Protein AF-A0A7Y8WQT4-F1 (afdb_monomer)

Foldseek 3Di:
DDDDDAPDWDKDKAALDDRCVVQLVCLQVFLEKEWAFADAALDDAPVLVSQQPHAASHEYEYEYAQPLDDLDFDDDPDDDPAGSLRVSVVSLLSVCVSQPLVSHNYWYWYWYDNPDHWGWIHGLFKIKGWNAGSYPVSNRDTIIIIIHGPNVSRCCCVPPVSVVRVVNIGTFKTFLLVVLLVLLVVLLVLLVVLLVVLQVQQWDWDQDDPVGTDIAGDLQGHADELVSVVVNVVSLVVNLVSVVVVCVVPVVPDPCPQLVVLNVVLVVLNVVCCVQCVCRNPDDDDLVVQLVVDPLCVPPDPVSSVVSSVVSVVVSSVVSSVSCVVCRVVRVVNNVSSVCNSVSSVSSSVVSVVVCVVSRNHMDGPPPCVSSVSPDDDPSD

Structure (mmCIF, N/CA/C/O backbone):
data_AF-A0A7Y8WQT4-F1
#
_entry.id   AF-A0A7Y8WQT4-F1
#
loop_
_atom_site.group_PDB
_atom_site.id
_atom_site.type_symbol
_atom_site.label_atom_id
_atom_site.label_alt_id
_atom_site.label_comp_id
_atom_site.label_asym_id
_atom_site.label_entity_id
_atom_site.label_seq_id
_atom_site.pdbx_PDB_ins_code
_atom_site.Cartn_x
_atom_site.Cartn_y
_atom_site.Cartn_z
_atom_site.occupancy
_atom_site.B_iso_or_equiv
_atom_site.auth_seq_id
_atom_site.auth_comp_id
_atom_site.auth_asym_id
_atom_site.auth_atom_id
_atom_site.pdbx_PDB_model_num
ATOM 1 N N . MET A 1 1 ? -21.487 8.022 -5.556 1.00 71.38 1 MET A N 1
ATOM 2 C CA . MET A 1 1 ? -22.336 7.016 -4.880 1.00 71.38 1 MET A CA 1
ATOM 3 C C . MET A 1 1 ? -21.832 5.653 -5.318 1.00 71.38 1 MET A C 1
ATOM 5 O O . MET A 1 1 ? -21.821 5.407 -6.517 1.00 71.38 1 MET A O 1
ATOM 9 N N . LYS A 1 2 ? -21.319 4.833 -4.393 1.00 83.25 2 LYS A N 1
ATOM 10 C CA . LYS A 1 2 ? -20.909 3.451 -4.677 1.00 83.25 2 LYS A CA 1
ATOM 11 C C . LYS A 1 2 ? -22.046 2.527 -4.246 1.00 83.25 2 LYS A C 1
ATOM 13 O O . LYS A 1 2 ? -22.526 2.647 -3.123 1.00 83.25 2 LYS A O 1
ATOM 18 N N . GLU A 1 3 ? -22.483 1.639 -5.131 1.00 84.31 3 GLU A N 1
ATOM 19 C CA . GLU A 1 3 ? -23.592 0.718 -4.874 1.00 84.31 3 GLU A CA 1
ATOM 20 C C . GLU A 1 3 ? -23.133 -0.735 -4.995 1.00 84.31 3 GLU A C 1
ATOM 22 O O . GLU A 1 3 ? -22.312 -1.092 -5.849 1.00 84.31 3 GLU A O 1
ATOM 27 N N . LEU A 1 4 ? -23.679 -1.589 -4.131 1.00 87.81 4 LEU A N 1
ATOM 28 C CA . LEU A 1 4 ? -23.408 -3.016 -4.133 1.00 87.81 4 LEU A CA 1
ATOM 29 C C . LEU A 1 4 ? -24.704 -3.795 -3.907 1.00 87.81 4 LEU A C 1
ATOM 31 O O . LEU A 1 4 ? -25.441 -3.541 -2.957 1.00 87.81 4 LEU A O 1
ATOM 35 N N . THR A 1 5 ? -24.974 -4.759 -4.785 1.00 89.56 5 THR A N 1
ATOM 36 C CA . THR A 1 5 ? -26.147 -5.632 -4.689 1.00 89.56 5 THR A CA 1
ATOM 37 C C . THR A 1 5 ? -25.824 -6.868 -3.854 1.00 89.56 5 THR A C 1
ATOM 39 O O . THR A 1 5 ? -24.868 -7.585 -4.149 1.00 89.56 5 THR A O 1
ATOM 42 N N . ILE A 1 6 ? -26.649 -7.142 -2.841 1.00 89.56 6 ILE A N 1
ATOM 43 C CA . ILE A 1 6 ? -26.536 -8.323 -1.979 1.00 89.56 6 ILE A CA 1
ATOM 44 C C . ILE A 1 6 ? -27.665 -9.292 -2.339 1.00 89.56 6 ILE A C 1
ATOM 46 O O . ILE A 1 6 ? -28.818 -9.051 -1.996 1.00 89.56 6 ILE A O 1
ATOM 50 N N . ASN A 1 7 ? -27.338 -10.391 -3.021 1.00 83.25 7 ASN A N 1
ATOM 51 C CA . ASN A 1 7 ? -28.351 -11.335 -3.513 1.00 83.25 7 ASN A CA 1
ATOM 52 C C . ASN A 1 7 ? -28.690 -12.462 -2.516 1.00 83.25 7 ASN A C 1
ATOM 54 O O . ASN A 1 7 ? -29.765 -13.039 -2.619 1.00 83.25 7 ASN A O 1
ATOM 58 N N . ASN A 1 8 ? -27.812 -12.754 -1.545 1.00 85.25 8 ASN A N 1
ATOM 59 C CA . ASN A 1 8 ? -27.951 -13.868 -0.586 1.00 85.25 8 ASN A CA 1
ATOM 60 C C . ASN A 1 8 ? -27.573 -13.462 0.856 1.00 85.25 8 ASN A C 1
ATOM 62 O O . ASN A 1 8 ? -26.893 -14.199 1.568 1.00 85.25 8 ASN A O 1
ATOM 66 N N . GLY A 1 9 ? -27.956 -12.252 1.269 1.00 89.44 9 GLY A N 1
ATOM 67 C CA . GLY A 1 9 ? -27.724 -11.764 2.629 1.00 89.44 9 GLY A CA 1
ATOM 68 C C . GLY A 1 9 ? -28.746 -12.324 3.619 1.00 89.44 9 GLY A C 1
ATOM 69 O O . GLY A 1 9 ? -29.929 -12.436 3.300 1.00 89.44 9 GLY A O 1
ATOM 70 N N . VAL A 1 10 ? -28.306 -12.642 4.834 1.00 94.19 10 VAL A N 1
ATOM 71 C CA . VAL A 1 10 ? -29.185 -13.051 5.933 1.00 94.19 10 VAL A CA 1
ATOM 72 C C . VAL A 1 10 ? -29.507 -11.826 6.775 1.00 94.19 10 VAL A C 1
ATOM 74 O O . VAL A 1 10 ? -28.623 -11.271 7.424 1.00 94.19 10 VAL A O 1
ATOM 77 N N . LEU A 1 11 ? -30.770 -11.397 6.768 1.00 93.12 11 LEU A N 1
ATOM 78 C CA . LEU A 1 11 ? -31.234 -10.334 7.655 1.00 93.12 11 LEU A CA 1
ATOM 79 C C . LEU A 1 11 ? -31.298 -10.862 9.095 1.00 93.12 11 LEU A C 1
ATOM 81 O O . LEU A 1 11 ? -31.991 -11.840 9.372 1.00 93.12 11 LEU A O 1
ATOM 85 N N . ASN A 1 12 ? -30.590 -10.196 9.999 1.00 90.25 12 ASN A N 1
ATOM 86 C CA . ASN A 1 12 ? -30.559 -10.473 11.428 1.00 90.25 12 ASN A CA 1
ATOM 87 C C . ASN A 1 12 ? -31.198 -9.300 12.186 1.00 90.25 12 ASN A C 1
ATOM 89 O O . ASN A 1 12 ? -30.890 -8.141 11.906 1.00 90.25 12 ASN A O 1
ATOM 93 N N . LEU A 1 13 ? -32.077 -9.608 13.141 1.00 91.12 13 LEU A N 1
ATOM 94 C CA . LEU A 1 13 ? -32.590 -8.671 14.135 1.00 91.12 13 LEU A CA 1
ATOM 95 C C . LEU A 1 13 ? -32.153 -9.172 15.514 1.00 91.12 13 LEU A C 1
ATOM 97 O O . LEU A 1 13 ? -32.669 -10.181 15.988 1.00 91.12 13 LEU A O 1
ATOM 101 N N . SER A 1 14 ? -31.248 -8.445 16.159 1.00 86.31 14 SER A N 1
ATOM 102 C CA . SER A 1 14 ? -30.697 -8.792 17.469 1.00 86.31 14 SER A CA 1
ATOM 103 C C . SER A 1 14 ? -31.262 -7.901 18.572 1.00 86.31 14 SER A C 1
ATOM 105 O O . SER A 1 14 ? -31.475 -6.702 18.372 1.00 86.31 14 SER A O 1
ATOM 107 N N . LYS A 1 15 ? -31.463 -8.482 19.760 1.00 86.00 15 LYS A N 1
ATOM 108 C CA . LYS A 1 15 ? -31.721 -7.762 21.013 1.00 86.00 15 LYS A CA 1
ATOM 109 C C . LYS A 1 15 ? -31.181 -8.561 22.191 1.00 86.00 15 LYS A C 1
ATOM 111 O O . LYS A 1 15 ? -31.469 -9.745 22.314 1.00 86.00 15 LYS A O 1
ATOM 116 N N . ASN A 1 16 ? -30.486 -7.888 23.102 1.00 83.12 16 ASN A N 1
ATOM 117 C CA . ASN A 1 16 ? -29.728 -8.489 24.206 1.00 83.12 16 ASN A CA 1
ATOM 118 C C . ASN A 1 16 ? -28.599 -9.426 23.738 1.00 83.12 16 ASN A C 1
ATOM 120 O O . ASN A 1 16 ? -28.108 -10.238 24.518 1.00 83.12 16 ASN A O 1
ATOM 124 N N . GLU A 1 17 ? -28.182 -9.304 22.479 1.00 82.44 17 GLU A N 1
ATOM 125 C CA . GLU A 1 17 ? -27.117 -10.084 21.853 1.00 82.44 17 GLU A CA 1
ATOM 126 C C . GLU A 1 17 ? -26.402 -9.238 20.791 1.00 82.44 17 GLU A C 1
ATOM 128 O O . GLU A 1 17 ? -26.842 -8.133 20.462 1.00 82.44 17 GLU A O 1
ATOM 133 N N . ILE A 1 18 ? -25.291 -9.750 20.265 1.00 84.69 18 ILE A N 1
ATOM 134 C CA . ILE A 1 18 ? -24.488 -9.071 19.251 1.00 84.69 18 ILE A CA 1
ATOM 135 C C . ILE A 1 18 ? -24.879 -9.566 17.851 1.00 84.69 18 ILE A C 1
ATOM 137 O O . ILE A 1 18 ? -24.633 -10.720 17.507 1.00 84.69 18 ILE A O 1
ATOM 141 N N . GLY A 1 19 ? -25.407 -8.676 17.003 1.00 87.75 19 GLY A N 1
ATOM 142 C CA . GLY A 1 19 ? -25.820 -9.014 15.630 1.00 87.75 19 GLY A CA 1
ATOM 143 C C . GLY A 1 19 ? -24.691 -9.510 14.710 1.00 87.75 19 GLY A C 1
ATOM 144 O O . GLY A 1 19 ? -24.957 -10.219 13.740 1.00 87.75 19 GLY A O 1
ATOM 145 N N . TYR A 1 20 ? -23.436 -9.190 15.041 1.00 91.88 20 TYR A N 1
ATOM 146 C CA . TYR A 1 20 ? -22.230 -9.577 14.300 1.00 91.88 20 TYR A CA 1
ATOM 147 C C . TYR A 1 20 ? -21.471 -10.780 14.890 1.00 91.88 20 TYR A C 1
ATOM 149 O O . TYR A 1 20 ? -20.327 -11.021 14.508 1.00 91.88 20 TYR A O 1
ATOM 157 N N . GLN A 1 21 ? -22.075 -11.562 15.795 1.00 92.19 21 GLN A N 1
ATOM 158 C CA . GLN A 1 21 ? -21.403 -12.707 16.432 1.00 92.19 21 GLN A CA 1
ATOM 159 C C . GLN A 1 21 ? -20.819 -13.703 15.412 1.00 92.19 21 GLN A C 1
ATOM 161 O O . GLN A 1 21 ? -19.699 -14.167 15.593 1.00 92.19 21 GLN A O 1
ATOM 166 N N . ALA A 1 22 ? -21.516 -13.949 14.297 1.00 93.94 22 ALA A N 1
ATOM 167 C CA . ALA A 1 22 ? -21.034 -14.833 13.231 1.00 93.94 22 ALA A CA 1
ATOM 168 C C . ALA A 1 22 ? -19.692 -14.382 12.621 1.00 93.94 22 ALA A C 1
ATOM 170 O O . ALA A 1 22 ? -18.922 -15.214 12.152 1.00 93.94 22 ALA A O 1
ATOM 171 N N . VAL A 1 23 ? -19.405 -13.075 12.633 1.00 96.19 23 VAL A N 1
ATOM 172 C CA . VAL A 1 23 ? -18.125 -12.530 12.162 1.00 96.19 23 VAL A CA 1
ATOM 173 C C . VAL A 1 23 ? -17.031 -12.754 13.205 1.00 96.19 23 VAL A C 1
ATOM 175 O O . VAL A 1 23 ? -15.932 -13.161 12.846 1.00 96.19 23 VAL A O 1
ATOM 178 N N . LEU A 1 24 ? -17.338 -12.571 14.497 1.00 95.38 24 LEU A N 1
ATOM 179 C CA . LEU A 1 24 ? -16.394 -12.874 15.583 1.00 95.38 24 LEU A CA 1
ATOM 180 C C . LEU A 1 24 ? -16.014 -14.359 15.600 1.00 95.38 24 LEU A C 1
ATOM 182 O O . LEU A 1 24 ? -14.853 -14.701 15.809 1.00 95.38 24 LEU A O 1
ATOM 186 N N . ASP A 1 25 ? -16.980 -15.242 15.344 1.00 95.69 25 ASP A N 1
ATOM 187 C CA . ASP A 1 25 ? -16.752 -16.687 15.290 1.00 95.69 25 ASP A CA 1
ATOM 188 C C . ASP A 1 25 ? -15.835 -17.094 14.119 1.00 95.69 25 ASP A C 1
ATOM 190 O O . ASP A 1 25 ? -15.159 -18.125 14.197 1.00 95.69 25 ASP A O 1
ATOM 194 N N . ASP A 1 26 ? -15.783 -16.285 13.054 1.00 97.00 26 ASP A N 1
ATOM 195 C CA . ASP A 1 26 ? -14.927 -16.495 11.881 1.00 97.00 26 ASP A CA 1
ATOM 196 C C . ASP A 1 26 ? -13.493 -15.976 12.069 1.00 97.00 26 ASP A C 1
ATOM 198 O O . ASP A 1 26 ? -12.612 -16.351 11.302 1.00 97.00 26 ASP A O 1
ATOM 202 N N . PHE A 1 27 ? -13.199 -15.186 13.110 1.00 96.75 27 PHE A N 1
ATOM 203 C CA . PHE A 1 27 ? -11.862 -14.607 13.334 1.00 96.75 27 PHE A CA 1
ATOM 204 C C . PHE A 1 27 ? -10.727 -15.643 13.331 1.00 96.75 27 PHE A C 1
ATOM 206 O O . PHE A 1 27 ? -9.643 -15.374 12.829 1.00 96.75 27 PHE A O 1
ATOM 213 N N . LYS A 1 28 ? -10.985 -16.863 13.814 1.00 94.88 28 LYS A N 1
ATOM 214 C CA . LYS A 1 28 ? -10.028 -17.990 13.797 1.00 94.88 28 LYS A CA 1
ATOM 215 C C . LYS A 1 28 ? -9.680 -18.522 12.394 1.00 94.88 28 LYS A C 1
ATOM 217 O O . LYS A 1 28 ? -8.808 -19.378 12.270 1.00 94.88 28 LYS A O 1
ATOM 222 N N . HIS A 1 29 ? -10.411 -18.100 11.366 1.00 95.25 29 HIS A N 1
ATOM 223 C CA . HIS A 1 29 ? -10.248 -18.492 9.962 1.00 95.25 29 HIS A CA 1
ATOM 224 C C . HIS A 1 29 ? -9.965 -17.289 9.052 1.00 95.25 29 HIS A C 1
ATOM 226 O O . HIS A 1 29 ? -9.898 -17.441 7.828 1.00 95.25 29 HIS A O 1
ATOM 232 N N . ALA A 1 30 ? -9.837 -16.101 9.641 1.00 96.44 30 ALA A N 1
ATOM 233 C CA . ALA A 1 30 ? -9.570 -14.874 8.924 1.00 96.44 30 ALA A CA 1
ATOM 234 C C . ALA A 1 30 ? -8.065 -14.705 8.703 1.00 96.44 30 ALA A C 1
ATOM 236 O O . ALA A 1 30 ? -7.273 -14.999 9.589 1.00 96.44 30 ALA A O 1
ATOM 237 N N . THR A 1 31 ? -7.687 -14.186 7.540 1.00 95.44 31 THR A N 1
ATOM 238 C CA . THR A 1 31 ? -6.355 -13.605 7.284 1.00 95.44 31 THR A CA 1
ATOM 239 C C . THR A 1 31 ? -6.415 -12.078 7.286 1.00 95.44 31 THR A C 1
ATOM 241 O O . THR A 1 31 ? -5.398 -11.396 7.319 1.00 95.44 31 THR A O 1
ATOM 244 N N . HIS A 1 32 ? -7.626 -11.525 7.231 1.00 96.12 32 HIS A N 1
ATOM 245 C CA . HIS A 1 32 ? -7.878 -10.097 7.186 1.00 96.12 32 HIS A CA 1
ATOM 246 C C . HIS A 1 32 ? -9.173 -9.786 7.930 1.00 96.12 32 HIS A C 1
ATOM 248 O O . HIS A 1 32 ? -10.158 -10.509 7.760 1.00 96.12 32 HIS A O 1
ATOM 254 N N . VAL A 1 33 ? -9.175 -8.725 8.736 1.00 98.25 33 VAL A N 1
ATOM 255 C CA . VAL A 1 33 ? -10.324 -8.252 9.512 1.00 98.25 33 VAL A CA 1
ATOM 256 C C . VAL A 1 33 ? -10.456 -6.741 9.351 1.00 98.25 33 VAL A C 1
ATOM 258 O O . VAL A 1 33 ? -9.501 -6.002 9.562 1.00 98.25 33 VAL A O 1
ATOM 261 N N . ASN A 1 34 ? -11.664 -6.273 9.047 1.00 98.25 34 ASN A N 1
ATOM 262 C CA . ASN A 1 34 ? -12.000 -4.852 9.025 1.00 98.25 34 ASN A CA 1
ATOM 263 C C . ASN A 1 34 ? -13.074 -4.544 10.059 1.00 98.25 34 ASN A C 1
ATOM 265 O O . ASN A 1 34 ? -14.085 -5.248 10.143 1.00 98.25 34 ASN A O 1
ATOM 269 N N . VAL A 1 35 ? -12.889 -3.444 10.782 1.00 97.62 35 VAL A N 1
ATOM 270 C CA . VAL A 1 35 ? -13.864 -2.869 11.705 1.00 97.62 35 VAL A CA 1
ATOM 271 C C . VAL A 1 35 ? -14.058 -1.404 11.342 1.00 97.62 35 VAL A C 1
ATOM 273 O O . VAL A 1 35 ? -13.186 -0.583 11.586 1.00 97.62 35 VAL A O 1
ATOM 276 N N . VAL A 1 36 ? -15.220 -1.058 10.802 1.00 97.44 36 VAL A N 1
ATOM 277 C CA . VAL A 1 36 ? -15.660 0.324 10.592 1.00 97.44 36 VAL A CA 1
ATOM 278 C C . VAL A 1 36 ? -16.815 0.580 11.545 1.00 97.44 36 VAL A C 1
ATOM 280 O O . VAL A 1 36 ? -17.856 -0.056 11.421 1.00 97.44 36 VAL A O 1
ATOM 283 N N . THR A 1 37 ? -16.654 1.488 12.503 1.00 94.94 37 THR A N 1
ATOM 284 C CA . THR A 1 37 ? -17.691 1.797 13.501 1.00 94.94 37 THR A CA 1
ATOM 285 C C . THR A 1 37 ? -17.751 3.287 13.806 1.00 94.94 37 THR A C 1
ATOM 287 O O . THR A 1 37 ? -16.811 4.036 13.557 1.00 94.94 37 THR A O 1
ATOM 290 N N . TYR A 1 38 ? -18.869 3.750 14.357 1.00 92.50 38 TYR A N 1
ATOM 291 C CA . TYR A 1 38 ? -18.948 5.114 14.876 1.00 92.50 38 TYR A CA 1
ATOM 292 C C . TYR A 1 38 ? -18.196 5.247 16.206 1.00 92.50 38 TYR A C 1
ATOM 294 O O . TYR A 1 38 ? -17.543 6.251 16.455 1.00 92.50 38 TYR A O 1
ATOM 302 N N . ASN A 1 39 ? -18.294 4.250 17.079 1.00 89.94 39 ASN A N 1
ATOM 303 C CA . ASN A 1 39 ? -17.666 4.285 18.391 1.00 89.94 39 ASN A CA 1
ATOM 304 C C . ASN A 1 39 ? -17.266 2.884 18.862 1.00 89.94 39 ASN A C 1
ATOM 306 O O . ASN A 1 39 ? -17.791 1.873 18.384 1.00 89.94 39 ASN A O 1
ATOM 310 N N . ILE A 1 40 ? -16.353 2.861 19.831 1.00 88.19 40 ILE A N 1
ATOM 311 C CA . ILE A 1 40 ? -15.999 1.692 20.643 1.00 88.19 40 ILE A CA 1
ATOM 312 C C . ILE A 1 40 ? -16.444 1.933 22.092 1.00 88.19 40 ILE A C 1
ATOM 314 O O . ILE A 1 40 ? -16.679 3.079 22.499 1.00 88.19 40 ILE A O 1
ATOM 318 N N . SER A 1 41 ? -16.600 0.856 22.861 1.00 82.50 41 SER A N 1
ATOM 319 C CA . SER A 1 41 ? -16.994 0.942 24.273 1.00 82.50 41 SER A CA 1
ATOM 320 C C . SER A 1 41 ? -15.927 1.603 25.132 1.00 82.50 41 SER A C 1
ATOM 322 O O . SER A 1 41 ? -14.737 1.422 24.903 1.00 82.50 41 SER A O 1
ATOM 324 N N . GLN A 1 42 ? -16.383 2.334 26.151 1.00 74.19 42 GLN A N 1
ATOM 325 C CA . GLN A 1 42 ? -15.514 2.987 27.141 1.00 74.19 42 GLN A CA 1
ATOM 326 C C . GLN A 1 42 ? -14.939 2.004 28.173 1.00 74.19 42 GLN A C 1
ATOM 328 O O . GLN A 1 42 ? -13.935 2.289 28.819 1.00 74.19 42 GLN A O 1
ATOM 333 N N . ASN A 1 43 ? -15.607 0.865 28.357 1.00 70.69 43 ASN A N 1
ATOM 334 C CA . ASN A 1 43 ? -15.254 -0.195 29.302 1.00 70.69 43 ASN A CA 1
ATOM 335 C C . ASN A 1 43 ? -15.193 -1.543 28.564 1.00 70.69 43 ASN A C 1
ATOM 337 O O . ASN A 1 43 ? -15.380 -1.555 27.346 1.00 70.69 43 ASN A O 1
ATOM 341 N N . ASP A 1 44 ? -14.950 -2.634 29.309 1.00 66.25 44 ASP A N 1
ATOM 342 C CA . ASP A 1 44 ? -14.983 -4.044 28.875 1.00 66.25 44 ASP A CA 1
ATOM 343 C C . ASP A 1 44 ? -15.724 -4.238 27.547 1.00 66.25 44 ASP A C 1
ATOM 345 O O . ASP A 1 44 ? -16.928 -3.992 27.461 1.00 66.25 44 ASP A O 1
ATOM 349 N N . SER A 1 45 ? -14.987 -4.633 26.508 1.00 82.31 45 SER A N 1
ATOM 350 C CA . SER A 1 45 ? -15.516 -4.763 25.155 1.00 82.31 45 SER A CA 1
ATOM 351 C C . SER A 1 45 ? -15.207 -6.144 24.613 1.00 82.31 45 SER A C 1
ATOM 353 O O . SER A 1 45 ? -14.052 -6.466 24.324 1.00 82.31 45 SER A O 1
ATOM 355 N N . GLN A 1 46 ? -16.255 -6.938 24.382 1.00 87.69 46 GLN A N 1
ATOM 356 C CA . GLN A 1 46 ? -16.099 -8.250 23.746 1.00 87.69 46 GLN A CA 1
ATOM 357 C C . GLN A 1 46 ? -15.434 -8.137 22.368 1.00 87.69 46 GLN A C 1
ATOM 359 O O . GLN A 1 46 ? -14.674 -9.031 21.991 1.00 87.69 46 GLN A O 1
ATOM 364 N N . LEU A 1 47 ? -15.695 -7.059 21.615 1.00 90.88 47 LEU A N 1
ATOM 365 C CA . LEU A 1 47 ? -15.036 -6.834 20.330 1.00 90.88 47 LEU A CA 1
ATOM 366 C C . LEU A 1 47 ? -13.532 -6.631 20.528 1.00 90.88 47 LEU A C 1
ATOM 368 O O . LEU A 1 47 ? -12.758 -7.387 19.952 1.00 90.88 47 LEU A O 1
ATOM 372 N N . ILE A 1 48 ? -13.117 -5.660 21.350 1.00 92.81 48 ILE A N 1
ATOM 373 C CA . ILE A 1 48 ? -11.690 -5.372 21.564 1.00 92.81 48 ILE A CA 1
ATOM 374 C C . ILE A 1 48 ? -10.962 -6.610 22.097 1.00 92.81 48 ILE A C 1
ATOM 376 O O . ILE A 1 48 ? -9.894 -6.955 21.597 1.00 92.81 48 ILE A O 1
ATOM 380 N N . ASP A 1 49 ? -11.564 -7.337 23.040 1.00 92.38 49 ASP A N 1
ATOM 381 C CA . ASP A 1 49 ? -10.992 -8.575 23.573 1.00 92.38 49 ASP A CA 1
ATOM 382 C C . ASP A 1 49 ? -10.850 -9.672 22.516 1.00 92.38 49 ASP A C 1
ATOM 384 O O . ASP A 1 49 ? -9.936 -10.494 22.596 1.00 92.38 49 ASP A O 1
ATOM 388 N N . SER A 1 50 ? -11.758 -9.717 21.539 1.00 94.38 50 SER A N 1
ATOM 389 C CA . SER A 1 50 ? -11.681 -10.657 20.418 1.00 94.38 50 SER A CA 1
ATOM 390 C C . SER A 1 50 ? -10.599 -10.239 19.425 1.00 94.38 50 SER A C 1
ATOM 392 O O . SER A 1 50 ? -9.827 -11.085 18.984 1.00 94.38 50 SER A O 1
ATOM 394 N N . LEU A 1 51 ? -10.485 -8.940 19.131 1.00 95.56 51 LEU A N 1
ATOM 395 C CA . LEU A 1 51 ? -9.451 -8.396 18.249 1.00 95.56 51 LEU A CA 1
ATOM 396 C C . LEU A 1 51 ? -8.042 -8.629 18.816 1.00 95.56 51 LEU A C 1
ATOM 398 O O . LEU A 1 51 ? -7.151 -9.064 18.095 1.00 95.56 51 LEU A O 1
ATOM 402 N N . LYS A 1 52 ? -7.843 -8.451 20.128 1.00 93.56 52 LYS A N 1
ATOM 403 C CA . LYS A 1 52 ? -6.556 -8.725 20.801 1.00 93.56 52 LYS A CA 1
ATOM 404 C C . LYS A 1 52 ? -6.140 -10.203 20.783 1.00 93.56 52 LYS A C 1
ATOM 406 O O . LYS A 1 52 ? -4.994 -10.524 21.096 1.00 93.56 52 LYS A O 1
ATOM 411 N N . LYS A 1 53 ? -7.064 -11.111 20.451 1.00 94.62 53 LYS A N 1
ATOM 412 C CA . LYS A 1 53 ? -6.831 -12.562 20.346 1.00 94.62 53 LYS A CA 1
ATOM 413 C C . LYS A 1 53 ? -6.639 -13.042 18.908 1.00 94.62 53 LYS A C 1
ATOM 415 O O . LYS A 1 53 ? -6.479 -14.247 18.725 1.00 94.62 53 LYS A O 1
ATOM 420 N N . LEU A 1 54 ? -6.675 -12.146 17.918 1.00 95.81 54 LEU A N 1
ATOM 421 C CA . LEU A 1 54 ? -6.350 -12.490 16.536 1.00 95.81 54 LEU A CA 1
ATOM 422 C C . LEU A 1 54 ? -4.934 -13.074 16.441 1.00 95.81 54 LEU A C 1
ATOM 424 O O . LEU A 1 54 ? -4.062 -12.767 17.260 1.00 95.81 54 LEU A O 1
ATOM 428 N N . ASN A 1 55 ? -4.733 -13.944 15.455 1.00 92.12 55 ASN A N 1
ATOM 429 C CA . ASN A 1 55 ? -3.436 -14.557 15.195 1.00 92.12 55 ASN A CA 1
ATOM 430 C C . ASN A 1 55 ? -2.461 -13.532 14.586 1.00 92.12 55 ASN A C 1
ATOM 432 O O . ASN A 1 55 ? -2.881 -12.544 13.988 1.00 92.12 55 ASN A O 1
ATOM 436 N N . GLU A 1 56 ? -1.159 -13.782 14.724 1.00 88.12 56 GLU A N 1
ATOM 437 C CA . GLU A 1 56 ? -0.075 -12.882 14.287 1.00 88.12 56 GLU A CA 1
ATOM 438 C C . GLU A 1 56 ? -0.029 -12.646 12.765 1.00 88.12 56 GLU A C 1
ATOM 440 O O . GLU A 1 56 ? 0.528 -11.650 12.301 1.00 88.12 56 GLU A O 1
ATOM 445 N N . ASP A 1 57 ? -0.617 -13.552 11.984 1.00 88.50 57 ASP A N 1
ATOM 446 C CA . ASP A 1 57 ? -0.715 -13.497 10.523 1.00 88.50 57 ASP A CA 1
ATOM 447 C C . ASP A 1 57 ? -1.940 -12.718 10.016 1.00 88.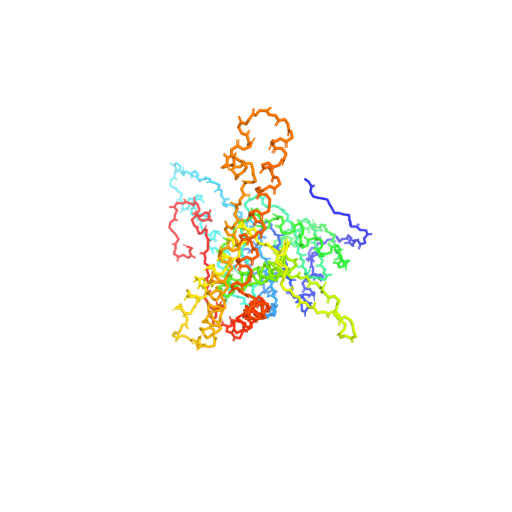50 57 ASP A C 1
ATOM 449 O O . ASP A 1 57 ? -2.105 -12.544 8.809 1.00 88.50 57 ASP A O 1
ATOM 453 N N . VAL A 1 58 ? -2.802 -12.235 10.916 1.00 93.88 58 VAL A N 1
ATOM 454 C CA . VAL A 1 58 ? -3.984 -11.450 10.552 1.00 93.88 58 VAL A CA 1
ATOM 455 C C . VAL A 1 58 ? -3.617 -9.981 10.359 1.00 93.88 58 VAL A C 1
ATOM 457 O O . VAL A 1 58 ? -2.950 -9.381 11.198 1.00 93.88 58 VAL A O 1
ATOM 460 N N . THR A 1 59 ? -4.134 -9.366 9.298 1.00 93.81 59 THR A N 1
ATOM 461 C CA . THR A 1 59 ? -4.160 -7.902 9.167 1.00 93.81 59 THR A CA 1
ATOM 462 C C . THR A 1 59 ? -5.491 -7.351 9.672 1.00 93.81 59 THR A C 1
ATOM 464 O O . THR A 1 59 ? -6.552 -7.765 9.204 1.00 93.81 59 THR A O 1
ATOM 467 N N . LEU A 1 60 ? -5.441 -6.412 10.614 1.00 96.62 60 LEU A N 1
ATOM 468 C CA . LEU A 1 60 ? -6.591 -5.753 11.221 1.00 96.62 60 LEU A CA 1
ATOM 469 C C . LEU A 1 60 ? -6.613 -4.262 10.868 1.00 96.62 60 LEU A C 1
ATOM 471 O O . LEU A 1 60 ? -5.740 -3.507 11.288 1.00 96.62 60 LEU A O 1
ATOM 475 N N . ASN A 1 61 ? -7.686 -3.819 10.218 1.00 97.75 61 ASN A N 1
ATOM 476 C CA . ASN A 1 61 ? -8.000 -2.402 10.066 1.00 97.75 61 ASN A CA 1
ATOM 477 C C . ASN A 1 61 ? -9.112 -1.998 11.035 1.00 97.75 61 ASN A C 1
ATOM 479 O O . ASN A 1 61 ? -10.193 -2.596 11.041 1.00 97.75 61 ASN A O 1
ATOM 483 N N . VAL A 1 62 ? -8.881 -0.942 11.813 1.00 97.69 62 VAL A N 1
ATOM 484 C CA . VAL A 1 62 ? -9.901 -0.328 12.669 1.00 97.69 62 VAL A CA 1
ATOM 485 C C . VAL A 1 62 ? -10.105 1.118 12.254 1.00 97.69 62 VAL A C 1
ATOM 487 O O . VAL A 1 62 ? -9.238 1.962 12.457 1.00 97.69 62 VAL A O 1
ATOM 490 N N . VAL A 1 63 ? -11.286 1.418 11.722 1.00 97.81 63 VAL A N 1
ATOM 491 C CA . VAL A 1 63 ? -11.750 2.774 11.447 1.00 97.81 63 VAL A CA 1
ATOM 492 C C . VAL A 1 63 ? -12.849 3.139 12.433 1.00 97.81 63 VAL A C 1
ATOM 494 O O . VAL A 1 63 ? -13.908 2.507 12.473 1.00 97.81 63 VAL A O 1
ATOM 497 N N . THR A 1 64 ? -12.632 4.196 13.210 1.00 96.44 64 THR A N 1
ATOM 498 C CA . THR A 1 64 ? -13.653 4.701 14.133 1.00 96.44 64 THR A CA 1
ATOM 499 C C . THR A 1 64 ? -13.764 6.218 14.117 1.00 96.44 64 THR A C 1
ATOM 501 O O . THR A 1 64 ? -12.816 6.926 13.791 1.00 96.44 64 THR A O 1
ATOM 504 N N . ASN A 1 65 ? -14.926 6.745 14.494 1.00 94.94 65 ASN A N 1
ATOM 505 C CA . ASN A 1 65 ? -15.003 8.125 14.968 1.00 94.94 65 ASN A CA 1
ATOM 506 C C . ASN A 1 65 ? -14.522 8.181 16.434 1.00 94.94 65 ASN A C 1
ATOM 508 O O . ASN A 1 65 ? -14.419 7.148 17.099 1.00 94.94 65 ASN A O 1
ATOM 512 N N . ILE A 1 66 ? -14.250 9.379 16.950 1.00 94.19 66 ILE A N 1
ATOM 513 C CA . ILE A 1 66 ? -14.041 9.644 18.378 1.00 94.19 66 ILE A CA 1
ATOM 514 C C . ILE A 1 66 ? -15.195 10.545 18.839 1.00 94.19 66 ILE A C 1
ATOM 516 O O . ILE A 1 66 ? -15.120 11.769 18.694 1.00 94.19 66 ILE A O 1
ATOM 520 N N . PRO A 1 67 ? -16.297 9.988 19.375 1.00 90.75 67 PRO A N 1
ATOM 521 C CA . PRO A 1 67 ? -17.442 10.788 19.795 1.00 90.75 67 PRO A CA 1
ATOM 522 C C . PRO A 1 67 ? -17.050 11.905 20.768 1.00 90.75 67 PRO A C 1
ATOM 524 O O . PRO A 1 67 ? -16.286 11.702 21.706 1.00 90.75 67 PRO A O 1
ATOM 527 N N . GLY A 1 68 ? -17.577 13.109 20.566 1.00 88.19 68 GLY A N 1
ATOM 528 C CA . GLY A 1 68 ? -17.232 14.263 21.403 1.00 88.19 68 GLY A CA 1
ATOM 529 C C . GLY A 1 68 ? -15.913 14.953 21.039 1.00 88.19 68 GLY A C 1
ATOM 530 O O . GLY A 1 68 ? -15.628 16.006 21.610 1.00 88.19 68 GLY A O 1
ATOM 531 N N . ARG A 1 69 ? -15.157 14.434 20.060 1.00 93.12 69 ARG A N 1
ATOM 532 C CA . ARG A 1 69 ? -14.135 15.206 19.349 1.00 93.12 69 ARG A CA 1
ATOM 533 C C . ARG A 1 69 ? -14.838 16.105 18.328 1.00 93.12 69 ARG A C 1
ATOM 535 O O . ARG A 1 69 ? -15.463 15.620 17.390 1.00 93.12 69 ARG A O 1
ATOM 542 N N . PHE A 1 70 ? -14.724 17.419 18.492 1.00 91.38 70 PHE A N 1
ATOM 543 C CA . PHE A 1 70 ? -15.311 18.429 17.598 1.00 91.38 70 PHE A CA 1
ATOM 544 C C . PHE A 1 70 ? -14.220 19.211 16.877 1.00 91.38 70 PHE A C 1
ATOM 546 O O . PHE A 1 70 ? -13.104 19.266 17.370 1.00 91.38 70 PHE A O 1
ATOM 553 N N . GLU A 1 71 ? -14.529 19.867 15.755 1.00 91.06 71 GLU A N 1
ATOM 554 C CA . GLU A 1 71 ? -13.568 20.742 15.058 1.00 91.06 71 GLU A CA 1
ATOM 555 C C . GLU A 1 71 ? -13.107 21.927 15.913 1.00 91.06 71 GLU A C 1
ATOM 557 O O . GLU A 1 71 ? -11.950 22.335 15.839 1.00 91.06 71 GLU A O 1
ATOM 562 N N . THR A 1 72 ? -14.004 22.467 16.742 1.00 91.56 72 THR A N 1
ATOM 563 C CA . THR A 1 72 ? -13.719 23.585 17.644 1.00 91.56 72 THR A CA 1
ATOM 564 C C . THR A 1 72 ? -14.387 23.376 18.999 1.00 91.56 72 THR A C 1
ATOM 566 O O . THR A 1 72 ? -15.459 22.775 19.102 1.00 91.56 72 THR A O 1
ATOM 569 N N . TYR A 1 73 ? -13.760 23.906 20.051 1.00 92.56 73 TYR A N 1
ATOM 570 C CA . TYR A 1 73 ? -14.267 23.831 21.419 1.00 92.56 73 TYR A CA 1
ATOM 571 C C . TYR A 1 73 ? -14.543 25.230 21.949 1.00 92.56 73 TYR A C 1
ATOM 573 O O . TYR A 1 73 ? -13.707 26.129 21.867 1.00 92.56 73 TYR A O 1
ATOM 581 N N . TYR A 1 74 ? -15.726 25.420 22.527 1.00 90.12 74 TYR A N 1
ATOM 582 C CA . TYR A 1 74 ? -16.051 26.682 23.174 1.00 90.12 74 TYR A CA 1
ATOM 583 C C . TYR A 1 74 ? -15.354 26.781 24.534 1.00 90.12 74 TYR A C 1
ATOM 585 O O . TYR A 1 74 ? -15.280 25.812 25.295 1.00 90.12 74 TYR A O 1
ATOM 593 N N . VAL A 1 75 ? -14.913 27.989 24.881 1.00 86.69 75 VAL A N 1
ATOM 594 C CA . VAL A 1 75 ? -14.378 28.284 26.213 1.00 86.69 75 VAL A CA 1
ATOM 595 C C . VAL A 1 75 ? -15.545 28.576 27.164 1.00 86.69 75 VAL A C 1
ATOM 597 O O . VAL A 1 75 ? -16.321 29.510 26.922 1.00 86.69 75 VAL A O 1
ATOM 600 N N . PRO A 1 76 ? -15.721 27.805 28.252 1.00 86.12 76 PRO A N 1
ATOM 601 C CA . PRO A 1 76 ? -16.791 28.056 29.212 1.00 86.12 76 PRO A CA 1
ATOM 602 C C . PRO A 1 76 ? -16.645 29.435 29.875 1.00 86.12 76 PRO A C 1
ATOM 604 O O . PRO A 1 76 ? -15.604 29.759 30.435 1.00 86.12 76 PRO A O 1
ATOM 607 N N . LYS A 1 77 ? -17.719 30.240 29.885 1.00 87.31 77 LYS A N 1
ATOM 608 C CA . LYS A 1 77 ? -17.737 31.574 30.534 1.00 87.31 77 LYS A CA 1
ATOM 609 C C . LYS A 1 77 ? -17.694 31.525 32.068 1.00 87.31 77 LYS A C 1
ATOM 611 O O . LYS A 1 77 ? -17.508 32.550 32.716 1.00 87.31 77 LYS A O 1
ATOM 616 N N . ARG A 1 78 ? -17.937 30.356 32.661 1.00 87.38 78 ARG A N 1
ATOM 617 C CA . ARG A 1 78 ? -17.896 30.111 34.108 1.00 87.38 78 ARG A CA 1
ATOM 618 C C . ARG A 1 78 ? -16.863 29.033 34.394 1.00 87.38 78 ARG A C 1
ATOM 620 O O . ARG A 1 78 ? -16.651 28.158 33.559 1.00 87.38 78 ARG A O 1
ATOM 627 N N . LYS A 1 79 ? -16.276 29.068 35.592 1.00 84.56 79 LYS A N 1
ATOM 628 C CA . LYS A 1 79 ? -15.357 28.025 36.050 1.00 84.56 79 LYS A CA 1
ATOM 629 C C . LYS A 1 79 ? -16.098 26.685 36.088 1.00 84.56 79 LYS A C 1
ATOM 631 O O . LYS A 1 79 ? -17.060 26.531 36.837 1.00 84.56 79 LYS A O 1
ATOM 636 N N . VAL A 1 80 ? -15.658 25.748 35.259 1.00 89.06 80 VAL A N 1
ATOM 637 C CA . VAL A 1 80 ? -16.127 24.359 35.236 1.00 89.06 80 VAL A CA 1
ATOM 638 C C . VAL A 1 80 ? -15.004 23.448 35.710 1.00 89.06 80 VAL A C 1
ATOM 640 O O . VAL A 1 80 ? -13.838 23.827 35.652 1.00 89.06 80 VAL A O 1
ATOM 643 N N . TYR A 1 81 ? -15.360 22.257 36.189 1.00 86.56 81 TYR A N 1
ATOM 644 C CA . TYR A 1 81 ? -14.379 21.262 36.621 1.00 86.56 81 TYR A CA 1
ATOM 645 C C . TYR A 1 81 ? -13.530 20.738 35.452 1.00 86.56 81 TYR A C 1
ATOM 647 O O . TYR A 1 81 ? -12.317 20.652 35.583 1.00 86.56 81 TYR A O 1
ATOM 655 N N . LYS A 1 82 ? -14.169 20.450 34.308 1.00 89.19 82 LYS A N 1
ATOM 656 C CA . LYS A 1 82 ? -13.512 20.086 33.044 1.00 89.19 82 LYS A CA 1
ATOM 657 C C . LYS A 1 82 ? -14.143 20.840 31.881 1.00 89.19 82 LYS A C 1
ATOM 659 O O . LYS A 1 82 ? -15.376 20.878 31.771 1.00 89.19 82 LYS A O 1
ATOM 664 N N . THR A 1 83 ? -13.314 21.440 31.035 1.00 92.56 83 THR A N 1
ATOM 665 C CA . THR A 1 83 ? -13.753 22.090 29.794 1.00 92.56 83 THR A CA 1
ATOM 666 C C . THR A 1 83 ? -14.191 21.037 28.763 1.00 92.56 83 THR A C 1
ATOM 668 O O . THR A 1 83 ? -13.849 19.859 28.895 1.00 92.56 83 THR A O 1
ATOM 671 N N . PRO A 1 84 ? -14.964 21.417 27.729 1.00 92.50 84 PRO A N 1
ATOM 672 C CA . PRO A 1 84 ? -15.253 20.523 26.608 1.00 92.50 84 PRO A CA 1
ATOM 673 C C . PRO A 1 84 ? -13.983 19.979 25.941 1.00 92.50 84 PRO A C 1
ATOM 675 O O . PRO A 1 84 ? -13.937 18.796 25.630 1.00 92.50 84 PRO A O 1
ATOM 678 N N . ALA A 1 85 ? -12.950 20.818 25.799 1.00 93.56 85 ALA A N 1
ATOM 679 C CA . ALA A 1 85 ? -11.652 20.433 25.249 1.00 93.56 85 ALA A CA 1
ATOM 680 C C . ALA A 1 85 ? -10.967 19.350 26.100 1.00 93.56 85 ALA A C 1
ATOM 682 O O . ALA A 1 85 ? -10.550 18.332 25.565 1.00 93.56 85 ALA A O 1
ATOM 683 N N . GLN A 1 86 ? -10.954 19.503 27.428 1.00 93.38 86 GLN A N 1
ATOM 684 C CA . GLN A 1 86 ? -10.383 18.507 28.345 1.00 93.38 86 GLN A CA 1
ATOM 685 C C . GLN A 1 86 ? -11.132 17.169 28.306 1.00 93.38 86 GLN A C 1
ATOM 687 O O . GLN A 1 86 ? -10.515 16.112 28.315 1.00 93.38 86 GLN A O 1
ATOM 692 N N . LYS A 1 87 ? -12.468 17.195 28.219 1.00 93.12 87 LYS A N 1
ATOM 693 C CA . LYS A 1 87 ? -13.263 15.963 28.073 1.00 93.12 87 LYS A CA 1
ATOM 694 C C . LYS A 1 87 ? -13.009 15.265 26.741 1.00 93.12 87 LYS A C 1
ATOM 696 O O . LYS A 1 87 ? -12.990 14.041 26.691 1.00 93.12 87 LYS A O 1
ATOM 701 N N . ALA A 1 88 ? -12.857 16.040 25.669 1.00 94.31 88 ALA A N 1
ATOM 702 C CA . ALA A 1 88 ? -12.509 15.492 24.370 1.00 94.31 88 ALA A CA 1
ATOM 703 C C . ALA A 1 88 ? -11.110 14.879 24.401 1.00 94.31 88 ALA A C 1
ATOM 705 O O . ALA A 1 88 ? -10.957 13.763 23.924 1.00 94.31 88 ALA A O 1
ATOM 706 N N . LEU A 1 89 ? -10.134 15.546 25.029 1.00 94.69 89 LEU A N 1
ATOM 707 C CA . LEU A 1 89 ? -8.784 15.012 25.196 1.00 94.69 89 LEU A CA 1
ATOM 708 C C . LEU A 1 89 ? -8.804 13.646 25.887 1.00 94.69 89 LEU A C 1
ATOM 710 O O . LEU A 1 89 ? -8.255 12.698 25.345 1.00 94.69 89 LEU A O 1
ATOM 714 N N 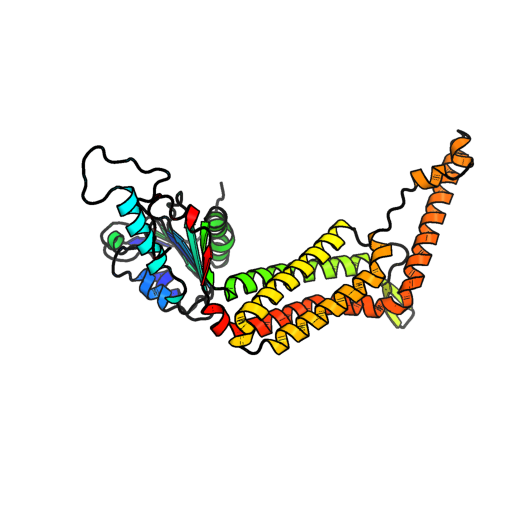. GLU A 1 90 ? -9.501 13.525 27.018 1.00 92.94 90 GLU A N 1
ATOM 715 C CA . GLU A 1 90 ? -9.626 12.253 27.747 1.00 92.94 90 GLU A CA 1
ATOM 716 C C . GLU A 1 90 ? -10.208 11.138 26.876 1.00 92.94 90 GLU A C 1
ATOM 718 O O . GLU A 1 90 ? -9.753 9.996 26.933 1.00 92.94 90 GLU A O 1
ATOM 723 N N . ASN A 1 91 ? -11.201 11.463 26.044 1.00 93.00 91 ASN A N 1
ATOM 724 C CA . ASN A 1 91 ? -11.778 10.472 25.149 1.00 93.00 91 ASN A CA 1
ATOM 725 C C . ASN A 1 91 ? -10.829 10.102 24.001 1.00 93.00 91 ASN A C 1
ATOM 727 O O . ASN A 1 91 ? -10.739 8.937 23.631 1.00 93.00 91 ASN A O 1
ATOM 731 N N . ILE A 1 92 ? -10.100 11.073 23.447 1.00 94.69 92 ILE A N 1
ATOM 732 C CA . ILE A 1 92 ? -9.088 10.804 22.424 1.00 94.69 92 ILE A CA 1
ATOM 733 C C . ILE A 1 92 ? -7.999 9.894 23.013 1.00 94.69 92 ILE A C 1
ATOM 735 O O . ILE A 1 92 ? -7.685 8.871 22.415 1.00 94.69 92 ILE A O 1
ATOM 739 N N . GLU A 1 93 ? -7.481 10.203 24.204 1.00 93.75 93 GLU A N 1
ATOM 740 C CA . GLU A 1 93 ? -6.470 9.388 24.895 1.00 93.75 93 GLU A CA 1
ATOM 741 C C . GLU A 1 93 ? -6.963 7.965 25.157 1.00 93.75 93 GLU A C 1
ATOM 743 O O . GLU A 1 93 ? -6.225 7.005 24.932 1.00 93.75 93 GLU A O 1
ATOM 748 N N . HIS A 1 94 ? -8.226 7.810 25.562 1.00 92.69 94 HIS A N 1
ATOM 749 C CA . HIS A 1 94 ? -8.839 6.497 25.724 1.00 92.69 94 HIS A CA 1
ATOM 750 C C . HIS A 1 94 ? -8.842 5.698 24.412 1.00 92.69 94 HIS A C 1
ATOM 752 O O . HIS A 1 94 ? -8.371 4.561 24.391 1.00 92.69 94 HIS A O 1
ATOM 758 N N . TYR A 1 95 ? -9.314 6.289 23.311 1.00 93.94 95 TYR A N 1
ATOM 759 C CA . TYR A 1 95 ? -9.360 5.618 22.006 1.00 93.94 95 TYR A CA 1
ATOM 760 C C . TYR A 1 95 ? -7.959 5.236 21.520 1.00 93.94 95 TYR A C 1
ATOM 762 O O . TYR A 1 95 ? -7.735 4.094 21.120 1.00 93.94 95 TYR A O 1
ATOM 770 N N . CYS A 1 96 ? -7.008 6.166 21.610 1.00 93.06 96 CYS A N 1
ATOM 771 C CA . CYS A 1 96 ? -5.613 5.939 21.250 1.00 93.06 96 CYS A CA 1
ATOM 772 C C . CYS A 1 96 ? -4.971 4.817 22.080 1.00 93.06 96 CYS A C 1
ATOM 774 O O . CYS A 1 96 ? -4.225 4.004 21.542 1.00 93.06 96 CYS A O 1
ATOM 776 N N . SER A 1 97 ? -5.281 4.741 23.378 1.00 91.75 97 SER A N 1
ATOM 777 C CA . SER A 1 97 ? -4.771 3.700 24.274 1.00 91.75 97 SER A CA 1
ATOM 778 C C . SER A 1 97 ? -5.380 2.326 23.980 1.00 91.75 97 SER A C 1
ATOM 780 O O . SER A 1 97 ? -4.657 1.334 23.901 1.00 91.75 97 SER A O 1
ATOM 782 N N . VAL A 1 98 ? -6.701 2.255 23.787 1.00 92.06 98 VAL A N 1
ATOM 783 C CA . VAL A 1 98 ? -7.411 0.994 23.516 1.00 92.06 98 VAL A CA 1
ATOM 784 C C . VAL A 1 98 ? -7.003 0.396 22.170 1.00 92.06 98 VAL A C 1
ATOM 786 O O . VAL A 1 98 ? -6.857 -0.823 22.068 1.00 92.06 98 VAL A O 1
ATOM 789 N N . LEU A 1 99 ? -6.802 1.248 21.162 1.00 93.19 99 LEU A N 1
ATOM 790 C CA . LEU A 1 99 ? -6.432 0.874 19.794 1.00 93.19 99 LEU A CA 1
ATOM 791 C C . LEU A 1 99 ? -4.921 0.962 19.537 1.00 93.19 99 LEU A C 1
ATOM 793 O O . LEU A 1 99 ? -4.482 1.029 18.388 1.00 93.19 99 LEU A O 1
ATOM 797 N N . ASN A 1 100 ? -4.115 0.981 20.600 1.00 90.88 100 ASN A N 1
ATOM 798 C CA . ASN A 1 100 ? -2.668 0.976 20.477 1.00 90.88 100 ASN A CA 1
ATOM 799 C C . ASN A 1 100 ? -2.192 -0.383 19.929 1.00 90.88 100 ASN A C 1
ATOM 801 O O . ASN A 1 100 ? -2.471 -1.396 20.579 1.00 90.88 100 ASN A O 1
ATOM 805 N N . PRO A 1 101 ? -1.446 -0.431 18.806 1.00 91.56 101 PRO A N 1
ATOM 806 C CA . PRO A 1 101 ? -1.005 -1.688 18.204 1.00 91.56 101 PRO A CA 1
ATOM 807 C C . PRO A 1 101 ? -0.198 -2.595 19.148 1.00 91.56 101 PRO A C 1
ATOM 809 O O . PRO A 1 101 ? -0.321 -3.809 19.043 1.00 91.56 101 PRO A O 1
ATOM 812 N N . VAL A 1 102 ? 0.523 -2.047 20.142 1.00 88.25 102 VAL A N 1
ATOM 813 C CA . VAL A 1 102 ? 1.247 -2.845 21.164 1.00 88.25 102 VAL A CA 1
ATOM 814 C C . VAL A 1 102 ? 0.317 -3.801 21.926 1.00 88.25 102 VAL A C 1
ATOM 816 O O . VAL A 1 102 ? 0.743 -4.836 22.432 1.00 88.25 102 VAL A O 1
ATOM 819 N N . GLY A 1 103 ? -0.969 -3.462 22.039 1.00 89.25 103 GLY A N 1
ATOM 820 C CA . GLY A 1 103 ? -1.964 -4.287 22.721 1.00 89.25 103 GLY A CA 1
ATOM 821 C C . GLY A 1 103 ? -2.455 -5.496 21.920 1.00 89.25 103 GLY A C 1
ATOM 822 O O . GLY A 1 103 ? -3.295 -6.236 22.441 1.00 89.25 103 GLY A O 1
ATOM 823 N N . PHE A 1 104 ? -1.988 -5.683 20.684 1.00 91.44 104 PHE A N 1
ATOM 824 C CA . PHE A 1 104 ? -2.450 -6.704 19.748 1.00 91.44 104 PHE A CA 1
ATOM 825 C C . PHE A 1 104 ? -1.290 -7.605 19.319 1.00 91.44 104 PHE A C 1
ATOM 827 O O . PHE A 1 104 ? -0.136 -7.196 19.302 1.00 91.44 104 PHE A O 1
ATOM 834 N N . LYS A 1 105 ? -1.609 -8.857 18.981 1.00 90.06 105 LYS A N 1
ATOM 835 C CA . LYS A 1 105 ? -0.631 -9.821 18.450 1.00 90.06 105 LYS A CA 1
ATOM 836 C C . LYS A 1 105 ? -0.466 -9.728 16.934 1.00 90.06 105 LYS A C 1
ATOM 838 O O . LYS A 1 105 ? 0.496 -10.240 16.385 1.00 90.06 105 LYS A O 1
ATOM 843 N N . CYS A 1 106 ? -1.460 -9.150 16.274 1.00 89.69 106 CYS A N 1
ATOM 844 C CA . CYS A 1 106 ? -1.598 -9.086 14.830 1.00 89.69 106 CYS A CA 1
ATOM 845 C C . CYS A 1 106 ? -1.185 -7.712 14.295 1.00 89.69 106 CYS A C 1
ATOM 847 O O . CYS A 1 106 ? -1.034 -6.759 15.062 1.00 89.69 106 CYS A O 1
ATOM 849 N N . ASP A 1 107 ? -1.095 -7.586 12.974 1.00 89.75 107 ASP A N 1
ATOM 850 C CA . ASP A 1 107 ? -0.809 -6.304 12.332 1.00 89.75 107 ASP A CA 1
ATOM 851 C C . ASP A 1 107 ? -2.042 -5.403 12.438 1.00 89.75 107 ASP A C 1
ATOM 853 O O . ASP A 1 107 ? -3.103 -5.753 11.925 1.00 89.75 107 ASP A O 1
ATOM 857 N N . VAL A 1 108 ? -1.924 -4.256 13.113 1.00 93.50 108 VAL A N 1
ATOM 858 C CA . VAL A 1 108 ? -3.049 -3.329 13.318 1.00 93.50 108 VAL A CA 1
ATOM 859 C C . VAL A 1 108 ? -2.792 -1.985 12.662 1.00 93.50 108 VAL A C 1
ATOM 861 O O . VAL A 1 108 ? -1.774 -1.345 12.923 1.00 93.50 108 VAL A O 1
ATOM 864 N N . PHE A 1 109 ? -3.777 -1.527 11.898 1.00 96.31 109 PHE A N 1
ATOM 865 C CA . PHE A 1 109 ? -3.875 -0.167 11.401 1.00 96.31 109 PHE A CA 1
ATOM 866 C C . PHE A 1 109 ? -5.066 0.535 12.046 1.00 96.31 109 PHE A C 1
ATOM 868 O O . PHE A 1 109 ? -6.220 0.120 11.894 1.00 96.31 109 PHE A O 1
ATOM 875 N N . THR A 1 110 ? -4.784 1.621 12.758 1.00 97.06 110 THR A N 1
ATOM 876 C CA . THR A 1 110 ? -5.807 2.434 13.415 1.00 97.06 110 THR A CA 1
ATOM 877 C C . THR A 1 110 ? -6.023 3.720 12.636 1.00 97.06 110 THR A C 1
ATOM 879 O O . THR A 1 110 ? -5.098 4.513 12.443 1.00 97.06 110 THR A O 1
ATOM 882 N N . TYR A 1 111 ? -7.272 3.959 12.248 1.00 97.94 111 TYR A N 1
ATOM 883 C CA . TYR A 1 111 ? -7.711 5.138 11.521 1.00 97.94 111 TYR A CA 1
ATOM 884 C C . TYR A 1 111 ? -8.852 5.845 12.251 1.00 97.94 111 TYR A C 1
ATOM 886 O O . TYR A 1 111 ? -9.757 5.218 12.813 1.00 97.94 111 TYR A O 1
ATOM 894 N N . PHE A 1 112 ? -8.854 7.172 12.163 1.00 97.56 112 PHE A N 1
ATOM 895 C CA . PHE A 1 112 ? -9.951 8.000 12.638 1.00 97.56 112 PHE A CA 1
ATOM 896 C C . PHE A 1 112 ? -10.662 8.699 11.483 1.00 97.56 112 PHE A C 1
ATOM 898 O O . PHE A 1 112 ? -10.043 9.431 10.712 1.00 97.56 112 PHE A O 1
ATOM 905 N N . ASN A 1 113 ? -11.981 8.514 11.402 1.00 96.88 113 ASN A N 1
ATOM 906 C CA . ASN A 1 113 ? -12.847 9.245 10.479 1.00 96.88 113 ASN A CA 1
ATOM 907 C C . ASN A 1 113 ? -13.956 9.956 11.258 1.00 96.88 113 ASN A C 1
ATOM 909 O O . ASN A 1 113 ? -14.880 9.333 11.786 1.00 96.88 113 ASN A O 1
ATOM 913 N N . PHE A 1 114 ? -13.866 11.285 11.320 1.00 94.75 114 PHE A N 1
ATOM 914 C CA . PHE A 1 114 ? -14.775 12.111 12.119 1.00 94.75 114 PHE A CA 1
ATOM 915 C C . PHE A 1 114 ? -16.162 12.303 11.489 1.00 94.75 114 PHE A C 1
ATOM 917 O O . PHE A 1 114 ? -17.083 12.748 12.177 1.00 94.75 114 PHE A O 1
ATOM 924 N N . ASN A 1 115 ? -16.329 11.913 10.223 1.00 92.44 115 ASN A N 1
ATOM 925 C CA . ASN A 1 115 ? -17.592 11.943 9.485 1.00 92.44 115 ASN A CA 1
ATOM 926 C C . ASN A 1 115 ? -18.211 10.543 9.317 1.00 92.44 115 ASN A C 1
ATOM 928 O O . ASN A 1 115 ? -19.326 10.416 8.807 1.00 92.44 115 ASN A O 1
ATOM 932 N N . ASN A 1 116 ? -17.526 9.487 9.765 1.00 92.81 116 ASN A N 1
ATOM 933 C CA . ASN A 1 116 ? -18.017 8.121 9.659 1.00 92.81 116 ASN A CA 1
ATOM 934 C C . ASN A 1 116 ? -19.169 7.861 10.639 1.00 92.81 116 ASN A C 1
ATOM 936 O O . ASN A 1 116 ? -19.069 8.143 11.833 1.00 92.81 116 ASN A O 1
ATOM 940 N N . HIS A 1 117 ? -20.238 7.243 10.139 1.00 91.69 117 HIS A N 1
ATOM 941 C CA . HIS A 1 117 ? -21.314 6.659 10.946 1.00 91.69 117 HIS A CA 1
ATOM 942 C C . HIS A 1 117 ? -21.682 5.233 10.485 1.00 91.69 117 HIS A C 1
ATOM 944 O O . HIS A 1 117 ? -22.638 4.633 10.995 1.00 91.69 117 HIS A O 1
ATOM 950 N N . ALA A 1 118 ? -20.940 4.681 9.520 1.00 93.12 118 ALA A N 1
ATOM 951 C CA . ALA A 1 118 ? -21.123 3.320 9.044 1.00 93.12 118 ALA A CA 1
ATOM 952 C C . ALA A 1 118 ? -20.743 2.311 10.135 1.00 93.12 118 ALA A C 1
ATOM 954 O O . ALA A 1 118 ? -19.904 2.593 10.995 1.00 93.12 118 ALA A O 1
ATOM 955 N N . LYS A 1 119 ? -21.387 1.140 10.095 1.00 93.88 119 LYS A N 1
ATOM 956 C CA . LYS A 1 119 ? -21.046 -0.009 10.937 1.00 93.88 119 LYS A CA 1
ATOM 957 C C . LYS A 1 119 ? -20.888 -1.235 10.054 1.00 93.88 119 LYS A C 1
ATOM 959 O O . LYS A 1 119 ? -21.876 -1.809 9.590 1.00 93.88 119 LYS A O 1
ATOM 964 N N . ILE A 1 120 ? -19.638 -1.578 9.781 1.00 96.38 120 ILE A N 1
ATOM 965 C CA . ILE A 1 120 ? -19.240 -2.704 8.942 1.00 96.38 120 ILE A CA 1
ATOM 966 C C . ILE A 1 120 ? -18.181 -3.479 9.711 1.00 96.38 120 ILE A C 1
ATOM 968 O O . ILE A 1 120 ? -17.170 -2.909 10.106 1.00 96.38 120 ILE A O 1
ATOM 972 N N . ILE A 1 121 ? -18.401 -4.769 9.925 1.00 97.12 121 ILE A N 1
ATOM 973 C CA . ILE A 1 121 ? -17.369 -5.669 10.438 1.00 97.12 121 ILE A CA 1
ATOM 974 C C . ILE A 1 121 ? -17.273 -6.860 9.508 1.00 97.12 121 ILE A C 1
ATOM 976 O O . ILE A 1 121 ? -18.288 -7.419 9.095 1.00 97.12 121 ILE A O 1
ATOM 980 N N . SER A 1 122 ? -16.060 -7.224 9.131 1.00 97.81 122 SER A N 1
ATOM 981 C CA . SER A 1 122 ? -15.855 -8.233 8.097 1.00 97.81 122 SER A CA 1
ATOM 982 C C . SER A 1 122 ? -14.523 -8.934 8.252 1.00 97.81 122 SER A C 1
ATOM 984 O O . SER A 1 122 ? -13.577 -8.362 8.786 1.00 97.81 122 SER A O 1
ATOM 986 N N . THR A 1 123 ? -14.472 -10.160 7.753 1.00 98.31 123 THR A N 1
ATOM 987 C CA . THR A 1 123 ? -13.250 -10.900 7.464 1.00 98.31 123 THR A CA 1
ATOM 988 C C . THR A 1 123 ? -13.083 -11.029 5.945 1.00 98.31 123 THR A C 1
ATOM 990 O O . THR A 1 123 ? -13.859 -10.471 5.165 1.00 98.31 123 THR A O 1
ATOM 993 N N . ASN A 1 124 ? -12.111 -11.814 5.485 1.00 96.88 124 ASN A N 1
ATOM 994 C CA . ASN A 1 124 ? -12.045 -12.262 4.091 1.00 96.88 124 ASN A CA 1
ATOM 995 C C . ASN A 1 124 ? -13.129 -13.301 3.709 1.00 96.88 124 ASN A C 1
ATOM 997 O O . ASN A 1 124 ? -13.263 -13.620 2.527 1.00 96.88 124 ASN A O 1
ATOM 1001 N N . ASN A 1 125 ? -13.904 -13.832 4.665 1.00 97.25 125 ASN A N 1
ATOM 1002 C CA . ASN A 1 125 ? -14.916 -14.871 4.418 1.00 97.25 125 ASN A CA 1
ATOM 1003 C C . ASN A 1 125 ? -16.361 -14.417 4.671 1.00 97.25 125 ASN A C 1
ATOM 1005 O O . ASN A 1 125 ? -17.275 -14.928 4.023 1.00 97.25 125 ASN A O 1
ATOM 1009 N N . ILE A 1 126 ? -16.583 -13.506 5.621 1.00 97.62 126 ILE A N 1
ATOM 1010 C CA . ILE A 1 126 ? -17.917 -13.083 6.063 1.00 97.62 126 ILE A CA 1
ATOM 1011 C C . ILE A 1 126 ? -17.941 -11.580 6.345 1.00 97.62 126 ILE A C 1
ATOM 1013 O O . ILE A 1 126 ? -16.970 -11.022 6.844 1.00 97.62 126 ILE A O 1
ATOM 1017 N N . ALA A 1 127 ? -19.061 -10.917 6.065 1.00 97.50 127 ALA A N 1
ATOM 1018 C CA . ALA A 1 127 ? -19.279 -9.519 6.425 1.00 97.50 127 ALA A CA 1
ATOM 1019 C C . ALA A 1 127 ? -20.622 -9.320 7.133 1.00 97.50 127 ALA A C 1
ATOM 1021 O O . ALA A 1 127 ? -21.600 -10.010 6.851 1.00 97.50 127 ALA A O 1
ATOM 1022 N N . TYR A 1 128 ? -20.672 -8.338 8.026 1.00 96.25 128 TYR A N 1
ATOM 1023 C CA . TYR A 1 128 ? -21.879 -7.823 8.652 1.00 96.25 128 TYR A CA 1
ATOM 1024 C C . TYR A 1 128 ? -21.962 -6.313 8.436 1.00 96.25 128 TYR A C 1
ATOM 1026 O O . TYR A 1 128 ? -21.014 -5.582 8.725 1.00 96.25 128 TYR A O 1
ATOM 1034 N N . ILE A 1 129 ? -23.120 -5.852 7.969 1.00 95.44 129 ILE A N 1
ATOM 1035 C CA . ILE A 1 129 ? -23.460 -4.431 7.844 1.00 95.44 129 ILE A CA 1
ATOM 1036 C C . ILE A 1 129 ? -24.762 -4.205 8.605 1.00 95.44 129 ILE A C 1
ATOM 1038 O O . ILE A 1 129 ? -25.747 -4.892 8.336 1.00 95.44 129 ILE A O 1
ATOM 1042 N N . GLY A 1 130 ? -24.805 -3.252 9.537 1.00 92.62 130 GLY A N 1
ATOM 1043 C CA . GLY A 1 130 ? -26.011 -3.056 10.344 1.00 92.62 130 GLY A CA 1
ATOM 1044 C C . GLY A 1 130 ? -26.107 -1.723 11.071 1.00 92.62 130 GLY A C 1
ATOM 1045 O O . GLY A 1 130 ? -25.293 -0.823 10.883 1.00 92.62 130 GLY A O 1
ATOM 1046 N N . SER A 1 131 ? -27.146 -1.596 11.895 1.00 87.19 131 SER A N 1
ATOM 1047 C CA . SER A 1 131 ? -27.425 -0.406 12.706 1.00 87.19 131 SER A CA 1
ATOM 1048 C C . SER A 1 131 ? -26.668 -0.378 14.037 1.00 87.19 131 SER A C 1
ATOM 1050 O O . SER A 1 131 ? -26.436 0.708 14.569 1.00 87.19 131 SER A O 1
ATOM 1052 N N . ALA A 1 132 ? -26.219 -1.541 14.524 1.00 79.19 132 ALA A N 1
ATOM 1053 C CA . ALA A 1 132 ? -25.496 -1.665 15.785 1.00 79.19 132 ALA A CA 1
ATOM 1054 C C . ALA A 1 132 ? -24.127 -0.992 15.705 1.00 79.19 132 ALA A C 1
ATOM 1056 O O . ALA A 1 132 ? -23.317 -1.344 14.847 1.00 79.19 132 ALA A O 1
ATOM 1057 N N . ASN A 1 133 ? -23.832 -0.095 16.644 1.00 75.50 133 ASN A N 1
ATOM 1058 C CA . ASN A 1 133 ? -22.439 0.206 16.942 1.00 75.50 133 ASN A CA 1
ATOM 1059 C C . ASN A 1 133 ? -21.778 -1.012 17.583 1.00 75.50 133 ASN A C 1
ATOM 1061 O O . ASN A 1 133 ? -22.429 -1.776 18.298 1.00 75.50 133 ASN A O 1
ATOM 1065 N N . PHE A 1 134 ? -20.473 -1.169 17.387 1.00 77.00 134 PHE A N 1
ATOM 1066 C CA . PHE A 1 134 ? -19.729 -2.291 17.965 1.00 77.00 134 PHE A CA 1
ATOM 1067 C C . PHE A 1 134 ? -19.261 -2.007 19.393 1.00 77.00 134 PHE A C 1
ATOM 1069 O O . PHE A 1 134 ? -18.147 -2.335 19.800 1.00 77.00 134 PHE A O 1
ATOM 1076 N N . SER A 1 135 ? -20.155 -1.363 20.137 1.00 70.75 135 SER A N 1
ATOM 1077 C CA . SER A 1 135 ? -20.025 -1.055 21.544 1.00 70.75 135 SER A CA 1
ATOM 1078 C C . SER A 1 135 ? -21.014 -1.933 22.322 1.00 70.75 135 SER A C 1
ATOM 1080 O O . SER A 1 135 ? -22.157 -2.135 21.899 1.00 70.75 135 SER A O 1
ATOM 1082 N N . ASP A 1 136 ? -20.592 -2.468 23.462 1.00 70.50 136 ASP A N 1
ATOM 1083 C CA . ASP A 1 136 ? -21.374 -3.358 24.320 1.00 70.50 136 ASP A CA 1
ATOM 1084 C C . ASP A 1 136 ? -22.669 -2.698 24.822 1.00 70.50 136 ASP A C 1
ATOM 1086 O O . ASP A 1 136 ? -23.674 -3.374 25.048 1.00 70.50 136 ASP A O 1
ATOM 1090 N N . GLU A 1 137 ? -22.696 -1.366 24.895 1.00 69.44 137 GLU A N 1
ATOM 1091 C CA . GLU A 1 137 ? -23.879 -0.565 25.215 1.00 69.44 137 GLU A CA 1
ATOM 1092 C C . GLU A 1 137 ? -25.022 -0.767 24.201 1.00 69.44 137 GLU A C 1
ATOM 1094 O O . GLU A 1 137 ? -26.199 -0.674 24.566 1.00 69.44 137 GLU A O 1
ATOM 1099 N N . SER A 1 138 ? -24.701 -1.111 22.948 1.00 63.09 138 SER A N 1
ATOM 1100 C CA . SER A 1 138 ? -25.692 -1.343 21.887 1.00 63.09 138 SER A CA 1
ATOM 1101 C C . SER A 1 138 ? -26.431 -2.677 22.037 1.00 63.09 138 SER A C 1
ATOM 1103 O O . SER A 1 138 ? -27.508 -2.838 21.469 1.00 63.09 138 SER A O 1
ATOM 1105 N N . ARG A 1 139 ? -25.934 -3.621 22.856 1.00 71.00 139 ARG A N 1
ATOM 1106 C CA . ARG A 1 139 ? -26.560 -4.949 23.029 1.00 71.00 139 ARG A CA 1
ATOM 1107 C C . ARG A 1 139 ? -27.993 -4.877 23.541 1.00 71.00 139 ARG A C 1
ATOM 1109 O O . ARG A 1 139 ? -28.792 -5.752 23.238 1.00 71.00 139 ARG A O 1
ATOM 1116 N N . SER A 1 140 ? -28.329 -3.865 24.337 1.00 76.00 140 SER A N 1
ATOM 1117 C CA . SER A 1 140 ? -29.673 -3.725 24.920 1.00 76.00 140 SER A CA 1
ATOM 1118 C C . SER A 1 140 ? -30.726 -3.183 23.938 1.00 76.00 140 SER A C 1
ATOM 1120 O O . SER A 1 140 ? -31.928 -3.252 24.220 1.00 76.00 140 SER A O 1
ATOM 1122 N N . ASN A 1 141 ? -30.291 -2.686 22.776 1.00 83.00 141 ASN A N 1
ATOM 1123 C CA . ASN A 1 141 ? -31.154 -2.113 21.750 1.00 83.00 141 ASN A CA 1
ATOM 1124 C C . ASN A 1 141 ? -31.660 -3.182 20.775 1.00 83.00 141 ASN A C 1
ATOM 1126 O O . ASN A 1 141 ? -31.114 -4.279 20.675 1.00 83.00 141 ASN A O 1
ATOM 1130 N N . PHE A 1 142 ? -32.731 -2.852 20.050 1.00 86.81 142 PHE A N 1
ATOM 1131 C CA . PHE A 1 142 ? -33.077 -3.586 18.837 1.00 86.81 142 PHE A CA 1
ATOM 1132 C C . PHE A 1 142 ? -32.172 -3.100 17.714 1.00 86.81 142 PHE A C 1
ATOM 1134 O O . PHE A 1 142 ? -32.215 -1.922 17.365 1.00 86.81 142 PHE A O 1
ATOM 1141 N N . GLU A 1 143 ? -31.402 -4.012 17.141 1.00 89.94 143 GLU A N 1
ATOM 1142 C CA . GLU A 1 143 ? -30.482 -3.715 16.051 1.00 89.94 143 GLU A CA 1
ATOM 1143 C C . GLU A 1 143 ? -30.755 -4.647 14.880 1.00 89.94 143 GLU A C 1
ATOM 1145 O O . GLU A 1 143 ? -31.003 -5.836 15.075 1.00 89.94 143 GLU A O 1
ATOM 1150 N N . ALA A 1 144 ? -30.709 -4.110 13.665 1.00 91.81 144 ALA A N 1
ATOM 1151 C CA . ALA A 1 144 ? -30.884 -4.881 12.446 1.00 91.81 144 ALA A CA 1
ATOM 1152 C C . ALA A 1 144 ? -29.620 -4.808 11.591 1.00 91.81 144 ALA A C 1
ATOM 1154 O O . ALA A 1 144 ? -28.960 -3.771 11.505 1.00 91.81 144 ALA A O 1
ATOM 1155 N N . GLY A 1 145 ? -29.302 -5.902 10.915 1.00 94.50 145 GLY A N 1
ATOM 1156 C CA . GLY A 1 145 ? -28.180 -5.951 9.994 1.00 94.50 145 GLY A CA 1
ATOM 1157 C C . GLY A 1 145 ? -28.274 -7.122 9.039 1.00 94.50 145 GLY A C 1
ATOM 1158 O O . GLY A 1 145 ? -29.167 -7.959 9.139 1.00 94.50 145 GLY A O 1
ATOM 1159 N N . VAL A 1 146 ? -27.355 -7.169 8.089 1.00 95.75 146 VAL A N 1
ATOM 1160 C CA . VAL A 1 146 ? -27.270 -8.219 7.081 1.00 95.75 146 VAL A CA 1
ATOM 1161 C C . VAL A 1 146 ? -25.930 -8.921 7.228 1.00 95.75 146 VAL A C 1
ATOM 1163 O O . VAL A 1 146 ? -24.888 -8.271 7.192 1.00 95.75 146 VAL A O 1
ATOM 1166 N N . ILE A 1 147 ? -25.970 -10.244 7.378 1.00 96.75 147 ILE A N 1
ATOM 1167 C CA . ILE A 1 147 ? -24.803 -11.128 7.343 1.00 96.75 147 ILE A CA 1
ATOM 1168 C C . ILE A 1 147 ? -24.619 -11.639 5.913 1.00 96.75 147 ILE A C 1
ATOM 1170 O O . ILE A 1 147 ? -25.581 -12.040 5.255 1.00 96.75 147 ILE A O 1
ATOM 1174 N N . ILE A 1 148 ? -23.387 -11.619 5.418 1.00 97.25 148 ILE A N 1
ATOM 1175 C CA . ILE A 1 148 ? -23.045 -11.874 4.020 1.00 97.25 148 ILE A CA 1
ATOM 1176 C C . ILE A 1 148 ? -21.915 -12.902 3.976 1.00 97.25 148 ILE A C 1
ATOM 1178 O O . ILE A 1 148 ? -20.839 -12.650 4.507 1.00 97.25 148 ILE A O 1
ATOM 1182 N N . HIS A 1 149 ? -22.157 -14.042 3.324 1.00 96.00 149 HIS A N 1
ATOM 1183 C CA . HIS A 1 149 ? -21.192 -15.148 3.187 1.00 96.00 149 HIS A CA 1
ATOM 1184 C C . HIS A 1 149 ? -20.654 -15.329 1.759 1.00 96.00 149 HIS A C 1
ATOM 1186 O O . HIS A 1 149 ? -19.771 -16.152 1.520 1.00 96.00 149 HIS A O 1
ATOM 1192 N N . ASP A 1 150 ? -21.214 -14.610 0.785 1.00 95.88 150 ASP A N 1
ATOM 1193 C CA . ASP A 1 150 ? -20.741 -14.675 -0.594 1.00 95.88 150 ASP A CA 1
ATOM 1194 C C . ASP A 1 150 ? -19.358 -14.021 -0.684 1.00 95.88 150 ASP A C 1
ATOM 1196 O O . ASP A 1 150 ? -19.230 -12.806 -0.531 1.00 95.88 150 ASP A O 1
ATOM 1200 N N . LYS A 1 151 ? -18.321 -14.829 -0.931 1.00 94.69 151 LYS A N 1
ATOM 1201 C CA . LYS A 1 151 ? -16.925 -14.374 -0.928 1.00 94.69 151 LYS A CA 1
ATOM 1202 C C . LYS A 1 151 ? -16.644 -13.273 -1.948 1.00 94.69 151 LYS A C 1
ATOM 1204 O O . LYS A 1 151 ? -15.840 -12.391 -1.665 1.00 94.69 151 LYS A O 1
ATOM 1209 N N . ALA A 1 152 ? -17.297 -13.293 -3.111 1.00 94.81 152 ALA A N 1
ATOM 1210 C CA . ALA A 1 152 ? -17.110 -12.250 -4.116 1.00 94.81 152 ALA A CA 1
ATOM 1211 C C . ALA A 1 152 ? -17.727 -10.927 -3.645 1.00 94.81 152 ALA A C 1
ATOM 1213 O O . ALA A 1 152 ? -17.149 -9.859 -3.846 1.00 94.81 152 ALA A O 1
ATOM 1214 N N . ILE A 1 153 ? -18.875 -10.991 -2.965 1.00 96.12 153 ILE A N 1
ATOM 1215 C CA . ILE A 1 153 ? -19.490 -9.811 -2.351 1.00 96.12 153 ILE A CA 1
ATOM 1216 C C . ILE A 1 153 ? -18.655 -9.305 -1.169 1.00 96.12 153 ILE A C 1
ATOM 1218 O O . ILE A 1 153 ? -18.415 -8.104 -1.087 1.00 96.12 153 ILE A O 1
ATOM 1222 N N . VAL A 1 154 ? -18.177 -10.190 -0.291 1.00 97.06 154 VAL A N 1
ATOM 1223 C CA . VAL A 1 154 ? -17.303 -9.833 0.842 1.00 97.06 154 VAL A CA 1
ATOM 1224 C C . VAL A 1 154 ? -16.024 -9.158 0.347 1.00 97.06 154 VAL A C 1
ATOM 1226 O O . VAL A 1 154 ? -15.677 -8.086 0.835 1.00 97.06 154 VAL A O 1
ATOM 1229 N N . ALA A 1 155 ? -15.379 -9.704 -0.689 1.00 96.31 155 ALA A N 1
ATOM 1230 C CA . ALA A 1 155 ? -14.209 -9.084 -1.306 1.00 96.31 155 ALA A CA 1
ATOM 1231 C C . ALA A 1 155 ? -14.513 -7.675 -1.837 1.00 96.31 155 ALA A C 1
ATOM 1233 O O . ALA A 1 155 ? -13.719 -6.762 -1.643 1.00 96.31 155 ALA A O 1
ATOM 1234 N N . ARG A 1 156 ? -15.683 -7.459 -2.455 1.00 95.75 156 ARG A N 1
ATOM 1235 C CA . ARG A 1 156 ? -16.105 -6.116 -2.882 1.00 95.75 156 ARG A CA 1
ATOM 1236 C C . ARG A 1 156 ? -16.411 -5.187 -1.705 1.00 95.75 156 ARG A C 1
ATOM 1238 O O . ARG A 1 156 ? -16.138 -3.999 -1.808 1.00 95.75 156 ARG A O 1
ATOM 1245 N N . ILE A 1 157 ? -16.977 -5.682 -0.604 1.00 96.50 157 ILE A N 1
ATOM 1246 C CA . ILE A 1 157 ? -17.184 -4.869 0.604 1.00 96.50 157 ILE A CA 1
ATOM 1247 C C . ILE A 1 157 ? -15.834 -4.383 1.130 1.00 96.50 157 ILE A C 1
ATOM 1249 O O . ILE A 1 157 ? -15.674 -3.179 1.315 1.00 96.50 157 ILE A O 1
ATOM 1253 N N . ASN A 1 158 ? -14.867 -5.288 1.281 1.00 97.00 158 ASN A N 1
ATOM 1254 C CA . ASN A 1 158 ? -13.527 -4.958 1.761 1.00 97.00 158 ASN A CA 1
ATOM 1255 C C . ASN A 1 158 ? -12.831 -3.991 0.792 1.00 97.00 158 ASN A C 1
ATOM 1257 O O . ASN A 1 158 ? -12.594 -2.840 1.135 1.00 97.00 158 ASN A O 1
ATOM 1261 N N . ASN A 1 159 ? -12.645 -4.398 -0.464 1.00 95.19 159 ASN A N 1
ATOM 1262 C CA . ASN A 1 159 ? -11.772 -3.700 -1.414 1.00 95.19 159 ASN A CA 1
ATOM 1263 C C . ASN A 1 159 ? -12.399 -2.450 -2.058 1.00 95.19 159 ASN A C 1
ATOM 1265 O O . ASN A 1 159 ? -11.740 -1.765 -2.833 1.00 95.19 159 ASN A O 1
ATOM 1269 N N . VAL A 1 160 ? -13.692 -2.179 -1.834 1.00 94.38 160 VAL A N 1
ATOM 1270 C CA . VAL A 1 160 ? -14.385 -1.035 -2.459 1.00 94.38 160 VAL A CA 1
ATOM 1271 C C . VAL A 1 160 ? -15.069 -0.135 -1.441 1.00 94.38 160 VAL A C 1
ATOM 1273 O O . VAL A 1 160 ? -14.977 1.086 -1.578 1.00 94.38 160 VAL A O 1
ATOM 1276 N N . LEU A 1 161 ? -15.807 -0.703 -0.479 1.00 94.56 161 LEU A N 1
ATOM 1277 C CA . LEU A 1 161 ? -16.554 0.090 0.502 1.00 94.56 161 LEU A CA 1
ATOM 1278 C C . LEU A 1 161 ? -15.691 0.443 1.711 1.00 94.56 161 LEU A C 1
ATOM 1280 O O . LEU A 1 161 ? -15.657 1.609 2.086 1.00 94.56 161 LEU A O 1
ATOM 1284 N N . VAL A 1 162 ? -15.003 -0.533 2.307 1.00 96.69 162 VAL A N 1
ATOM 1285 C CA . VAL A 1 162 ? -14.111 -0.278 3.447 1.00 96.69 162 VAL A CA 1
ATOM 1286 C C . VAL A 1 162 ? -12.916 0.561 3.004 1.00 96.69 162 VAL A C 1
ATOM 1288 O O . VAL A 1 162 ? -12.651 1.575 3.643 1.00 96.69 162 VAL A O 1
ATOM 1291 N N . GLU A 1 163 ? -12.283 0.223 1.877 1.00 95.00 163 GLU A N 1
ATOM 1292 C CA . GLU A 1 163 ? -11.183 1.024 1.314 1.00 95.00 163 GLU A CA 1
ATOM 1293 C C . GLU A 1 163 ? -11.573 2.483 1.040 1.00 95.00 163 GLU A C 1
ATOM 1295 O O . GLU A 1 163 ? -10.793 3.388 1.314 1.00 95.00 163 GLU A O 1
ATOM 1300 N N . GLU A 1 164 ? -12.804 2.756 0.586 1.00 95.00 164 GLU A N 1
ATOM 1301 C CA . GLU A 1 164 ? -13.273 4.144 0.436 1.00 95.00 164 GLU A CA 1
ATOM 1302 C C . GLU A 1 164 ? -13.254 4.880 1.779 1.00 95.00 164 GLU A C 1
ATOM 1304 O O . GLU A 1 164 ? -12.777 6.010 1.869 1.00 95.00 164 GLU A O 1
ATOM 1309 N N . VAL A 1 165 ? -13.753 4.234 2.836 1.00 96.38 165 VAL A N 1
ATOM 1310 C CA . VAL A 1 165 ? -13.771 4.838 4.167 1.00 96.38 165 VAL A CA 1
ATOM 1311 C C . VAL A 1 165 ? -12.344 5.037 4.675 1.00 96.38 165 VAL A C 1
ATOM 1313 O O . VAL A 1 165 ? -12.055 6.111 5.194 1.00 96.38 165 VAL A O 1
ATOM 1316 N N . ILE A 1 166 ? -11.450 4.055 4.508 1.00 96.75 166 ILE A N 1
ATOM 1317 C CA . ILE A 1 166 ? -10.030 4.160 4.885 1.00 96.75 166 ILE A CA 1
ATOM 1318 C C . ILE A 1 166 ? -9.358 5.321 4.142 1.00 96.75 166 ILE A C 1
ATOM 1320 O O . ILE A 1 166 ? -8.687 6.127 4.784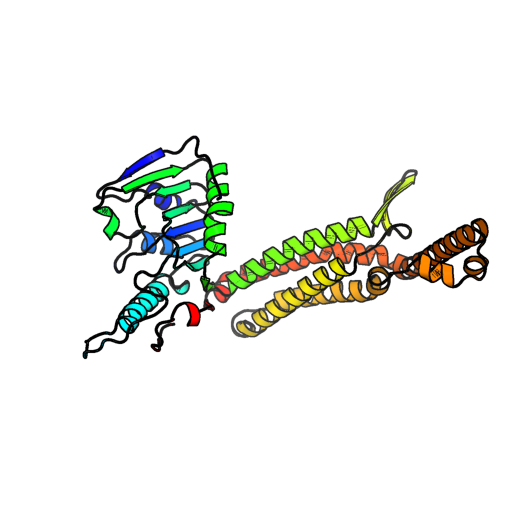 1.00 96.75 166 ILE A O 1
ATOM 1324 N N . SER A 1 167 ? -9.597 5.467 2.836 1.00 95.12 167 SER A N 1
ATOM 1325 C CA . SER A 1 167 ? -9.008 6.535 2.014 1.00 95.12 167 SER A CA 1
ATOM 1326 C C . SER A 1 167 ? -9.421 7.949 2.452 1.00 95.12 167 SER A C 1
ATOM 1328 O O . SER A 1 167 ? -8.638 8.886 2.329 1.00 95.12 167 SER A O 1
ATOM 1330 N N . ASP A 1 168 ? -10.623 8.097 3.021 1.00 95.94 168 ASP A N 1
ATOM 1331 C CA . ASP A 1 168 ? -11.132 9.346 3.611 1.00 95.94 168 ASP A CA 1
ATOM 1332 C C . ASP A 1 168 ? -10.815 9.467 5.122 1.00 95.94 168 ASP A C 1
ATOM 1334 O O . ASP A 1 168 ? -11.237 10.406 5.800 1.00 95.94 168 ASP A O 1
ATOM 1338 N N . SER A 1 169 ? -10.090 8.503 5.695 1.00 97.25 169 SER A N 1
ATOM 1339 C CA . SER A 1 169 ? -9.728 8.481 7.114 1.00 97.25 169 SER A CA 1
ATOM 1340 C C . SER A 1 169 ? -8.320 9.013 7.373 1.00 97.25 169 SER A C 1
ATOM 1342 O O . SER A 1 169 ? -7.458 9.069 6.503 1.00 97.25 169 SER A O 1
ATOM 1344 N N . ILE A 1 170 ? -8.054 9.366 8.630 1.00 96.56 170 ILE A N 1
ATOM 1345 C CA . ILE A 1 170 ? -6.731 9.785 9.094 1.00 96.56 170 ILE A CA 1
ATOM 1346 C C . ILE A 1 170 ? -6.069 8.607 9.809 1.00 96.56 170 ILE A C 1
ATOM 1348 O O . ILE A 1 170 ? -6.541 8.203 10.874 1.00 96.56 170 ILE A O 1
ATOM 1352 N N . ARG A 1 171 ? -4.963 8.079 9.267 1.00 95.69 171 ARG A N 1
ATOM 1353 C CA . ARG A 1 171 ? -4.149 7.063 9.956 1.00 95.69 171 ARG A CA 1
ATOM 1354 C C . ARG A 1 171 ? -3.544 7.657 11.227 1.00 95.69 171 ARG A C 1
ATOM 1356 O O . ARG A 1 171 ? -2.954 8.739 11.189 1.00 95.69 171 ARG A O 1
ATOM 1363 N N . TYR A 1 172 ? -3.730 6.967 12.346 1.00 95.50 172 TYR A N 1
ATOM 1364 C CA . TYR A 1 172 ? -3.199 7.357 13.650 1.00 95.50 172 TYR A CA 1
ATOM 1365 C C . TYR A 1 172 ? -2.006 6.508 14.055 1.00 95.50 172 TYR A C 1
ATOM 1367 O O . TYR A 1 172 ? -1.009 7.054 14.516 1.00 95.50 172 TYR A O 1
ATOM 1375 N N . SER A 1 173 ? -2.099 5.188 13.913 1.00 93.69 173 SER A N 1
ATOM 1376 C CA . SER A 1 173 ? -1.011 4.312 14.326 1.00 93.69 173 SER A CA 1
ATOM 1377 C C . SER A 1 173 ? -0.965 3.015 13.540 1.00 93.69 173 SER A C 1
ATOM 1379 O O . SER A 1 173 ? -1.987 2.493 13.091 1.00 93.69 173 SER A O 1
ATOM 1381 N N . THR A 1 174 ? 0.256 2.518 13.385 1.00 94.12 174 THR A N 1
ATOM 1382 C CA . THR A 1 174 ? 0.586 1.189 12.869 1.00 94.12 174 THR A CA 1
ATOM 1383 C C . THR A 1 174 ? 2.009 0.828 13.313 1.00 94.12 174 THR A C 1
ATOM 1385 O O . THR A 1 174 ? 2.705 1.652 13.917 1.00 94.12 174 THR A O 1
ATOM 1388 N N . SER A 1 175 ? 2.454 -0.401 13.069 1.00 90.38 175 SER A N 1
ATOM 1389 C CA . SER A 1 175 ? 3.833 -0.794 13.356 1.00 90.38 175 SER A CA 1
ATOM 1390 C C . SER A 1 175 ? 4.799 -0.311 12.269 1.00 90.38 175 SER A C 1
ATOM 1392 O O . SER A 1 175 ? 4.405 -0.038 11.134 1.00 90.38 175 SER A O 1
ATOM 1394 N N . TYR A 1 176 ? 6.086 -0.205 12.599 1.00 88.88 176 TYR A N 1
ATOM 1395 C CA . TYR A 1 176 ? 7.102 0.142 11.608 1.00 88.88 176 TYR A CA 1
ATOM 1396 C C . TYR A 1 176 ? 7.219 -0.936 10.522 1.00 88.88 176 TYR A C 1
ATOM 1398 O O . TYR A 1 176 ? 7.285 -0.599 9.343 1.00 88.88 176 TYR A O 1
ATOM 1406 N N . TYR A 1 177 ? 7.131 -2.220 10.901 1.00 89.38 177 TYR A N 1
ATOM 1407 C CA . TYR A 1 177 ? 7.031 -3.333 9.948 1.00 89.38 177 TYR A CA 1
ATOM 1408 C C . TYR A 1 177 ? 5.916 -3.119 8.922 1.00 89.38 177 TYR A C 1
ATOM 1410 O O . TYR A 1 177 ? 6.149 -3.292 7.732 1.00 89.38 177 TYR A O 1
ATOM 1418 N N . ASN A 1 178 ? 4.725 -2.711 9.364 1.00 89.62 178 ASN A N 1
ATOM 1419 C CA . ASN A 1 178 ? 3.579 -2.526 8.480 1.00 89.62 178 ASN A CA 1
ATOM 1420 C C . ASN A 1 178 ? 3.832 -1.463 7.410 1.00 89.62 178 ASN A C 1
ATOM 1422 O O . ASN A 1 178 ? 3.564 -1.719 6.242 1.00 89.62 178 ASN A O 1
ATOM 1426 N N . ILE A 1 179 ? 4.396 -0.313 7.793 1.00 89.44 179 ILE A N 1
ATOM 1427 C CA . ILE A 1 179 ? 4.747 0.760 6.848 1.00 89.44 179 ILE A CA 1
ATOM 1428 C C . ILE A 1 179 ? 5.730 0.243 5.800 1.00 89.44 179 ILE A C 1
ATOM 1430 O O . ILE A 1 179 ? 5.532 0.447 4.605 1.00 89.44 179 ILE A O 1
ATOM 1434 N N . VAL A 1 180 ? 6.773 -0.457 6.249 1.00 90.75 180 VAL A N 1
ATOM 1435 C CA . VAL A 1 180 ? 7.800 -0.992 5.354 1.00 90.75 180 VAL A CA 1
ATOM 1436 C C . VAL A 1 180 ? 7.220 -2.071 4.446 1.00 90.75 180 VAL A C 1
ATOM 1438 O O . VAL A 1 180 ? 7.480 -2.069 3.253 1.00 90.75 180 VAL A O 1
ATOM 1441 N N . ASN A 1 181 ? 6.404 -2.977 4.975 1.00 89.19 181 ASN A N 1
ATOM 1442 C CA . ASN A 1 181 ? 5.806 -4.067 4.213 1.00 89.19 181 ASN A CA 1
ATOM 1443 C C . ASN A 1 181 ? 4.811 -3.563 3.157 1.00 89.19 181 ASN A C 1
ATOM 1445 O O . ASN A 1 181 ? 4.830 -4.055 2.031 1.00 89.19 181 ASN A O 1
ATOM 1449 N N . GLU A 1 182 ? 3.959 -2.588 3.499 1.00 89.38 182 GLU A N 1
ATOM 1450 C CA . GLU A 1 182 ? 3.070 -1.916 2.538 1.00 89.38 182 GLU A CA 1
ATOM 1451 C C . GLU A 1 182 ? 3.884 -1.312 1.395 1.00 89.38 182 GLU A C 1
ATOM 1453 O O . GLU A 1 182 ? 3.659 -1.649 0.233 1.00 89.38 182 GLU A O 1
ATOM 1458 N N . PHE A 1 183 ? 4.892 -0.511 1.746 1.00 91.81 183 PHE A N 1
ATOM 1459 C CA . PHE A 1 183 ? 5.769 0.131 0.778 1.00 91.81 183 PHE A CA 1
ATOM 1460 C C . PHE A 1 183 ? 6.482 -0.896 -0.112 1.00 91.81 183 PHE A C 1
ATOM 1462 O O . PHE A 1 183 ? 6.441 -0.801 -1.335 1.00 91.81 183 PHE A O 1
ATOM 1469 N N . MET A 1 184 ? 7.092 -1.929 0.471 1.00 91.75 184 MET A N 1
ATOM 1470 C CA . MET A 1 184 ? 7.831 -2.944 -0.284 1.00 91.75 184 MET A CA 1
ATOM 1471 C C . MET A 1 184 ? 6.933 -3.746 -1.231 1.00 91.75 184 MET A C 1
ATOM 1473 O O . MET A 1 184 ? 7.367 -4.091 -2.327 1.00 91.75 184 MET A O 1
ATOM 1477 N N . LYS A 1 185 ? 5.686 -4.038 -0.841 1.00 90.25 185 LYS A N 1
ATOM 1478 C CA . LYS A 1 185 ? 4.725 -4.743 -1.703 1.00 90.25 185 LYS A CA 1
ATOM 1479 C C . LYS A 1 185 ? 4.282 -3.896 -2.889 1.00 90.25 185 LYS A C 1
ATOM 1481 O O . LYS A 1 185 ? 4.229 -4.425 -3.995 1.00 90.25 185 LYS A O 1
ATOM 1486 N N . GLU A 1 186 ? 3.979 -2.620 -2.662 1.00 90.69 186 GLU A N 1
ATOM 1487 C CA . GLU A 1 186 ? 3.625 -1.673 -3.726 1.00 90.69 186 GLU A CA 1
ATOM 1488 C C . GLU A 1 186 ? 4.777 -1.545 -4.731 1.00 90.69 186 GLU A C 1
ATOM 1490 O O . GLU A 1 186 ? 4.608 -1.818 -5.917 1.00 90.69 186 GLU A O 1
ATOM 1495 N N . ASN A 1 187 ? 5.990 -1.287 -4.238 1.00 90.81 187 ASN A N 1
ATOM 1496 C CA . ASN A 1 187 ? 7.161 -1.131 -5.097 1.00 90.81 187 ASN A CA 1
ATOM 1497 C C . ASN A 1 187 ? 7.550 -2.435 -5.821 1.00 90.81 187 ASN A C 1
ATOM 1499 O O . ASN A 1 187 ? 8.054 -2.381 -6.940 1.00 90.81 187 ASN A O 1
ATOM 1503 N N . LEU A 1 188 ? 7.316 -3.617 -5.232 1.00 93.12 188 LEU A N 1
ATOM 1504 C CA . LEU A 1 188 ? 7.508 -4.892 -5.933 1.00 93.12 188 LEU A CA 1
ATOM 1505 C C . LEU A 1 188 ? 6.549 -5.023 -7.123 1.00 93.12 188 LEU A C 1
ATOM 1507 O O . LEU A 1 188 ? 6.980 -5.414 -8.205 1.00 93.12 188 LEU A O 1
ATOM 1511 N N . GLN A 1 189 ? 5.271 -4.682 -6.935 1.00 93.06 189 GLN A N 1
ATOM 1512 C CA . GLN A 1 189 ? 4.273 -4.722 -8.008 1.00 93.06 189 GLN A CA 1
ATOM 1513 C C . GLN A 1 189 ? 4.621 -3.742 -9.130 1.00 93.06 189 GLN A C 1
ATOM 1515 O O . GLN A 1 189 ? 4.620 -4.125 -10.301 1.00 93.06 189 GLN A O 1
ATOM 1520 N N . ASP A 1 190 ? 4.982 -2.508 -8.781 1.00 94.19 190 ASP A N 1
ATOM 1521 C CA . ASP A 1 190 ? 5.375 -1.494 -9.760 1.00 94.19 190 ASP A CA 1
ATOM 1522 C C . ASP A 1 190 ? 6.652 -1.894 -10.509 1.00 94.19 190 ASP A C 1
ATOM 1524 O O . ASP A 1 190 ? 6.732 -1.740 -11.729 1.00 94.19 190 ASP A O 1
ATOM 1528 N N . ALA A 1 191 ? 7.628 -2.486 -9.814 1.00 93.50 191 ALA A N 1
ATOM 1529 C CA . ALA A 1 191 ? 8.847 -2.988 -10.435 1.00 93.50 191 ALA A CA 1
ATOM 1530 C C . ALA A 1 191 ? 8.555 -4.125 -11.424 1.00 93.50 191 ALA A C 1
ATOM 1532 O O . ALA A 1 191 ? 9.104 -4.122 -12.524 1.00 93.50 191 ALA A O 1
ATOM 1533 N N . GLU A 1 192 ? 7.682 -5.077 -11.078 1.00 94.19 192 GLU A N 1
ATOM 1534 C CA . GLU A 1 192 ? 7.268 -6.156 -11.988 1.00 94.19 192 GLU A CA 1
ATOM 1535 C C . GLU A 1 192 ? 6.589 -5.613 -13.254 1.00 94.19 192 GLU A C 1
ATOM 1537 O O . GLU A 1 192 ? 6.854 -6.102 -14.358 1.00 94.19 192 GLU A O 1
ATOM 1542 N N . ILE A 1 193 ? 5.745 -4.587 -13.110 1.00 95.38 193 ILE A N 1
ATOM 1543 C CA . ILE A 1 193 ? 5.077 -3.922 -14.233 1.00 95.38 193 ILE A CA 1
ATOM 1544 C C . ILE A 1 193 ? 6.108 -3.216 -15.119 1.00 95.38 193 ILE A C 1
ATOM 1546 O O . ILE A 1 193 ? 6.172 -3.497 -16.315 1.00 95.38 193 ILE A O 1
ATOM 1550 N N . LEU A 1 194 ? 6.941 -2.347 -14.543 1.00 95.12 194 LEU A N 1
ATOM 1551 C CA . LEU A 1 194 ? 7.925 -1.549 -15.281 1.00 95.12 194 LEU A CA 1
ATOM 1552 C C . LEU A 1 194 ? 8.966 -2.419 -15.985 1.00 95.12 194 LEU A C 1
ATOM 1554 O O . LEU A 1 194 ? 9.277 -2.182 -17.149 1.00 95.12 194 LEU A O 1
ATOM 1558 N N . VAL A 1 195 ? 9.467 -3.460 -15.316 1.00 91.94 195 VAL A N 1
ATOM 1559 C CA . VAL A 1 195 ? 10.416 -4.410 -15.912 1.00 91.94 195 VAL A CA 1
ATOM 1560 C C . VAL A 1 195 ? 9.807 -5.091 -17.126 1.00 91.94 195 VAL A C 1
ATOM 1562 O O . VAL A 1 195 ? 10.469 -5.181 -18.157 1.00 91.94 195 VAL A O 1
ATOM 1565 N N . LYS A 1 196 ? 8.550 -5.538 -17.038 1.00 93.62 196 LYS A N 1
ATOM 1566 C CA . LYS A 1 196 ? 7.865 -6.147 -18.179 1.00 93.62 196 LYS A CA 1
ATOM 1567 C C . LYS A 1 196 ? 7.698 -5.152 -19.324 1.00 93.62 196 LYS A C 1
ATOM 1569 O O . LYS A 1 196 ? 7.928 -5.503 -20.474 1.00 93.62 196 LYS A O 1
ATOM 1574 N N . GLU A 1 197 ? 7.323 -3.915 -19.020 1.00 95.12 197 GLU A N 1
ATOM 1575 C CA . GLU A 1 197 ? 7.190 -2.882 -20.043 1.00 95.12 197 GLU A CA 1
ATOM 1576 C C . GLU A 1 197 ? 8.528 -2.556 -20.713 1.00 95.12 197 GLU A C 1
ATOM 1578 O O . GLU A 1 197 ? 8.561 -2.389 -21.929 1.00 95.12 197 GLU A O 1
ATOM 1583 N N . PHE A 1 198 ? 9.630 -2.492 -19.964 1.00 95.12 198 PHE A N 1
ATOM 1584 C CA . PHE A 1 198 ? 10.966 -2.316 -20.537 1.00 95.12 198 PHE A CA 1
ATOM 1585 C C . PHE A 1 198 ? 11.390 -3.521 -21.366 1.00 95.12 198 PHE A C 1
ATOM 1587 O O . PHE A 1 198 ? 11.987 -3.341 -22.421 1.00 95.12 198 PHE A O 1
ATOM 1594 N N . ASP A 1 199 ? 11.047 -4.730 -20.930 1.00 93.25 199 ASP A N 1
ATOM 1595 C CA . ASP A 1 199 ? 11.308 -5.952 -21.680 1.00 93.25 199 ASP A CA 1
ATOM 1596 C C . ASP A 1 199 ? 10.601 -5.938 -23.043 1.00 93.25 199 ASP A C 1
ATOM 1598 O O . ASP A 1 199 ? 11.251 -6.061 -24.081 1.00 93.25 199 ASP A O 1
ATOM 1602 N N . ASP A 1 200 ? 9.289 -5.683 -23.033 1.00 93.19 200 ASP A N 1
ATOM 1603 C CA . ASP A 1 200 ? 8.444 -5.583 -24.228 1.00 93.19 200 ASP A CA 1
ATOM 1604 C C . ASP A 1 200 ? 8.865 -4.413 -25.138 1.00 93.19 200 ASP A C 1
ATOM 1606 O O . ASP A 1 200 ? 8.640 -4.454 -26.348 1.00 93.19 200 ASP A O 1
ATOM 1610 N N . SER A 1 201 ? 9.462 -3.360 -24.565 1.00 93.31 201 SER A N 1
ATOM 1611 C CA . SER A 1 201 ? 9.867 -2.164 -25.311 1.00 93.31 201 SER A CA 1
ATOM 1612 C C . SER A 1 201 ? 11.315 -2.189 -25.783 1.00 93.31 201 SER A C 1
ATOM 1614 O O . SER A 1 201 ? 11.643 -1.389 -26.645 1.00 93.31 201 SER A O 1
ATOM 1616 N N . LEU A 1 202 ? 12.194 -3.037 -25.245 1.00 93.50 202 LEU A N 1
ATOM 1617 C CA . LEU A 1 202 ? 13.600 -3.129 -25.662 1.00 93.50 202 LEU A CA 1
ATOM 1618 C C . LEU A 1 202 ? 13.903 -4.384 -26.471 1.00 93.50 202 LEU A C 1
ATOM 1620 O O . LEU A 1 202 ? 14.888 -4.391 -27.206 1.00 93.50 202 LEU A O 1
ATOM 1624 N N . PHE A 1 203 ? 13.115 -5.447 -26.323 1.00 93.81 203 PHE A N 1
ATOM 1625 C CA . PHE A 1 203 ? 13.427 -6.749 -26.894 1.00 93.81 203 PHE A CA 1
ATOM 1626 C C . PHE A 1 203 ? 12.325 -7.252 -27.822 1.00 93.81 203 PHE A C 1
ATOM 1628 O O . PHE A 1 203 ? 11.140 -7.000 -27.633 1.00 93.81 203 PHE A O 1
ATOM 1635 N N . THR A 1 204 ? 12.729 -8.035 -28.817 1.00 93.00 204 THR A N 1
ATOM 1636 C CA . THR A 1 204 ? 11.835 -8.676 -29.780 1.00 93.00 204 THR A CA 1
ATOM 1637 C C . THR A 1 204 ? 12.251 -10.122 -30.029 1.00 93.00 204 THR A C 1
ATOM 1639 O O . THR A 1 204 ? 13.364 -10.537 -29.694 1.00 93.00 204 THR A O 1
ATOM 1642 N N . TRP A 1 205 ? 11.351 -10.911 -30.609 1.00 91.56 205 TRP A N 1
ATOM 1643 C CA . TRP A 1 205 ? 11.615 -12.296 -30.986 1.00 91.56 205 TRP A CA 1
ATOM 1644 C C . TRP A 1 205 ? 11.976 -12.375 -32.467 1.00 91.56 205 TRP A C 1
ATOM 1646 O O . TRP A 1 205 ? 11.214 -11.935 -33.327 1.00 91.56 205 TRP A O 1
ATOM 1656 N N . MET A 1 206 ? 13.133 -12.963 -32.764 1.00 87.94 206 MET A N 1
ATOM 1657 C CA . MET A 1 206 ? 13.606 -13.204 -34.123 1.00 87.94 206 MET A CA 1
ATOM 1658 C C . MET A 1 206 ? 13.664 -14.706 -34.405 1.00 87.94 206 MET A C 1
ATOM 1660 O O . MET A 1 206 ? 14.301 -15.464 -33.670 1.00 87.94 206 MET A O 1
ATOM 1664 N N . GLU A 1 207 ? 13.041 -15.126 -35.507 1.00 87.69 207 GLU A N 1
ATOM 1665 C CA . GLU A 1 207 ? 13.112 -16.504 -35.994 1.00 87.69 207 GLU A CA 1
ATOM 1666 C C . GLU A 1 207 ? 14.501 -16.771 -36.596 1.00 87.69 207 GLU A C 1
ATOM 1668 O O . GLU A 1 207 ? 14.880 -16.190 -37.616 1.00 87.69 207 GLU A O 1
ATOM 1673 N N . VAL A 1 208 ? 15.273 -17.683 -35.994 1.00 83.81 208 VAL A N 1
ATOM 1674 C CA . VAL A 1 208 ? 16.609 -18.057 -36.493 1.00 83.81 208 VAL A CA 1
ATOM 1675 C C . VAL A 1 208 ? 16.589 -19.487 -37.021 1.00 83.81 208 VAL A C 1
ATOM 1677 O O . VAL A 1 208 ? 17.208 -20.411 -36.483 1.00 83.81 208 VAL A O 1
ATOM 1680 N N . GLY A 1 209 ? 15.863 -19.670 -38.127 1.00 78.88 209 GLY A N 1
ATOM 1681 C CA . GLY A 1 209 ? 15.777 -20.929 -38.870 1.00 78.88 209 GLY A CA 1
ATOM 1682 C C . GLY A 1 209 ? 15.501 -22.137 -37.966 1.00 78.88 209 GLY A C 1
ATOM 1683 O O . GLY A 1 209 ? 14.588 -22.133 -37.149 1.00 78.88 209 GLY A O 1
ATOM 1684 N N . TYR A 1 210 ? 16.326 -23.187 -38.063 1.00 71.88 210 TYR A N 1
ATOM 1685 C CA . TYR A 1 210 ? 16.143 -24.422 -37.280 1.00 71.88 210 TYR A CA 1
ATOM 1686 C C . TYR A 1 210 ? 16.401 -24.287 -35.766 1.00 71.88 210 TYR A C 1
ATOM 1688 O O . TYR A 1 210 ? 16.227 -25.270 -35.046 1.00 71.88 210 TYR A O 1
ATOM 1696 N N . LYS A 1 211 ? 16.861 -23.127 -35.272 1.00 67.81 211 LYS A N 1
ATOM 1697 C CA . LYS A 1 211 ? 17.143 -22.903 -33.842 1.00 67.81 211 LYS A CA 1
ATOM 1698 C C . LYS A 1 211 ? 15.935 -22.379 -33.055 1.00 67.81 211 LYS A C 1
ATOM 1700 O O . LYS A 1 211 ? 16.038 -22.288 -31.834 1.00 67.81 211 LYS A O 1
ATOM 1705 N N . GLY A 1 212 ? 14.814 -22.114 -33.728 1.00 79.94 212 GLY A N 1
ATOM 1706 C CA . GLY A 1 212 ? 13.626 -21.514 -33.124 1.00 79.94 212 GLY A CA 1
ATOM 1707 C C . GLY A 1 212 ? 13.775 -20.009 -32.914 1.00 79.94 212 GLY A C 1
ATOM 1708 O O . GLY A 1 212 ? 14.693 -19.384 -33.454 1.00 79.94 212 GLY A O 1
ATOM 1709 N N . ASP A 1 213 ? 12.859 -19.451 -32.130 1.00 86.69 213 ASP A N 1
ATOM 1710 C CA . ASP A 1 213 ? 12.827 -18.024 -31.830 1.00 86.69 213 ASP A CA 1
ATOM 1711 C C . ASP A 1 213 ? 13.855 -17.691 -30.748 1.00 86.69 213 ASP A C 1
ATOM 1713 O O . ASP A 1 213 ? 13.913 -18.334 -29.695 1.00 86.69 213 ASP A O 1
ATOM 1717 N N . ILE A 1 214 ? 14.672 -16.673 -31.007 1.00 88.69 214 ILE A N 1
ATOM 1718 C CA . ILE A 1 214 ? 15.566 -16.090 -30.009 1.00 88.69 214 ILE A CA 1
ATOM 1719 C C . ILE A 1 214 ? 15.101 -14.680 -29.682 1.00 88.69 214 ILE A C 1
ATOM 1721 O O . ILE A 1 214 ? 14.659 -13.935 -30.555 1.00 88.69 214 ILE A O 1
ATOM 1725 N N . LYS A 1 215 ? 15.222 -14.311 -28.413 1.00 90.88 215 LYS A N 1
ATOM 1726 C CA . LYS A 1 215 ? 14.968 -12.951 -27.968 1.00 90.88 215 LYS A CA 1
ATOM 1727 C C . LYS A 1 215 ? 16.224 -12.112 -28.179 1.00 90.88 215 LYS A C 1
ATOM 1729 O O . LYS A 1 215 ? 17.306 -12.505 -27.740 1.00 90.88 215 LYS A O 1
ATOM 1734 N N . ILE A 1 216 ? 16.077 -10.995 -28.875 1.00 90.62 216 ILE A N 1
ATOM 1735 C CA . ILE A 1 216 ? 17.153 -10.061 -29.208 1.00 90.62 216 ILE A CA 1
ATOM 1736 C C . ILE A 1 216 ? 16.745 -8.649 -28.815 1.00 90.62 216 ILE A C 1
ATOM 1738 O O . ILE A 1 216 ? 15.557 -8.360 -28.692 1.00 90.62 216 ILE A O 1
ATOM 1742 N N . MET A 1 217 ? 17.722 -7.771 -28.624 1.00 91.44 217 MET A N 1
ATOM 1743 C CA . MET A 1 217 ? 17.444 -6.355 -28.412 1.00 91.44 217 MET A CA 1
ATOM 1744 C C . MET A 1 217 ? 17.033 -5.713 -29.740 1.00 91.44 217 MET A C 1
ATOM 1746 O O . MET A 1 217 ? 17.674 -5.938 -30.766 1.00 91.44 217 MET A O 1
ATOM 1750 N N . ASP A 1 218 ? 15.942 -4.958 -29.729 1.00 90.75 218 ASP A N 1
ATOM 1751 C CA . ASP A 1 218 ? 15.356 -4.350 -30.916 1.00 90.75 218 ASP A CA 1
ATOM 1752 C C . ASP A 1 218 ? 16.023 -2.999 -31.205 1.00 90.75 218 ASP A C 1
ATOM 1754 O O . ASP A 1 218 ? 15.620 -1.960 -30.688 1.00 90.75 218 ASP A O 1
ATOM 1758 N N . SER A 1 219 ? 17.050 -2.993 -32.052 1.00 87.69 219 SER A N 1
ATOM 1759 C CA . SER A 1 219 ? 17.721 -1.755 -32.471 1.00 87.69 219 SER A CA 1
ATOM 1760 C C . SER A 1 219 ? 16.852 -0.852 -33.359 1.00 87.69 219 SER A C 1
ATOM 1762 O O . SER A 1 219 ? 17.129 0.344 -33.474 1.00 87.69 219 SER A O 1
ATOM 1764 N N . PHE A 1 220 ? 15.784 -1.387 -33.962 1.00 83.50 220 PHE A N 1
ATOM 1765 C CA . PHE A 1 220 ? 14.941 -0.678 -34.929 1.00 83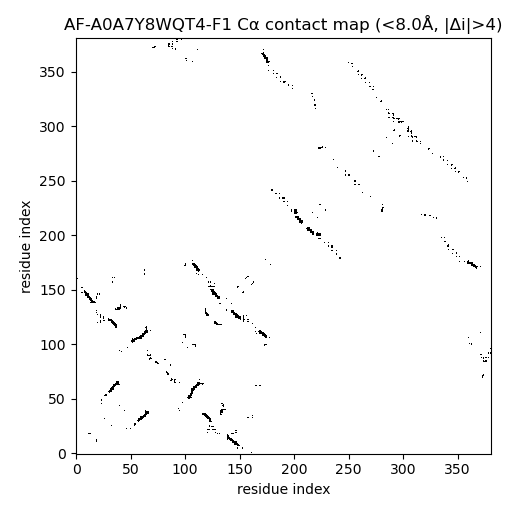.50 220 PHE A CA 1
ATOM 1766 C C . PHE A 1 220 ? 13.712 -0.031 -34.305 1.00 83.50 220 PHE A C 1
ATOM 1768 O O . PHE A 1 220 ? 13.257 1.006 -34.789 1.00 83.50 220 PHE A O 1
ATOM 1775 N N . HIS A 1 221 ? 13.153 -0.618 -33.250 1.00 84.88 221 HIS A N 1
ATOM 1776 C CA . HIS A 1 221 ? 11.953 -0.124 -32.570 1.00 84.88 221 HIS A CA 1
ATOM 1777 C C . HIS A 1 221 ? 12.082 -0.088 -31.043 1.00 84.88 221 HIS A C 1
ATOM 1779 O O . HIS A 1 221 ? 11.283 0.600 -30.407 1.00 84.88 221 HIS A O 1
ATOM 1785 N N . GLY A 1 222 ? 13.160 -0.632 -30.470 1.00 88.44 222 GLY A N 1
ATOM 1786 C CA . GLY A 1 222 ? 13.381 -0.650 -29.032 1.00 88.44 222 GLY A CA 1
ATOM 1787 C C . GLY A 1 222 ? 13.590 0.731 -28.400 1.00 88.44 222 GLY A C 1
ATOM 1788 O O . GLY A 1 222 ? 14.421 1.522 -28.848 1.00 88.44 222 GLY A O 1
ATOM 1789 N N . SER A 1 223 ? 12.825 1.070 -27.371 1.00 89.31 223 SER A N 1
ATOM 1790 C CA . SER A 1 223 ? 12.891 2.378 -26.712 1.00 89.31 223 SER A CA 1
ATOM 1791 C C . SER A 1 223 ? 12.385 2.305 -25.280 1.00 89.31 223 SER A C 1
ATOM 1793 O O . SER A 1 223 ? 11.621 1.417 -24.921 1.00 89.31 223 SER A O 1
ATOM 1795 N N . ILE A 1 224 ? 12.792 3.268 -24.458 1.00 91.44 224 ILE A N 1
ATOM 1796 C CA . ILE A 1 224 ? 12.225 3.480 -23.129 1.00 91.44 224 ILE A CA 1
ATOM 1797 C C . ILE A 1 224 ? 11.797 4.939 -23.043 1.00 91.44 224 ILE A C 1
ATOM 1799 O O . ILE A 1 224 ? 12.559 5.829 -23.414 1.00 91.44 224 ILE A O 1
ATOM 1803 N N . SER A 1 225 ? 10.584 5.199 -22.553 1.00 90.50 225 SER A N 1
ATOM 1804 C CA . SER A 1 225 ? 10.176 6.574 -22.286 1.00 90.50 225 SER A CA 1
ATOM 1805 C C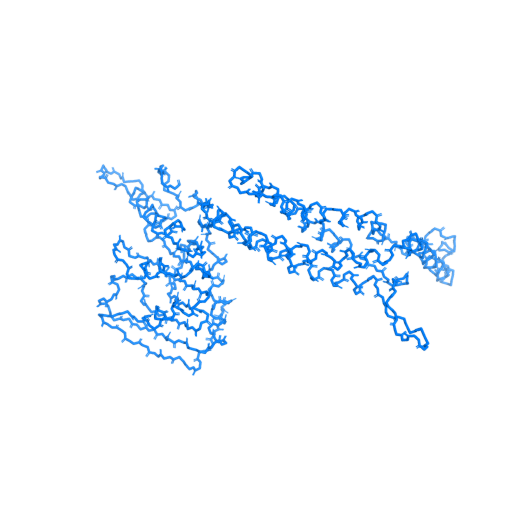 . SER A 1 225 ? 10.865 7.108 -21.030 1.00 90.50 225 SER A C 1
ATOM 1807 O O . SER A 1 225 ? 10.913 6.438 -20.000 1.00 90.50 225 SER A O 1
ATOM 1809 N N . GLU A 1 226 ? 11.336 8.352 -21.107 1.00 91.69 226 GLU A N 1
ATOM 1810 C CA . GLU A 1 226 ? 11.925 9.083 -19.976 1.00 91.69 226 GLU A CA 1
ATOM 1811 C C . GLU A 1 226 ? 11.008 9.078 -18.745 1.00 91.69 226 GLU A C 1
ATOM 1813 O O . GLU A 1 226 ? 11.458 8.777 -17.654 1.00 91.69 226 GLU A O 1
ATOM 1818 N N . GLU A 1 227 ? 9.696 9.261 -18.923 1.00 93.50 227 GLU A N 1
ATOM 1819 C CA . GLU A 1 227 ? 8.720 9.218 -17.821 1.00 93.50 227 GLU A CA 1
ATOM 1820 C C . GLU A 1 227 ? 8.719 7.877 -17.064 1.00 93.50 227 GLU A C 1
ATOM 1822 O O . GLU A 1 227 ? 8.699 7.847 -15.831 1.00 93.50 227 GLU A O 1
ATOM 1827 N N . LYS A 1 228 ? 8.743 6.751 -17.789 1.00 93.38 228 LYS A N 1
ATOM 1828 C CA . LYS A 1 228 ? 8.756 5.421 -17.162 1.00 93.38 228 LYS A CA 1
ATOM 1829 C C . LYS A 1 228 ? 10.106 5.132 -16.526 1.00 93.38 228 LYS A C 1
ATOM 1831 O O . LYS A 1 228 ? 10.159 4.518 -15.464 1.00 93.38 228 LYS A O 1
ATOM 1836 N N . TRP A 1 229 ? 11.183 5.593 -17.155 1.00 94.56 229 TRP A N 1
ATOM 1837 C CA . TRP A 1 229 ? 12.521 5.507 -16.590 1.00 94.56 229 TRP A CA 1
ATOM 1838 C C . TRP A 1 229 ? 12.649 6.295 -15.284 1.00 94.56 229 TRP A C 1
ATOM 1840 O O . TRP A 1 229 ? 13.113 5.751 -14.287 1.00 94.56 229 TRP A O 1
ATOM 1850 N N . ASP A 1 230 ? 12.155 7.529 -15.252 1.00 93.94 230 ASP A N 1
ATOM 1851 C CA . ASP A 1 230 ? 12.129 8.365 -14.053 1.00 93.94 230 ASP A CA 1
ATOM 1852 C C . ASP A 1 230 ? 11.274 7.721 -12.956 1.00 93.94 230 ASP A C 1
ATOM 1854 O O . ASP A 1 230 ? 11.665 7.691 -11.791 1.00 93.94 230 ASP A O 1
ATOM 1858 N N . THR A 1 231 ? 10.121 7.148 -13.319 1.00 94.31 231 THR A N 1
ATOM 1859 C CA . THR A 1 231 ? 9.266 6.399 -12.383 1.00 94.31 231 THR A CA 1
ATOM 1860 C C . THR A 1 231 ? 10.026 5.223 -11.769 1.00 94.31 231 THR A C 1
ATOM 1862 O O . THR A 1 231 ? 10.029 5.053 -10.552 1.00 94.31 231 THR A O 1
ATOM 1865 N N . PHE A 1 232 ? 10.736 4.454 -12.595 1.00 93.44 232 PHE A N 1
ATOM 1866 C CA . PHE A 1 232 ? 11.578 3.349 -12.151 1.00 93.44 232 PHE A CA 1
ATOM 1867 C C . PHE A 1 232 ? 12.726 3.805 -11.233 1.00 93.44 232 PHE A C 1
ATOM 1869 O O . PHE A 1 232 ? 12.994 3.171 -10.212 1.00 93.44 232 PHE A O 1
ATOM 1876 N N . GLN A 1 233 ? 13.383 4.924 -11.547 1.00 91.81 233 GLN A N 1
ATOM 1877 C CA . GLN A 1 233 ? 14.429 5.488 -10.693 1.00 91.81 233 GLN A CA 1
ATOM 1878 C C . GLN A 1 233 ? 13.873 5.970 -9.347 1.00 91.81 233 GLN A C 1
ATOM 1880 O O . GLN A 1 233 ? 14.468 5.693 -8.308 1.00 91.81 233 GLN A O 1
ATOM 1885 N N . ASN A 1 234 ? 12.720 6.643 -9.345 1.00 93.81 234 ASN A N 1
ATOM 1886 C CA . ASN A 1 234 ? 12.061 7.113 -8.125 1.00 93.81 234 ASN A CA 1
ATOM 1887 C C . ASN A 1 234 ? 11.641 5.955 -7.212 1.00 93.81 234 ASN A C 1
ATOM 1889 O O . ASN A 1 234 ? 11.835 6.040 -6.001 1.00 93.81 234 ASN A O 1
ATOM 1893 N N . LEU A 1 235 ? 11.123 4.869 -7.795 1.00 93.56 235 LEU A N 1
ATOM 1894 C CA . LEU A 1 235 ? 10.822 3.622 -7.089 1.00 93.56 235 LEU A CA 1
ATOM 1895 C C . LEU A 1 235 ? 12.072 3.111 -6.358 1.00 93.56 235 LEU A C 1
ATOM 1897 O O . LEU A 1 235 ? 12.046 2.890 -5.148 1.00 93.56 235 LEU A O 1
ATOM 1901 N N . TRP A 1 236 ? 13.197 2.993 -7.069 1.00 91.25 236 TRP A N 1
ATOM 1902 C CA . TRP A 1 236 ? 14.462 2.562 -6.471 1.00 91.25 236 TRP A CA 1
ATOM 1903 C C . TRP A 1 236 ? 14.918 3.479 -5.331 1.00 91.25 236 TRP A C 1
ATOM 1905 O O . TRP A 1 236 ? 15.203 2.985 -4.240 1.00 91.25 236 TRP A O 1
ATOM 1915 N N . TYR A 1 237 ? 14.962 4.795 -5.554 1.00 92.19 237 TYR A N 1
ATOM 1916 C CA . TYR A 1 237 ? 15.394 5.741 -4.523 1.00 92.19 237 TYR A CA 1
ATOM 1917 C C . TYR A 1 237 ? 14.509 5.674 -3.276 1.00 92.19 237 TYR A C 1
ATOM 1919 O O . TYR A 1 237 ? 15.025 5.742 -2.162 1.00 92.19 237 TYR A O 1
ATOM 1927 N N . GLY A 1 238 ? 13.201 5.465 -3.452 1.00 94.06 238 GLY A N 1
ATOM 1928 C CA . GLY A 1 238 ? 12.275 5.261 -2.344 1.00 94.06 238 GLY A CA 1
ATOM 1929 C C . GLY A 1 238 ? 12.564 3.984 -1.546 1.00 94.06 238 GLY A C 1
ATOM 1930 O O . GLY A 1 238 ? 12.572 4.026 -0.315 1.00 94.06 238 GLY A O 1
ATOM 1931 N N . ILE A 1 239 ? 12.846 2.859 -2.220 1.00 93.12 239 ILE A N 1
ATOM 1932 C CA . ILE A 1 239 ? 13.276 1.615 -1.550 1.00 93.12 239 ILE A CA 1
ATOM 1933 C C . ILE A 1 239 ? 14.579 1.842 -0.788 1.00 93.12 239 ILE A C 1
ATOM 1935 O O . ILE A 1 239 ? 14.677 1.463 0.378 1.00 93.12 239 ILE A O 1
ATOM 1939 N N . GLU A 1 240 ? 15.581 2.436 -1.432 1.00 93.12 240 GLU A N 1
ATOM 1940 C CA . GLU A 1 240 ? 16.894 2.640 -0.826 1.00 93.12 240 GLU A CA 1
ATOM 1941 C C . GLU A 1 240 ? 16.807 3.516 0.423 1.00 93.12 240 GLU A C 1
ATOM 1943 O O . GLU A 1 240 ? 17.332 3.132 1.468 1.00 93.12 240 GLU A O 1
ATOM 1948 N N . GLU A 1 241 ? 16.094 4.640 0.347 1.00 94.38 241 GLU A N 1
ATOM 1949 C CA . GLU A 1 241 ? 15.904 5.554 1.472 1.00 94.38 241 GLU A CA 1
ATOM 1950 C C . GLU A 1 241 ? 15.183 4.867 2.637 1.00 94.38 241 GLU A C 1
ATOM 1952 O O . GLU A 1 241 ? 15.699 4.853 3.758 1.00 94.38 241 GLU A O 1
ATOM 1957 N N . LEU A 1 242 ? 14.037 4.228 2.376 1.00 92.88 242 LEU A N 1
ATOM 1958 C CA . LEU A 1 242 ? 13.256 3.582 3.427 1.00 92.88 242 LEU A CA 1
ATOM 1959 C C . LEU A 1 242 ? 14.035 2.448 4.098 1.00 92.88 242 LEU A C 1
ATOM 1961 O O . LEU A 1 242 ? 14.076 2.359 5.324 1.00 92.88 242 LEU A O 1
ATOM 1965 N N . ILE A 1 243 ? 14.666 1.573 3.313 1.00 92.94 243 ILE A N 1
ATOM 1966 C CA . ILE A 1 243 ? 15.414 0.439 3.863 1.00 92.94 243 ILE A CA 1
ATOM 1967 C C . ILE A 1 243 ? 16.670 0.912 4.590 1.00 92.94 243 ILE A C 1
ATOM 1969 O O . ILE A 1 243 ? 17.015 0.346 5.626 1.00 92.94 243 ILE A O 1
ATOM 1973 N N . PHE A 1 244 ? 17.328 1.970 4.119 1.00 91.81 244 PHE A N 1
ATOM 1974 C CA . PHE A 1 244 ? 18.445 2.568 4.840 1.00 91.81 244 PHE A CA 1
ATOM 1975 C C . PHE A 1 244 ? 18.022 3.077 6.226 1.00 91.81 244 PHE A C 1
ATOM 1977 O O . PHE A 1 244 ? 18.721 2.821 7.211 1.00 91.81 244 PHE A O 1
ATOM 1984 N N . GLU A 1 245 ? 16.864 3.738 6.333 1.00 91.88 245 GLU A N 1
ATOM 1985 C CA . GLU A 1 245 ? 16.301 4.137 7.627 1.00 91.88 245 GLU A CA 1
ATOM 1986 C C . GLU A 1 245 ? 16.011 2.929 8.523 1.00 91.88 245 GLU A C 1
ATOM 1988 O O . GLU A 1 245 ? 16.388 2.933 9.695 1.00 91.88 245 GLU A O 1
ATOM 1993 N N . VAL A 1 246 ? 15.420 1.867 7.966 1.00 91.44 246 VAL A N 1
ATOM 1994 C CA . VAL A 1 246 ? 15.135 0.626 8.703 1.00 91.44 246 VAL A CA 1
ATOM 1995 C C . VAL A 1 246 ? 16.412 0.000 9.250 1.00 91.44 246 VAL A C 1
ATOM 1997 O O . VAL A 1 246 ? 16.461 -0.379 10.419 1.00 91.44 246 VAL A O 1
ATOM 2000 N N . VAL A 1 247 ? 17.454 -0.111 8.426 1.00 92.75 247 VAL A N 1
ATOM 2001 C CA . VAL A 1 247 ? 18.738 -0.675 8.852 1.00 92.75 247 VAL A CA 1
ATOM 2002 C C . VAL A 1 247 ? 19.311 0.158 9.993 1.00 92.75 247 VAL A C 1
ATOM 2004 O O . VAL A 1 247 ? 19.646 -0.390 11.039 1.00 92.75 247 VAL A O 1
ATOM 2007 N N . LYS A 1 248 ? 19.343 1.482 9.840 1.00 92.44 248 LYS A N 1
ATOM 2008 C CA . LYS A 1 248 ? 19.879 2.398 10.850 1.00 92.44 248 LYS A CA 1
ATOM 2009 C C . LYS A 1 248 ? 19.110 2.355 12.175 1.00 92.44 248 LYS A C 1
ATOM 2011 O O . LYS A 1 248 ? 19.720 2.397 13.238 1.00 92.44 248 LYS A O 1
ATOM 2016 N N . ASP A 1 249 ? 17.782 2.282 12.133 1.00 90.38 249 ASP A N 1
ATOM 2017 C CA . ASP A 1 249 ? 16.948 2.311 13.341 1.00 90.38 249 ASP A CA 1
ATOM 2018 C C . ASP A 1 249 ? 17.006 0.987 14.137 1.00 90.38 249 ASP A C 1
ATOM 2020 O O . ASP A 1 249 ? 16.635 0.949 15.317 1.00 90.38 249 ASP A O 1
ATOM 2024 N N . PHE A 1 250 ? 17.462 -0.108 13.514 1.00 91.62 250 PHE A N 1
ATOM 2025 C CA . PHE A 1 250 ? 17.372 -1.458 14.081 1.00 91.62 250 PHE A CA 1
ATOM 2026 C C . PHE A 1 250 ? 18.672 -2.280 14.044 1.00 91.62 250 PHE A C 1
ATOM 2028 O O . PHE A 1 250 ? 18.666 -3.395 14.573 1.00 91.62 250 PHE A O 1
ATOM 2035 N N . GLU A 1 251 ? 19.781 -1.758 13.509 1.00 91.88 251 GLU A N 1
ATOM 2036 C CA . GLU A 1 251 ? 21.081 -2.456 13.444 1.00 91.88 251 GLU A CA 1
ATOM 2037 C C . GLU A 1 251 ? 21.594 -2.928 14.815 1.00 91.88 251 GLU A C 1
ATOM 2039 O O . GLU A 1 251 ? 22.201 -3.993 14.922 1.00 91.88 251 GLU A O 1
ATOM 2044 N N . ASP A 1 252 ? 21.277 -2.193 15.885 1.00 91.06 252 ASP A N 1
ATOM 2045 C CA . ASP A 1 252 ? 21.648 -2.550 17.261 1.00 91.06 252 ASP A CA 1
ATOM 2046 C C . ASP A 1 252 ? 20.766 -3.657 17.870 1.00 91.06 252 ASP A C 1
ATOM 2048 O O . ASP A 1 252 ? 21.100 -4.226 18.914 1.00 91.06 252 ASP A O 1
ATOM 2052 N N . LYS A 1 253 ? 19.608 -3.945 17.264 1.00 89.38 253 LYS A N 1
ATOM 2053 C CA . LYS A 1 253 ? 18.601 -4.877 17.800 1.00 89.38 253 LYS A CA 1
ATOM 2054 C C . LYS A 1 253 ? 18.601 -6.215 17.079 1.00 89.38 253 LYS A C 1
ATOM 2056 O O . LYS A 1 253 ? 18.352 -7.247 17.701 1.00 89.38 253 LYS A O 1
ATOM 2061 N N . VAL A 1 254 ? 18.826 -6.198 15.769 1.00 91.81 254 VAL A N 1
ATOM 2062 C CA . VAL A 1 254 ? 18.693 -7.366 14.899 1.00 91.81 254 VAL A CA 1
ATOM 2063 C C . VAL A 1 254 ? 19.770 -7.320 13.824 1.00 91.81 254 VAL A C 1
ATOM 2065 O O . VAL A 1 254 ? 20.108 -6.256 13.322 1.00 91.81 254 VAL A O 1
ATOM 2068 N N . ASP A 1 255 ? 20.287 -8.488 13.438 1.00 93.56 255 ASP A N 1
ATOM 2069 C CA . ASP A 1 255 ? 21.214 -8.587 12.311 1.00 93.56 255 ASP A CA 1
ATOM 2070 C C . ASP A 1 255 ? 20.539 -8.167 10.994 1.00 93.56 255 ASP A C 1
ATOM 2072 O O . ASP A 1 255 ? 19.650 -8.868 10.493 1.00 93.56 255 ASP A O 1
ATOM 2076 N N . MET A 1 256 ? 21.001 -7.038 10.452 1.00 94.06 256 MET A N 1
ATOM 2077 C CA . MET A 1 256 ? 20.555 -6.443 9.189 1.00 94.06 256 MET A CA 1
ATOM 2078 C C . MET A 1 256 ? 21.484 -6.747 8.009 1.00 94.06 256 MET A C 1
ATOM 2080 O O . MET A 1 256 ? 21.240 -6.288 6.894 1.00 94.06 256 MET A O 1
ATOM 2084 N N . THR A 1 257 ? 22.534 -7.548 8.215 1.00 94.88 257 THR A N 1
ATOM 2085 C CA . THR A 1 257 ? 23.529 -7.858 7.177 1.00 94.88 257 THR A CA 1
ATOM 2086 C C . THR A 1 257 ? 22.905 -8.416 5.886 1.00 94.88 257 THR A C 1
ATOM 2088 O O . THR A 1 257 ? 23.280 -7.933 4.815 1.00 94.88 257 THR A O 1
ATOM 2091 N N . PRO A 1 258 ? 21.946 -9.369 5.925 1.00 96.00 258 PRO A N 1
ATOM 2092 C CA . PRO A 1 258 ? 21.312 -9.883 4.706 1.00 96.00 258 PRO A CA 1
ATOM 2093 C C . PRO A 1 258 ? 20.562 -8.803 3.914 1.00 96.00 258 PRO A C 1
ATOM 2095 O O . PRO A 1 258 ? 20.673 -8.744 2.691 1.00 96.00 258 PRO A O 1
ATOM 2098 N N . ILE A 1 259 ? 19.855 -7.906 4.609 1.00 94.81 259 ILE A N 1
ATOM 2099 C CA . ILE A 1 259 ? 19.111 -6.798 3.993 1.00 94.81 259 ILE A CA 1
ATOM 2100 C C . ILE A 1 259 ? 20.085 -5.844 3.293 1.00 94.81 259 ILE A C 1
ATOM 2102 O O . ILE A 1 259 ? 19.909 -5.547 2.113 1.00 94.81 259 ILE A O 1
ATOM 2106 N N . SER A 1 260 ? 21.166 -5.445 3.969 1.00 94.81 260 SER A N 1
ATOM 2107 C CA . SER A 1 260 ? 22.197 -4.578 3.384 1.00 94.81 260 SER A CA 1
ATOM 2108 C C . SER A 1 260 ? 22.882 -5.205 2.163 1.00 94.81 260 SER A C 1
ATOM 2110 O O . SER A 1 260 ? 23.212 -4.503 1.210 1.00 94.81 260 SER A O 1
ATOM 2112 N N . GLN A 1 261 ? 23.077 -6.530 2.154 1.00 96.31 261 GLN A N 1
ATOM 2113 C CA . GLN A 1 261 ? 23.639 -7.245 1.002 1.00 96.31 261 GLN A CA 1
ATOM 2114 C C . GLN A 1 261 ? 22.704 -7.216 -0.209 1.00 96.31 261 GLN A C 1
ATOM 2116 O O . GLN A 1 261 ? 23.158 -6.953 -1.323 1.00 96.31 261 GLN A O 1
ATOM 2121 N N . TYR A 1 262 ? 21.408 -7.460 -0.009 1.00 96.38 262 TYR A N 1
ATOM 2122 C CA . TYR A 1 262 ? 20.438 -7.376 -1.099 1.00 96.38 262 TYR A CA 1
ATOM 2123 C C . TYR A 1 262 ? 20.249 -5.945 -1.601 1.00 96.38 262 TYR A C 1
ATOM 2125 O O . TYR A 1 262 ? 20.119 -5.753 -2.807 1.00 96.38 262 TYR A O 1
ATOM 2133 N N . LEU A 1 263 ? 20.305 -4.948 -0.714 1.00 95.12 263 LEU A N 1
ATOM 2134 C CA . LEU A 1 263 ? 20.256 -3.544 -1.112 1.00 95.12 263 LEU A CA 1
ATOM 2135 C C . LEU A 1 263 ? 21.464 -3.165 -1.982 1.00 95.12 263 LEU A C 1
ATOM 2137 O O . LEU A 1 263 ? 21.293 -2.544 -3.027 1.00 95.12 263 LEU A O 1
ATOM 2141 N N . SER A 1 264 ? 22.670 -3.613 -1.611 1.00 95.81 264 SER A N 1
ATOM 2142 C CA . SER A 1 264 ? 23.874 -3.427 -2.433 1.00 95.81 264 SER A CA 1
ATOM 2143 C C . SER A 1 264 ? 23.741 -4.101 -3.797 1.00 95.81 264 SER A C 1
ATOM 2145 O O . SER A 1 264 ? 24.058 -3.489 -4.811 1.00 95.81 264 SER A O 1
ATOM 2147 N N . LEU A 1 265 ? 23.241 -5.342 -3.838 1.00 96.31 265 LEU A N 1
ATOM 2148 C CA . LEU A 1 265 ? 23.036 -6.060 -5.096 1.00 96.31 265 LEU A CA 1
ATOM 2149 C C . LEU A 1 265 ? 22.034 -5.333 -6.000 1.00 96.31 265 LEU A C 1
ATOM 2151 O O . LEU A 1 265 ? 22.243 -5.260 -7.207 1.00 96.31 265 LEU A O 1
ATOM 2155 N N . LEU A 1 266 ? 20.952 -4.800 -5.426 1.00 94.75 266 LEU A N 1
ATOM 2156 C CA . LEU A 1 266 ? 19.970 -4.018 -6.168 1.00 94.75 266 LEU A CA 1
ATOM 2157 C C . LEU A 1 266 ? 20.601 -2.735 -6.725 1.00 94.75 266 LEU A C 1
ATOM 2159 O O . LEU A 1 266 ? 20.479 -2.474 -7.919 1.00 94.75 266 LEU A O 1
ATOM 2163 N N . SER A 1 267 ? 21.354 -2.004 -5.899 1.00 95.44 267 SER A N 1
ATOM 2164 C CA . SER A 1 267 ? 22.074 -0.788 -6.298 1.00 95.44 267 SER A CA 1
ATOM 2165 C C . SER A 1 267 ? 23.029 -1.041 -7.471 1.00 95.44 267 SER A C 1
ATOM 2167 O O . SER A 1 267 ? 22.984 -0.320 -8.468 1.00 95.44 267 SER A O 1
ATOM 2169 N N . ASP A 1 268 ? 23.803 -2.133 -7.428 1.00 96.69 268 ASP A N 1
ATOM 2170 C CA . ASP A 1 268 ? 24.721 -2.518 -8.509 1.00 96.69 268 ASP A CA 1
ATOM 2171 C C . ASP A 1 268 ? 23.979 -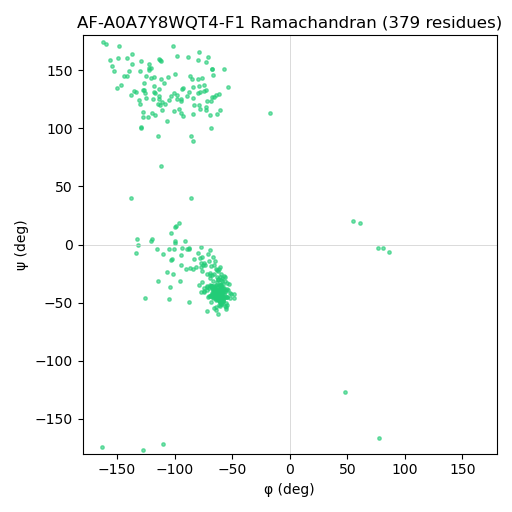2.753 -9.839 1.00 96.69 268 ASP A C 1
ATOM 2173 O O . ASP A 1 268 ? 24.431 -2.320 -10.904 1.00 96.69 268 ASP A O 1
ATOM 2177 N N . LYS A 1 269 ? 22.813 -3.415 -9.796 1.00 95.69 269 LYS A N 1
ATOM 2178 C CA . LYS A 1 269 ? 21.977 -3.664 -10.984 1.00 95.69 269 LYS A CA 1
ATOM 2179 C C . LYS A 1 269 ? 21.407 -2.372 -11.557 1.00 95.69 269 LYS A C 1
ATOM 2181 O O . LYS A 1 269 ? 21.453 -2.172 -12.770 1.00 95.69 269 LYS A O 1
ATOM 2186 N N . ILE A 1 270 ? 20.898 -1.486 -10.704 1.00 94.25 270 ILE A N 1
ATOM 2187 C CA . ILE A 1 270 ? 20.342 -0.196 -11.125 1.00 94.25 270 ILE A CA 1
ATOM 2188 C C . ILE A 1 270 ? 21.437 0.700 -11.708 1.00 94.25 270 ILE A C 1
ATOM 2190 O O . ILE A 1 270 ? 21.244 1.305 -12.762 1.00 94.25 270 ILE A O 1
ATOM 2194 N N . GLN A 1 271 ? 22.615 0.746 -11.082 1.00 95.94 271 GLN A N 1
ATOM 2195 C CA . GLN A 1 271 ? 23.759 1.495 -11.594 1.00 95.94 271 GLN A CA 1
ATOM 2196 C C . GLN A 1 271 ? 24.203 0.981 -12.968 1.00 95.94 271 GLN A C 1
ATOM 2198 O O . GLN A 1 271 ? 24.450 1.786 -13.868 1.00 95.94 271 GLN A O 1
ATOM 2203 N N . PHE A 1 272 ? 24.260 -0.341 -13.148 1.00 97.00 272 PHE A N 1
ATOM 2204 C CA . PHE A 1 272 ? 24.558 -0.955 -14.439 1.00 97.00 272 PHE A CA 1
ATOM 2205 C C . PHE A 1 272 ? 23.548 -0.529 -15.514 1.00 97.00 272 PHE A C 1
ATOM 2207 O O . PHE A 1 272 ? 23.941 -0.076 -16.590 1.00 97.00 272 PHE A O 1
ATOM 2214 N N . LEU A 1 273 ? 22.247 -0.602 -15.220 1.00 95.69 273 LEU A N 1
ATOM 2215 C CA . LEU A 1 273 ? 21.214 -0.192 -16.171 1.00 95.69 273 LEU A CA 1
ATOM 2216 C C . LEU A 1 273 ? 21.294 1.309 -16.494 1.00 95.69 273 LEU A C 1
ATOM 2218 O O . LEU A 1 273 ? 21.238 1.675 -17.664 1.00 95.69 273 LEU A O 1
ATOM 2222 N N . ASN A 1 274 ? 21.515 2.170 -15.495 1.00 94.50 274 ASN A N 1
ATOM 2223 C CA . ASN A 1 274 ? 21.731 3.608 -15.696 1.00 94.50 274 ASN A CA 1
ATOM 2224 C C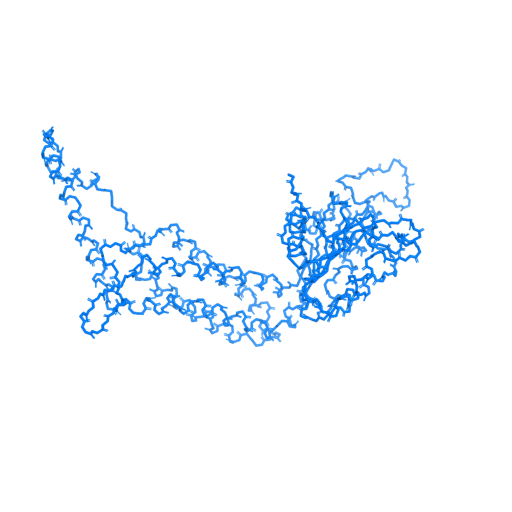 . ASN A 1 274 ? 22.910 3.892 -16.632 1.00 94.50 274 ASN A C 1
ATOM 2226 O O . ASN A 1 274 ? 22.810 4.744 -17.511 1.00 94.50 274 ASN A O 1
ATOM 2230 N N . GLN A 1 275 ? 24.018 3.170 -16.469 1.00 94.88 275 GLN A N 1
ATOM 2231 C CA . GLN A 1 275 ? 25.202 3.351 -17.303 1.00 94.88 275 GLN A CA 1
ATOM 2232 C C . GLN A 1 275 ? 24.940 3.010 -18.777 1.00 94.88 275 GLN A C 1
ATOM 2234 O O . GLN A 1 275 ? 25.516 3.650 -19.655 1.00 94.88 275 GLN A O 1
ATOM 2239 N N . HIS A 1 276 ? 24.101 2.009 -19.050 1.00 94.81 276 HIS A N 1
ATOM 2240 C CA . HIS A 1 276 ? 23.920 1.473 -20.400 1.00 94.81 276 HIS A CA 1
ATOM 2241 C C . HIS A 1 276 ? 22.651 1.957 -21.109 1.00 94.81 276 HIS A C 1
ATOM 2243 O O . HIS A 1 276 ? 22.634 2.010 -22.334 1.00 94.81 276 HIS A O 1
ATOM 2249 N N . LEU A 1 277 ? 21.604 2.347 -20.380 1.00 93.62 277 LEU A N 1
ATOM 2250 C CA . LEU A 1 277 ? 20.322 2.742 -20.973 1.00 93.62 277 LEU A CA 1
ATOM 2251 C C . LEU A 1 277 ? 20.107 4.259 -21.028 1.00 93.62 277 LEU A C 1
ATOM 2253 O O . LEU A 1 277 ? 19.216 4.700 -21.747 1.00 93.62 277 LEU A O 1
ATOM 2257 N N . ALA A 1 278 ? 20.923 5.075 -20.350 1.00 90.75 278 ALA A N 1
ATOM 2258 C CA . ALA A 1 278 ? 20.718 6.527 -20.295 1.00 90.75 278 ALA A CA 1
ATOM 2259 C C . ALA A 1 278 ? 20.669 7.204 -21.681 1.00 90.75 278 ALA A C 1
ATOM 2261 O O . ALA A 1 278 ? 19.821 8.069 -21.906 1.00 90.75 278 ALA A O 1
ATOM 2262 N N . GLU A 1 279 ? 21.532 6.801 -22.624 1.00 89.56 279 GLU A N 1
ATOM 2263 C CA . GLU A 1 279 ? 21.509 7.347 -23.994 1.00 89.56 279 GLU A CA 1
ATOM 2264 C C . GLU A 1 279 ? 20.198 6.985 -24.714 1.00 89.56 279 GLU A C 1
ATOM 2266 O O . GLU A 1 279 ? 19.584 7.848 -25.332 1.00 89.56 279 GLU A O 1
ATOM 2271 N N . ILE A 1 280 ? 19.714 5.747 -24.562 1.00 89.94 280 ILE A N 1
ATOM 2272 C CA . ILE A 1 280 ? 18.469 5.266 -25.186 1.00 89.94 280 ILE A CA 1
ATOM 2273 C C . ILE A 1 280 ? 17.242 5.968 -24.597 1.00 89.94 280 ILE A C 1
ATOM 2275 O O . ILE A 1 280 ? 16.343 6.356 -25.337 1.00 89.94 280 ILE A O 1
ATOM 2279 N N . VAL A 1 281 ? 17.210 6.155 -23.276 1.00 90.50 281 VAL A N 1
ATOM 2280 C CA . VAL A 1 281 ? 16.105 6.813 -22.560 1.00 90.50 281 VAL A CA 1
ATOM 2281 C C . VAL A 1 281 ? 15.978 8.286 -22.957 1.00 90.50 281 VAL A C 1
ATOM 2283 O O . VAL A 1 281 ? 14.875 8.803 -23.131 1.00 90.50 281 VAL A O 1
ATOM 2286 N N . THR A 1 282 ? 17.112 8.975 -23.095 1.00 86.75 282 THR A N 1
ATOM 2287 C CA . THR A 1 282 ? 17.149 10.415 -23.398 1.00 86.75 282 THR A CA 1
ATOM 2288 C C . THR A 1 282 ? 17.103 10.720 -24.894 1.00 86.75 282 THR A C 1
ATOM 2290 O O . THR A 1 282 ? 17.030 11.890 -25.284 1.00 86.75 282 THR A O 1
ATOM 2293 N N . PHE A 1 283 ? 17.108 9.694 -25.749 1.00 84.88 283 PHE A N 1
ATOM 2294 C CA . PHE A 1 283 ? 17.082 9.865 -27.193 1.00 84.88 283 PHE A CA 1
ATOM 2295 C C . PHE A 1 283 ? 15.742 10.431 -27.669 1.00 84.88 283 PHE A C 1
ATOM 2297 O O . PHE A 1 283 ? 14.742 9.730 -27.830 1.00 84.88 283 PHE A O 1
ATOM 2304 N N . LYS A 1 284 ? 15.737 11.740 -27.922 1.00 74.12 284 LYS A N 1
ATOM 2305 C CA . LYS A 1 284 ? 14.614 12.479 -28.496 1.00 74.12 284 LYS A CA 1
ATOM 2306 C C . LYS A 1 284 ? 15.116 13.302 -29.668 1.00 74.12 284 LYS A C 1
ATOM 2308 O O . LYS A 1 284 ? 15.677 14.382 -29.480 1.00 74.12 284 LYS A O 1
ATOM 2313 N N . LEU A 1 285 ? 14.899 12.807 -30.880 1.00 74.56 285 LEU A N 1
ATOM 2314 C CA . LEU A 1 285 ? 15.187 13.562 -32.092 1.00 74.56 285 LEU A CA 1
ATOM 2315 C C . LEU A 1 285 ? 13.887 13.936 -32.799 1.00 74.56 285 LEU A C 1
ATOM 2317 O O . LEU A 1 285 ? 13.067 13.086 -33.131 1.00 74.56 285 LEU A O 1
ATOM 2321 N N . ASP A 1 286 ? 13.706 15.239 -33.004 1.00 82.25 286 ASP A N 1
ATOM 2322 C CA . ASP A 1 286 ? 12.620 15.788 -33.809 1.00 82.25 286 ASP A CA 1
ATOM 2323 C C . ASP A 1 286 ? 13.039 15.757 -35.280 1.00 82.25 286 ASP A C 1
ATOM 2325 O O . ASP A 1 286 ? 13.955 16.482 -35.683 1.00 82.25 286 ASP A O 1
ATOM 2329 N N . VAL A 1 287 ? 12.362 14.915 -36.065 1.00 87.88 287 VAL A N 1
ATOM 2330 C CA . VAL A 1 287 ? 12.589 14.765 -37.510 1.00 87.88 287 VAL A CA 1
ATOM 2331 C C . VAL A 1 287 ? 12.507 16.118 -38.214 1.00 87.88 287 VAL A C 1
ATOM 2333 O O . VAL A 1 287 ? 13.339 16.410 -39.063 1.00 87.88 287 VAL A O 1
ATOM 2336 N N . SER A 1 288 ? 11.572 16.985 -37.819 1.00 87.94 288 SER A N 1
ATOM 2337 C CA . SER A 1 288 ? 11.385 18.307 -38.432 1.00 87.94 288 SER A CA 1
ATOM 2338 C C . SER A 1 288 ? 12.586 19.210 -38.174 1.00 87.94 288 SER A C 1
ATOM 2340 O O . SER A 1 288 ? 13.073 19.884 -39.078 1.00 87.94 288 SER A O 1
ATOM 2342 N N . ARG A 1 289 ? 13.103 19.185 -36.941 1.00 89.94 289 ARG A N 1
ATOM 2343 C CA . ARG A 1 289 ? 14.287 19.960 -36.554 1.00 89.94 289 ARG A CA 1
ATOM 2344 C C . ARG A 1 289 ? 15.535 19.491 -37.297 1.00 89.94 289 ARG A C 1
ATOM 2346 O O . ARG A 1 289 ? 16.373 20.312 -37.644 1.00 89.94 289 ARG A O 1
ATOM 2353 N N . ILE A 1 290 ? 15.669 18.186 -37.526 1.00 90.44 290 ILE A N 1
ATOM 2354 C CA . ILE A 1 290 ? 16.794 17.632 -38.288 1.00 90.44 290 ILE A CA 1
ATOM 2355 C C . ILE A 1 290 ? 16.624 17.914 -39.784 1.00 90.44 290 ILE A C 1
ATOM 2357 O O . ILE A 1 290 ? 17.600 18.251 -40.446 1.00 90.44 290 ILE A O 1
ATOM 2361 N N . ALA A 1 291 ? 15.398 17.862 -40.311 1.00 91.25 291 ALA A N 1
ATOM 2362 C CA . ALA A 1 291 ? 15.108 18.215 -41.697 1.00 91.25 291 ALA A CA 1
ATOM 2363 C C . ALA A 1 291 ? 15.543 19.660 -42.013 1.00 91.25 291 ALA A C 1
ATOM 2365 O O . ALA A 1 291 ? 16.124 19.906 -43.067 1.00 91.25 291 ALA A O 1
ATOM 2366 N N . GLU A 1 292 ? 15.364 20.596 -41.070 1.00 92.62 292 GLU A N 1
ATOM 2367 C CA . GLU A 1 292 ? 15.829 21.991 -41.174 1.00 92.62 292 GLU A CA 1
ATOM 2368 C C . GLU A 1 292 ? 17.354 22.148 -41.330 1.00 92.62 292 GLU A C 1
ATOM 2370 O O . GLU A 1 292 ? 17.805 23.199 -41.795 1.00 92.62 292 GLU A O 1
ATOM 2375 N N . GLU A 1 293 ? 18.153 21.134 -40.971 1.00 92.75 293 GLU A N 1
ATOM 2376 C CA . GLU A 1 293 ? 19.613 21.138 -41.147 1.00 92.75 293 GLU A CA 1
ATOM 2377 C C . GLU A 1 293 ? 20.033 20.909 -42.610 1.00 92.75 293 GLU A C 1
ATOM 2379 O O . GLU A 1 293 ? 21.172 21.214 -42.969 1.00 92.75 293 GLU A O 1
ATOM 2384 N N . PHE A 1 294 ? 19.139 20.393 -43.463 1.00 92.19 294 PHE A N 1
ATOM 2385 C CA . PHE A 1 294 ? 19.425 20.122 -44.872 1.00 92.19 294 PHE A CA 1
ATOM 2386 C C . PHE A 1 294 ? 19.019 21.296 -45.770 1.00 92.19 294 PHE A C 1
ATOM 2388 O O . PHE A 1 294 ? 17.898 21.798 -45.700 1.00 92.19 294 PHE A O 1
ATOM 2395 N N . ASP A 1 295 ? 19.902 21.685 -46.697 1.00 92.81 295 ASP A N 1
ATOM 2396 C CA . ASP A 1 295 ? 19.657 22.785 -47.648 1.00 92.81 295 ASP A CA 1
ATOM 2397 C C . ASP A 1 295 ? 18.352 22.604 -48.450 1.00 92.81 295 ASP A C 1
ATOM 2399 O O . ASP A 1 295 ? 17.660 23.582 -48.746 1.00 92.81 295 ASP A O 1
ATOM 2403 N N . LEU A 1 296 ? 17.990 21.350 -48.753 1.00 90.50 296 LEU A N 1
ATOM 2404 C CA . LEU A 1 296 ? 16.773 20.963 -49.477 1.00 90.50 296 LEU A CA 1
ATOM 2405 C C . LEU A 1 296 ? 15.483 21.429 -48.780 1.00 90.50 296 LEU A C 1
ATOM 2407 O O . LEU A 1 296 ? 14.517 21.798 -49.441 1.00 90.50 296 LEU A O 1
ATOM 2411 N N . TYR A 1 297 ? 15.468 21.511 -47.448 1.00 90.81 297 TYR A N 1
ATOM 2412 C CA . TYR A 1 297 ? 14.290 21.955 -46.700 1.00 90.81 297 TYR A CA 1
ATOM 2413 C C . TYR A 1 297 ? 13.893 23.408 -47.023 1.00 90.81 297 TYR A C 1
ATOM 2415 O O . TYR A 1 297 ? 12.710 23.781 -47.009 1.00 90.81 297 TYR A O 1
ATOM 2423 N N . HIS A 1 298 ? 14.889 24.236 -47.357 1.00 91.94 298 HIS A N 1
ATOM 2424 C CA . HIS A 1 298 ? 14.749 25.680 -47.546 1.00 91.94 298 HIS A CA 1
ATOM 2425 C C . HIS A 1 298 ? 14.485 26.095 -49.001 1.00 91.94 298 HIS A C 1
ATOM 2427 O O . HIS A 1 298 ? 14.273 27.282 -49.254 1.00 91.94 298 HIS A O 1
ATOM 2433 N N . THR A 1 299 ? 14.457 25.160 -49.960 1.00 89.19 299 THR A N 1
ATOM 2434 C CA . THR A 1 299 ? 14.250 25.478 -51.390 1.00 89.19 299 THR A CA 1
ATOM 2435 C C . THR A 1 299 ? 12.811 25.894 -51.701 1.00 89.19 299 THR A C 1
ATOM 2437 O O . THR A 1 299 ? 12.571 26.660 -52.633 1.00 89.19 299 THR A O 1
ATOM 2440 N N . GLY A 1 300 ? 11.854 25.445 -50.881 1.00 79.69 300 GLY A N 1
ATOM 2441 C CA . GLY A 1 300 ? 10.426 25.737 -51.024 1.00 79.69 300 GLY A CA 1
ATOM 2442 C C . GLY A 1 300 ? 9.678 24.789 -51.964 1.00 79.69 300 GLY A C 1
ATOM 2443 O O . GLY A 1 300 ? 8.448 24.860 -52.010 1.00 79.69 300 GLY A O 1
ATOM 2444 N N . GLU A 1 301 ? 10.384 23.889 -52.651 1.00 91.94 301 GLU A N 1
ATOM 2445 C CA . GLU A 1 301 ? 9.781 22.852 -53.486 1.00 91.94 301 GLU A CA 1
ATOM 2446 C C . GLU A 1 301 ? 9.269 21.686 -52.615 1.00 91.94 301 GLU A C 1
ATOM 2448 O O . GLU A 1 301 ? 9.960 21.262 -51.684 1.00 91.94 301 GLU A O 1
ATOM 2453 N N . PRO A 1 302 ? 8.060 21.150 -52.873 1.00 90.94 302 PRO A N 1
ATOM 2454 C CA . PRO A 1 302 ? 7.511 20.043 -52.087 1.00 90.94 302 PRO A CA 1
ATOM 2455 C C . PRO A 1 302 ? 8.374 18.774 -52.112 1.00 90.94 302 PRO A C 1
ATOM 2457 O O . PRO A 1 302 ? 8.541 18.146 -51.072 1.00 90.94 302 PRO A O 1
ATOM 2460 N N . GLU A 1 303 ? 8.934 18.433 -53.274 1.00 92.81 303 GLU A N 1
ATOM 2461 C CA . GLU A 1 303 ? 9.760 17.231 -53.475 1.00 92.81 303 GLU A CA 1
ATOM 2462 C C . GLU A 1 303 ? 11.081 17.317 -52.689 1.00 92.81 303 GLU A C 1
ATOM 2464 O O . GLU A 1 303 ? 11.482 16.360 -52.032 1.00 92.81 303 GLU A O 1
ATOM 2469 N N . ASP A 1 304 ? 11.720 18.492 -52.674 1.00 93.44 304 ASP A N 1
ATOM 2470 C CA . ASP A 1 304 ? 12.952 18.725 -51.909 1.00 93.44 304 ASP A CA 1
ATOM 2471 C C . ASP A 1 304 ? 12.701 18.677 -50.395 1.00 93.44 304 ASP A C 1
ATOM 2473 O O . ASP A 1 304 ? 13.532 18.181 -49.631 1.00 93.44 304 ASP A O 1
ATOM 2477 N N . ARG A 1 305 ? 11.538 19.162 -49.940 1.00 89.88 305 ARG A N 1
ATOM 2478 C CA . ARG A 1 305 ? 11.143 19.040 -48.532 1.00 89.88 305 ARG A CA 1
ATOM 2479 C C . ARG A 1 305 ? 10.935 17.590 -48.130 1.00 89.88 305 ARG A C 1
ATOM 2481 O O . ARG A 1 305 ? 11.427 17.206 -47.078 1.00 89.88 305 ARG A O 1
ATOM 2488 N N . GLU A 1 306 ? 10.232 16.803 -48.942 1.00 93.50 306 GLU A N 1
ATOM 2489 C CA . GLU A 1 306 ? 10.040 15.368 -48.695 1.00 93.50 306 GLU A CA 1
ATOM 2490 C C . GLU A 1 306 ? 11.391 14.645 -48.598 1.00 93.50 306 GLU A C 1
ATOM 2492 O O . GLU A 1 306 ? 11.647 13.966 -47.606 1.00 93.50 306 GLU A O 1
ATOM 2497 N N . ALA A 1 307 ? 12.316 14.922 -49.523 1.00 93.50 307 ALA A N 1
ATOM 2498 C CA . ALA A 1 307 ? 13.678 14.389 -49.470 1.00 93.50 307 ALA A CA 1
ATOM 2499 C C . ALA A 1 307 ? 14.453 14.816 -48.203 1.00 93.50 307 ALA A C 1
ATOM 2501 O O . ALA A 1 307 ? 15.200 14.020 -47.636 1.00 93.50 307 ALA A O 1
ATOM 2502 N N . ALA A 1 308 ? 14.279 16.053 -47.720 1.00 93.19 308 ALA A N 1
ATOM 2503 C CA . ALA A 1 308 ? 14.896 16.505 -46.468 1.00 93.19 308 ALA A CA 1
ATOM 2504 C C . ALA A 1 308 ? 14.357 15.754 -45.235 1.00 93.19 308 ALA A C 1
ATOM 2506 O O . ALA A 1 308 ? 15.123 15.470 -44.313 1.00 93.19 308 ALA A O 1
ATOM 2507 N N . PHE A 1 309 ? 13.064 15.410 -45.220 1.00 93.75 309 PHE A N 1
ATOM 2508 C CA . PHE A 1 309 ? 12.475 14.569 -44.174 1.00 93.75 309 PHE A CA 1
ATOM 2509 C C . PHE A 1 309 ? 13.002 13.129 -44.239 1.00 93.75 309 PHE A C 1
ATOM 2511 O O . PHE A 1 309 ? 13.379 12.590 -43.202 1.00 93.75 309 PHE A O 1
ATOM 2518 N N . GLU A 1 310 ? 13.114 12.531 -45.428 1.00 94.56 310 G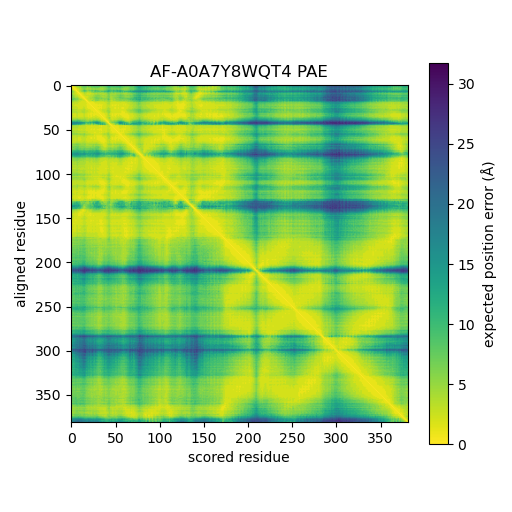LU A N 1
ATOM 2519 C CA . GLU A 1 310 ? 13.687 11.183 -45.591 1.00 94.56 310 GLU A CA 1
ATOM 2520 C C . GLU A 1 310 ? 15.142 11.109 -45.094 1.00 94.56 310 GLU A C 1
ATOM 2522 O O . GLU A 1 310 ? 15.504 10.197 -44.347 1.00 94.56 310 GLU A O 1
ATOM 2527 N N . LEU A 1 311 ? 15.970 12.103 -45.440 1.00 94.25 311 LEU A N 1
ATOM 2528 C CA . LEU A 1 311 ? 17.355 12.202 -44.960 1.00 94.25 311 LEU A CA 1
ATOM 2529 C C . LEU A 1 311 ? 17.432 12.387 -43.437 1.00 94.25 311 LEU A C 1
ATOM 2531 O O . LEU A 1 311 ? 18.330 11.848 -42.786 1.00 94.25 311 LEU A O 1
ATOM 2535 N N . ALA A 1 312 ? 16.496 13.138 -42.853 1.00 93.50 312 ALA A N 1
ATOM 2536 C CA . ALA A 1 312 ? 16.404 13.301 -41.407 1.00 93.50 312 ALA A CA 1
ATOM 2537 C C . ALA A 1 312 ? 16.043 11.986 -40.703 1.00 93.50 312 ALA A C 1
ATOM 2539 O O . ALA A 1 312 ? 16.665 11.646 -39.697 1.00 93.50 312 ALA A O 1
ATOM 2540 N N . GLU A 1 313 ? 15.085 11.224 -41.236 1.00 91.50 313 GLU A N 1
ATOM 2541 C CA . GLU A 1 313 ? 14.719 9.904 -40.712 1.00 91.50 313 GLU A CA 1
ATOM 2542 C C . GLU A 1 313 ? 15.869 8.895 -40.819 1.00 91.50 313 GLU A C 1
ATOM 2544 O O . GLU A 1 313 ? 16.104 8.127 -39.884 1.00 91.50 313 GLU A O 1
ATOM 2549 N N . GLU A 1 314 ? 16.617 8.908 -41.926 1.00 91.88 314 GLU A N 1
ATOM 2550 C CA . GLU A 1 314 ? 17.813 8.080 -42.096 1.00 91.88 314 GLU A CA 1
ATOM 2551 C C . GLU A 1 314 ? 18.893 8.420 -41.068 1.00 91.88 314 GLU A C 1
ATOM 2553 O O . GLU A 1 314 ? 19.370 7.522 -40.377 1.00 91.88 314 GLU A O 1
ATOM 2558 N N . LYS A 1 315 ? 19.203 9.707 -40.880 1.00 90.69 315 LYS A N 1
ATOM 2559 C CA . LYS A 1 315 ? 20.169 10.151 -39.866 1.00 90.69 315 LYS A CA 1
ATOM 2560 C C . LYS A 1 315 ? 19.753 9.731 -38.452 1.00 90.69 315 LYS A C 1
ATOM 2562 O O . LYS A 1 315 ? 20.579 9.236 -37.691 1.00 90.69 315 LYS A O 1
ATOM 2567 N N . ILE A 1 316 ? 18.471 9.882 -38.101 1.00 89.56 316 ILE A N 1
ATOM 2568 C CA . ILE A 1 316 ? 17.937 9.435 -36.802 1.00 89.56 316 ILE A CA 1
ATOM 2569 C C . ILE A 1 316 ? 18.112 7.923 -36.634 1.00 89.56 316 ILE A C 1
ATOM 2571 O O . ILE A 1 316 ? 18.487 7.463 -35.554 1.00 89.56 316 ILE A O 1
ATOM 2575 N N . ARG A 1 317 ? 17.835 7.147 -37.686 1.00 88.44 317 ARG A N 1
ATOM 2576 C CA . ARG A 1 317 ? 17.995 5.690 -37.676 1.00 88.44 317 ARG A CA 1
ATOM 2577 C C . ARG A 1 317 ? 19.458 5.288 -37.485 1.00 88.44 317 ARG A C 1
ATOM 2579 O O . ARG A 1 317 ? 19.718 4.451 -36.630 1.00 88.44 317 ARG A O 1
ATOM 2586 N N . GLU A 1 318 ? 20.395 5.907 -38.201 1.00 89.44 318 GLU A N 1
ATOM 2587 C CA . GLU A 1 318 ? 21.835 5.639 -38.061 1.00 89.44 318 GLU A CA 1
ATOM 2588 C C . GLU A 1 318 ? 22.356 5.982 -36.658 1.00 89.44 318 GLU A C 1
ATOM 2590 O O . GLU A 1 318 ? 23.057 5.180 -36.039 1.00 89.44 318 GLU A O 1
ATOM 2595 N N . GLU A 1 319 ? 21.989 7.153 -36.120 1.00 89.06 319 GLU A N 1
ATOM 2596 C CA . GLU A 1 319 ? 22.367 7.547 -34.756 1.00 89.06 319 GLU A CA 1
ATOM 2597 C C . GLU A 1 319 ? 21.829 6.552 -33.723 1.00 89.06 319 GLU A C 1
ATOM 2599 O O . GLU A 1 319 ? 22.519 6.206 -32.761 1.00 89.06 319 GLU A O 1
ATOM 2604 N N . ARG A 1 320 ? 20.615 6.043 -33.945 1.00 88.31 320 ARG A N 1
ATOM 2605 C CA . ARG A 1 320 ? 20.011 5.031 -33.087 1.00 88.31 320 ARG A CA 1
ATOM 2606 C C . ARG A 1 320 ? 20.703 3.682 -33.177 1.00 88.31 320 ARG A C 1
ATOM 2608 O O . ARG A 1 320 ? 21.025 3.114 -32.136 1.00 88.31 320 ARG A O 1
ATOM 2615 N N . GLU A 1 321 ? 20.931 3.172 -34.381 1.00 88.81 321 GLU A N 1
ATOM 2616 C CA . GLU A 1 321 ? 21.652 1.915 -34.589 1.00 88.81 321 GLU A CA 1
ATOM 2617 C C . GLU A 1 321 ? 23.018 1.972 -33.896 1.00 88.81 321 GLU A C 1
ATOM 2619 O O . GLU A 1 321 ? 23.338 1.083 -33.109 1.00 88.81 321 GLU A O 1
ATOM 2624 N N . ALA A 1 322 ? 23.747 3.082 -34.045 1.00 90.12 322 ALA A N 1
ATOM 2625 C CA . ALA A 1 322 ? 25.024 3.293 -33.374 1.00 90.12 322 ALA A CA 1
ATOM 2626 C C . ALA A 1 322 ? 24.925 3.269 -31.836 1.00 90.12 322 ALA A C 1
ATOM 2628 O O . ALA A 1 322 ? 25.849 2.797 -31.174 1.00 90.12 322 ALA A O 1
ATOM 2629 N N . MET A 1 323 ? 23.838 3.763 -31.228 1.00 91.00 323 MET A N 1
ATOM 2630 C CA . MET A 1 323 ? 23.636 3.641 -29.775 1.00 91.00 323 MET A CA 1
ATOM 2631 C C . MET A 1 323 ? 23.397 2.192 -29.349 1.00 91.00 323 MET A C 1
ATOM 2633 O O . MET A 1 323 ? 23.965 1.751 -28.352 1.00 91.00 323 MET A O 1
ATOM 2637 N N . PHE A 1 324 ? 22.574 1.450 -30.092 1.00 91.56 324 PHE A N 1
ATOM 2638 C CA . PHE A 1 324 ? 22.277 0.052 -29.779 1.00 91.56 324 PHE A CA 1
ATOM 2639 C C . PHE A 1 324 ? 23.494 -0.856 -29.992 1.00 91.56 324 PHE A C 1
ATOM 2641 O O . PHE A 1 324 ? 23.730 -1.741 -29.172 1.00 91.56 324 PHE A O 1
ATOM 2648 N N . GLU A 1 325 ? 24.323 -0.592 -31.005 1.00 91.06 325 GLU A N 1
ATOM 2649 C CA . GLU A 1 325 ? 25.598 -1.293 -31.217 1.00 91.06 325 GLU A CA 1
ATOM 2650 C C . GLU A 1 325 ? 26.544 -1.161 -30.011 1.00 91.06 325 GLU A C 1
ATOM 2652 O O . GLU A 1 325 ? 27.203 -2.130 -29.635 1.00 91.06 325 GLU A O 1
ATOM 2657 N N . LYS A 1 326 ? 26.588 0.005 -29.342 1.00 91.69 326 LYS A N 1
ATOM 2658 C CA . LYS A 1 326 ? 27.438 0.213 -28.147 1.00 91.69 326 LYS A CA 1
ATOM 2659 C C . LYS A 1 326 ? 27.074 -0.690 -26.969 1.00 91.69 326 LYS A C 1
ATOM 2661 O O . LYS A 1 326 ? 27.899 -0.850 -26.070 1.00 91.69 326 LYS A O 1
ATOM 2666 N N . ILE A 1 327 ? 25.841 -1.190 -26.923 1.00 93.38 327 ILE A N 1
ATOM 2667 C CA . ILE A 1 327 ? 25.322 -1.981 -25.802 1.00 93.38 327 ILE A CA 1
ATOM 2668 C C . ILE A 1 327 ? 24.895 -3.393 -26.212 1.00 93.38 327 ILE A C 1
ATOM 2670 O O . ILE A 1 327 ? 24.369 -4.139 -25.386 1.00 93.38 327 ILE A O 1
ATOM 2674 N N . GLU A 1 328 ? 25.121 -3.786 -27.466 1.00 90.31 328 GLU A N 1
ATOM 2675 C CA . GLU A 1 328 ? 24.720 -5.090 -27.996 1.00 90.31 328 GLU A CA 1
ATOM 2676 C C . GLU A 1 328 ? 25.376 -6.243 -27.220 1.00 90.31 328 GLU A C 1
ATOM 2678 O O . GLU A 1 328 ? 24.704 -7.201 -26.830 1.00 90.31 328 GLU A O 1
ATOM 2683 N N . ASP A 1 329 ? 26.667 -6.121 -26.892 1.00 92.94 329 ASP A N 1
ATOM 2684 C CA . ASP A 1 329 ? 27.403 -7.106 -26.087 1.00 92.94 329 ASP A CA 1
ATOM 2685 C C . ASP A 1 329 ? 26.892 -7.195 -24.637 1.00 92.94 329 ASP A C 1
ATOM 2687 O O . ASP A 1 329 ? 27.121 -8.194 -23.950 1.00 92.94 329 ASP A O 1
ATOM 2691 N N . LYS A 1 330 ? 26.147 -6.177 -24.192 1.00 95.50 330 LYS A N 1
ATOM 2692 C CA . LYS A 1 330 ? 25.508 -6.075 -22.877 1.00 95.50 330 LYS A CA 1
ATOM 2693 C C . LYS A 1 330 ? 24.026 -6.405 -22.873 1.00 95.50 330 LYS A C 1
ATOM 2695 O O . LYS A 1 330 ? 23.459 -6.515 -21.787 1.00 95.50 330 LYS A O 1
ATOM 2700 N N . ALA A 1 331 ? 23.412 -6.679 -24.024 1.00 93.12 331 ALA A N 1
ATOM 2701 C CA . ALA A 1 331 ? 21.982 -6.970 -24.133 1.00 93.12 331 ALA A CA 1
ATOM 2702 C C . ALA A 1 331 ? 21.521 -8.064 -23.152 1.00 93.12 331 ALA A C 1
ATOM 2704 O O . ALA A 1 331 ? 20.502 -7.918 -22.475 1.00 93.12 331 ALA A O 1
ATOM 2705 N N . LYS A 1 332 ? 22.306 -9.142 -23.004 1.00 93.75 332 LYS A N 1
ATOM 2706 C CA . LYS A 1 332 ? 21.960 -10.235 -22.084 1.00 93.75 332 LYS A CA 1
ATOM 2707 C C . LYS A 1 332 ? 22.114 -9.858 -20.609 1.00 93.75 332 LYS A C 1
ATOM 2709 O O . LYS A 1 332 ? 21.328 -10.311 -19.776 1.00 93.75 332 LYS A O 1
ATOM 2714 N N . GLU A 1 333 ? 23.119 -9.049 -20.278 1.00 96.56 333 GLU A N 1
ATOM 2715 C CA . GLU A 1 333 ? 23.335 -8.532 -18.921 1.00 96.56 333 GLU A CA 1
ATOM 2716 C C . GLU A 1 333 ? 22.226 -7.538 -18.535 1.00 96.56 333 GLU A C 1
ATOM 2718 O O . GLU A 1 333 ? 21.762 -7.566 -17.395 1.00 96.56 333 GLU A O 1
ATOM 2723 N N . ILE A 1 334 ? 21.743 -6.730 -19.487 1.00 96.12 334 ILE A N 1
ATOM 2724 C CA . ILE A 1 334 ? 20.591 -5.828 -19.327 1.00 96.12 334 ILE A CA 1
ATOM 2725 C C . ILE A 1 334 ? 19.318 -6.633 -19.063 1.00 96.12 334 ILE A C 1
ATOM 2727 O O . ILE A 1 334 ? 18.681 -6.423 -18.033 1.00 96.12 334 ILE A O 1
ATOM 2731 N N . GLU A 1 335 ? 18.995 -7.603 -19.926 1.00 95.00 335 GLU A N 1
ATOM 2732 C CA . GLU A 1 335 ? 17.826 -8.479 -19.753 1.00 95.00 335 GLU A CA 1
ATOM 2733 C C . GLU A 1 335 ? 17.854 -9.182 -18.385 1.00 95.00 335 GLU A C 1
ATOM 2735 O O . GLU A 1 335 ? 16.862 -9.209 -17.659 1.00 95.00 335 GLU A O 1
ATOM 2740 N N . THR A 1 336 ? 19.017 -9.714 -17.997 1.00 95.75 336 THR A N 1
ATOM 2741 C CA . THR A 1 336 ? 19.188 -10.388 -16.702 1.00 95.75 336 THR A CA 1
ATOM 2742 C C . THR A 1 336 ? 19.020 -9.412 -15.540 1.00 95.75 336 THR A C 1
ATOM 2744 O O . THR A 1 336 ? 18.391 -9.749 -14.545 1.00 95.75 336 THR A O 1
ATOM 2747 N N . SER A 1 337 ? 19.555 -8.195 -15.650 1.00 96.44 337 SER A N 1
ATOM 2748 C CA . SER A 1 337 ? 19.448 -7.189 -14.590 1.00 96.44 337 SER A CA 1
ATOM 2749 C C . SER A 1 337 ? 18.007 -6.733 -14.382 1.00 96.44 337 SER A C 1
ATOM 2751 O O . SER A 1 337 ? 17.566 -6.677 -13.238 1.00 96.44 337 SER A O 1
ATOM 2753 N N . LEU A 1 338 ? 17.261 -6.503 -15.467 1.00 94.44 338 LEU A N 1
ATOM 2754 C CA . LEU A 1 338 ? 15.824 -6.224 -15.422 1.00 94.44 338 LEU A CA 1
ATOM 2755 C C . LEU A 1 338 ? 15.057 -7.368 -14.737 1.00 94.44 338 LEU A C 1
ATOM 2757 O O . LEU A 1 338 ? 14.284 -7.123 -13.816 1.00 94.44 338 LEU A O 1
ATOM 2761 N N . ALA A 1 339 ? 15.329 -8.622 -15.111 1.00 93.38 339 ALA A N 1
ATOM 2762 C CA . ALA A 1 339 ? 14.671 -9.791 -14.524 1.00 93.38 339 ALA A CA 1
ATOM 2763 C C . ALA A 1 339 ? 15.054 -10.067 -13.053 1.00 93.38 339 ALA A C 1
ATOM 2765 O O . ALA A 1 339 ? 14.259 -10.649 -12.307 1.00 93.38 339 ALA A O 1
ATOM 2766 N N . ASP A 1 340 ? 16.262 -9.685 -12.629 1.00 95.81 340 ASP A N 1
ATOM 2767 C CA . ASP A 1 340 ? 16.759 -9.893 -11.265 1.00 95.81 340 ASP A CA 1
ATOM 2768 C C . ASP A 1 340 ? 16.140 -8.905 -10.263 1.00 95.81 340 ASP A C 1
ATOM 2770 O O . ASP A 1 340 ? 15.947 -9.267 -9.103 1.00 95.81 340 ASP A O 1
ATOM 2774 N N . ILE A 1 341 ? 15.811 -7.676 -10.676 1.00 94.69 341 ILE A N 1
ATOM 2775 C CA . ILE A 1 341 ? 15.335 -6.611 -9.774 1.00 94.69 341 ILE A CA 1
ATOM 2776 C C . ILE A 1 341 ? 14.102 -7.029 -8.953 1.00 94.69 341 ILE A C 1
ATOM 2778 O O . ILE A 1 341 ? 14.195 -6.987 -7.721 1.00 94.69 341 ILE A O 1
ATOM 2782 N N . PRO A 1 342 ? 12.991 -7.512 -9.551 1.00 94.81 342 PRO A N 1
ATOM 2783 C CA . PRO A 1 342 ? 11.837 -7.960 -8.772 1.00 94.81 342 PRO A CA 1
ATOM 2784 C C . PRO A 1 342 ? 12.184 -9.107 -7.816 1.00 94.81 342 PRO A C 1
ATOM 2786 O O . PRO A 1 342 ? 11.702 -9.155 -6.687 1.00 94.81 342 PRO A O 1
ATOM 2789 N N . GLN A 1 343 ? 13.090 -10.005 -8.217 1.00 95.94 343 GLN A N 1
ATOM 2790 C CA . GLN A 1 343 ? 13.531 -11.116 -7.368 1.00 95.94 343 GLN A CA 1
ATOM 2791 C C . GLN A 1 343 ? 14.353 -10.633 -6.169 1.00 95.94 343 GLN A C 1
ATOM 2793 O O . GLN A 1 343 ? 14.276 -11.222 -5.090 1.00 95.94 343 GLN A O 1
ATOM 2798 N N . ILE A 1 344 ? 15.162 -9.585 -6.339 1.00 95.75 344 ILE A N 1
ATOM 2799 C CA . ILE A 1 344 ? 15.931 -8.985 -5.244 1.00 95.75 344 ILE A CA 1
ATOM 2800 C C . ILE A 1 344 ? 14.988 -8.265 -4.276 1.00 95.75 344 ILE A C 1
ATOM 2802 O O . ILE A 1 344 ? 15.103 -8.477 -3.070 1.00 95.75 344 ILE A O 1
ATOM 2806 N N . ILE A 1 345 ? 14.016 -7.498 -4.784 1.00 94.88 345 ILE A N 1
ATOM 2807 C CA . ILE A 1 345 ? 12.981 -6.853 -3.959 1.00 94.88 345 ILE A CA 1
ATOM 2808 C C . ILE A 1 345 ? 12.189 -7.912 -3.179 1.00 94.88 345 ILE A C 1
ATOM 2810 O O . ILE A 1 345 ? 12.019 -7.784 -1.971 1.00 94.88 345 ILE A O 1
ATOM 2814 N N . GLN A 1 346 ? 11.797 -9.016 -3.818 1.00 95.56 346 GLN A N 1
ATOM 2815 C CA . GLN A 1 346 ? 11.112 -10.120 -3.143 1.00 95.56 346 GLN A CA 1
ATOM 2816 C C . GLN A 1 346 ? 11.958 -10.742 -2.019 1.00 95.56 346 GLN A C 1
ATOM 2818 O O . GLN A 1 346 ? 11.433 -11.065 -0.952 1.00 95.56 346 GLN A O 1
ATOM 2823 N N . LYS A 1 347 ? 13.270 -10.910 -2.230 1.00 95.81 347 LYS A N 1
ATOM 2824 C CA . LYS A 1 347 ? 14.188 -11.394 -1.186 1.00 95.81 347 LYS A CA 1
ATOM 2825 C C . LYS A 1 347 ? 14.329 -10.391 -0.043 1.00 95.81 347 LYS A C 1
ATOM 2827 O O . LYS A 1 347 ? 14.335 -10.815 1.108 1.00 95.81 347 LYS A O 1
ATOM 2832 N N . LEU A 1 348 ? 14.383 -9.089 -0.337 1.00 94.62 348 LEU A N 1
ATOM 2833 C CA . LEU A 1 348 ? 14.353 -8.033 0.681 1.00 94.62 348 LEU A CA 1
ATOM 2834 C C . LEU A 1 348 ? 13.084 -8.128 1.532 1.00 94.62 348 LEU A C 1
ATOM 2836 O O . LEU A 1 348 ? 13.179 -8.153 2.757 1.00 94.62 348 LEU A O 1
ATOM 2840 N N . THR A 1 349 ? 11.911 -8.251 0.904 1.00 93.69 349 THR A N 1
ATOM 2841 C CA . THR A 1 349 ? 10.635 -8.438 1.612 1.00 93.69 349 THR A CA 1
ATOM 2842 C C . THR A 1 349 ? 10.666 -9.679 2.503 1.00 93.69 349 THR A C 1
ATOM 2844 O O . THR A 1 349 ? 10.307 -9.598 3.673 1.00 93.69 349 THR A O 1
ATOM 2847 N N . ALA A 1 350 ? 11.164 -10.809 1.996 1.00 94.56 350 ALA A N 1
ATOM 2848 C CA . ALA A 1 350 ? 11.252 -12.041 2.777 1.00 94.56 350 ALA A CA 1
ATOM 2849 C C . ALA A 1 350 ? 12.191 -11.914 3.992 1.00 94.56 350 ALA A C 1
ATOM 2851 O O . ALA A 1 350 ? 11.868 -12.408 5.070 1.00 94.56 350 ALA A O 1
ATOM 2852 N N . GLU A 1 351 ? 13.335 -11.237 3.855 1.00 94.50 351 GLU A N 1
ATOM 2853 C CA . GLU A 1 351 ? 14.228 -10.981 4.994 1.00 94.50 351 GLU A CA 1
ATOM 2854 C C . GLU A 1 351 ? 13.590 -10.047 6.031 1.00 94.50 351 GLU A C 1
ATOM 2856 O O . GLU A 1 351 ? 13.733 -10.276 7.232 1.00 94.50 351 GLU A O 1
ATOM 2861 N N . LEU A 1 352 ? 12.845 -9.029 5.591 1.00 91.75 352 LEU A N 1
ATOM 2862 C CA . LEU A 1 352 ? 12.088 -8.149 6.486 1.00 91.75 352 LEU A CA 1
ATOM 2863 C C . LEU A 1 352 ? 10.999 -8.917 7.245 1.00 91.75 352 LEU A C 1
ATOM 2865 O O . LEU A 1 352 ? 10.831 -8.703 8.446 1.00 91.75 352 LEU A O 1
ATOM 2869 N N . ASP A 1 353 ? 10.319 -9.859 6.589 1.00 91.31 353 ASP A N 1
ATOM 2870 C CA . ASP A 1 353 ? 9.325 -10.735 7.219 1.00 91.31 353 ASP A CA 1
ATOM 2871 C C . ASP A 1 353 ? 9.944 -11.599 8.325 1.00 91.31 353 ASP A C 1
ATOM 2873 O O . ASP A 1 353 ? 9.357 -11.754 9.397 1.00 91.31 353 ASP A O 1
ATOM 2877 N N . LEU A 1 354 ? 11.171 -12.098 8.128 1.00 92.25 354 LEU A N 1
ATOM 2878 C CA . LEU A 1 354 ? 11.903 -12.819 9.177 1.00 92.25 354 LEU A CA 1
ATOM 2879 C C . LEU A 1 354 ? 12.225 -11.935 10.391 1.00 92.25 354 LEU A C 1
ATOM 2881 O O . LEU A 1 354 ? 12.490 -12.461 11.473 1.00 92.25 354 LEU A O 1
ATOM 2885 N N . LYS A 1 355 ? 12.231 -10.606 10.228 1.00 91.25 355 LYS A N 1
ATOM 2886 C CA . LYS A 1 355 ? 12.461 -9.630 11.305 1.00 91.25 355 LYS A CA 1
ATOM 2887 C C . LYS A 1 355 ? 11.171 -8.962 11.793 1.00 91.25 355 LYS A C 1
ATOM 2889 O O . LYS A 1 355 ? 11.248 -8.027 12.595 1.00 91.25 355 LYS A O 1
ATOM 2894 N N . LYS A 1 356 ? 9.999 -9.452 11.363 1.00 89.12 356 LYS A N 1
ATOM 2895 C CA . LYS A 1 356 ? 8.679 -8.889 11.688 1.00 89.12 356 LYS A CA 1
ATOM 2896 C C . LYS A 1 356 ? 8.502 -8.613 13.176 1.00 89.12 356 LYS A C 1
ATOM 2898 O O . LYS A 1 356 ? 8.029 -7.535 13.517 1.00 89.12 356 LYS A O 1
ATOM 2903 N N . GLU A 1 357 ? 8.882 -9.548 14.048 1.00 87.19 357 GLU A N 1
ATOM 2904 C CA . GLU A 1 357 ? 8.704 -9.415 15.502 1.00 87.19 357 GLU A CA 1
ATOM 2905 C C . GLU A 1 357 ? 9.359 -8.128 16.027 1.00 87.19 357 GLU A C 1
ATOM 2907 O O . GLU A 1 357 ? 8.672 -7.261 16.561 1.00 87.19 357 GLU A O 1
ATOM 2912 N N . ALA A 1 358 ? 10.655 -7.938 15.765 1.00 88.50 358 ALA A N 1
ATOM 2913 C CA . ALA A 1 358 ? 11.398 -6.765 16.224 1.00 88.50 358 ALA A CA 1
ATOM 2914 C C . ALA A 1 358 ? 10.919 -5.460 15.573 1.00 88.50 358 ALA A C 1
ATOM 2916 O O . ALA A 1 358 ? 10.820 -4.427 16.236 1.00 88.50 358 ALA A O 1
ATOM 2917 N N . LEU A 1 359 ? 10.605 -5.499 14.275 1.00 88.69 359 LEU A N 1
ATOM 2918 C CA . LEU A 1 359 ? 10.094 -4.339 13.541 1.00 88.69 359 LEU A CA 1
ATOM 2919 C C . LEU A 1 359 ? 8.673 -3.952 13.991 1.00 88.69 359 LEU A C 1
ATOM 2921 O O . LEU A 1 359 ? 8.280 -2.790 13.870 1.00 88.69 359 LEU A O 1
ATOM 2925 N N . SER A 1 360 ? 7.909 -4.903 14.535 1.00 88.19 360 SER A N 1
ATOM 2926 C CA . SER A 1 360 ? 6.545 -4.675 15.017 1.00 88.19 360 SER A CA 1
ATOM 2927 C C . SER A 1 360 ? 6.488 -4.062 16.418 1.00 88.19 360 SER A C 1
ATOM 2929 O O . SER A 1 360 ? 5.480 -3.453 16.768 1.00 88.19 360 SER A O 1
ATOM 2931 N N . GLU A 1 361 ? 7.569 -4.152 17.203 1.00 84.81 361 GLU A N 1
ATOM 2932 C CA . GLU A 1 361 ? 7.650 -3.532 18.536 1.00 84.81 361 GLU A CA 1
ATOM 2933 C C . GLU A 1 361 ? 7.654 -1.997 18.486 1.00 84.81 361 GLU A C 1
ATOM 2935 O O . GLU A 1 361 ? 7.255 -1.331 19.446 1.00 84.81 361 GLU A O 1
ATOM 2940 N N . VAL A 1 362 ? 8.122 -1.414 17.380 1.00 88.38 362 VAL A N 1
ATOM 2941 C CA . VAL A 1 362 ? 8.186 0.040 17.215 1.00 88.38 362 VAL A CA 1
ATOM 2942 C C . VAL A 1 362 ? 6.917 0.523 16.533 1.00 88.38 362 VAL A C 1
ATOM 2944 O O . VAL A 1 362 ? 6.696 0.290 15.345 1.00 88.38 362 VAL A O 1
ATOM 2947 N N . ILE A 1 363 ? 6.090 1.242 17.288 1.00 91.06 363 ILE A N 1
ATOM 2948 C CA . ILE A 1 363 ? 4.862 1.840 16.764 1.00 91.06 363 ILE A CA 1
ATOM 2949 C C . ILE A 1 363 ? 5.162 3.214 16.184 1.00 91.06 363 ILE A C 1
ATOM 2951 O O . ILE A 1 363 ? 5.776 4.063 16.835 1.00 91.06 363 ILE A O 1
ATOM 2955 N N . ARG A 1 364 ? 4.680 3.449 14.964 1.00 90.12 364 ARG A N 1
ATOM 2956 C CA . ARG A 1 364 ? 4.642 4.777 14.362 1.00 90.12 364 ARG A CA 1
ATOM 2957 C C . ARG A 1 364 ? 3.283 5.394 14.634 1.00 90.12 364 ARG A C 1
ATOM 2959 O O . ARG A 1 364 ? 2.246 4.831 14.289 1.00 90.12 364 ARG A O 1
ATOM 2966 N N . TYR A 1 365 ? 3.320 6.560 15.264 1.00 92.12 365 TYR A N 1
ATOM 2967 C CA . TYR A 1 365 ? 2.157 7.412 15.439 1.00 92.12 365 TYR A CA 1
ATOM 2968 C C . TYR A 1 365 ? 2.208 8.527 14.406 1.00 92.12 365 TYR A C 1
ATOM 2970 O O . TYR A 1 365 ? 3.220 9.209 14.246 1.00 92.12 365 TYR A O 1
ATOM 2978 N N . GLU A 1 366 ? 1.100 8.719 13.714 1.00 92.88 366 GLU A N 1
ATOM 2979 C CA . GLU A 1 366 ? 0.941 9.687 12.646 1.00 92.88 366 GLU A CA 1
ATOM 2980 C C . GLU A 1 366 ? -0.205 10.634 12.980 1.00 92.88 366 GLU A C 1
ATOM 2982 O O . GLU A 1 366 ? -1.120 10.317 13.742 1.00 92.88 366 GLU A O 1
ATOM 2987 N N . ASN A 1 367 ? -0.167 11.833 12.399 1.00 93.75 367 ASN A N 1
ATOM 2988 C CA . ASN A 1 367 ? -1.273 12.787 12.464 1.00 93.75 367 ASN A CA 1
ATOM 2989 C C . ASN A 1 367 ? -1.74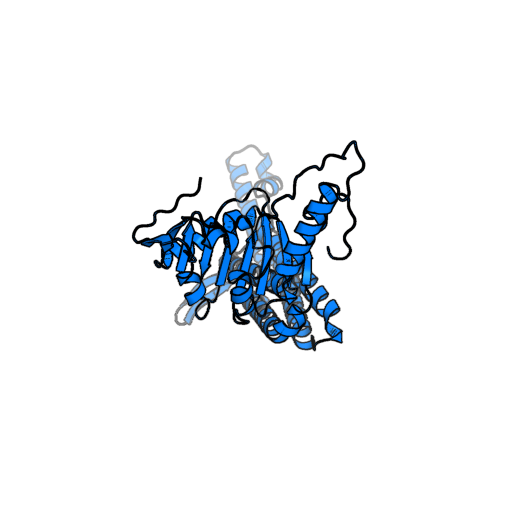8 13.155 13.892 1.00 93.75 367 ASN A C 1
ATOM 2991 O O . ASN A 1 367 ? -2.846 13.692 14.037 1.00 93.75 367 ASN A O 1
ATOM 2995 N N . GLN A 1 368 ? -0.930 12.955 14.936 1.00 92.06 368 GLN A N 1
ATOM 2996 C CA . GLN A 1 368 ? -1.270 13.219 16.348 1.00 92.06 368 GLN A CA 1
ATOM 2997 C C . GLN A 1 368 ? -1.897 14.608 16.560 1.00 92.06 368 GLN A C 1
ATOM 2999 O O . GLN A 1 368 ? -2.917 14.742 17.230 1.00 92.06 368 GLN A O 1
ATOM 3004 N N . HIS A 1 369 ? -1.354 15.636 15.903 1.00 89.75 369 HIS A N 1
ATOM 3005 C CA . HIS A 1 369 ? -1.856 17.015 15.951 1.00 89.75 369 HIS A CA 1
ATOM 3006 C C . HIS A 1 369 ? -3.214 17.224 15.250 1.00 89.75 369 HIS A C 1
ATOM 3008 O O . HIS A 1 369 ? -3.951 18.144 15.598 1.00 89.75 369 HIS A O 1
ATOM 3014 N N . LYS A 1 370 ? -3.563 16.401 14.251 1.00 92.12 370 LYS A N 1
ATOM 3015 C CA . LYS A 1 370 ? -4.889 16.430 13.603 1.00 92.12 370 LYS A CA 1
ATOM 3016 C C . LYS A 1 370 ? -5.931 15.720 14.468 1.00 92.12 370 LYS A C 1
ATOM 3018 O O . LYS A 1 370 ? -7.093 16.141 14.514 1.00 92.12 370 LYS A O 1
ATOM 3023 N N . ILE A 1 371 ? -5.503 14.657 15.153 1.00 92.88 371 ILE A N 1
ATOM 3024 C CA . ILE A 1 371 ? -6.335 13.872 16.063 1.00 92.88 371 ILE A CA 1
ATOM 3025 C C . ILE A 1 371 ? -6.625 14.672 17.340 1.00 92.88 371 ILE A C 1
ATOM 3027 O O . ILE A 1 371 ? -7.790 14.970 17.617 1.00 92.88 371 ILE A O 1
ATOM 3031 N N . ASN A 1 372 ? -5.590 15.117 18.060 1.00 93.50 372 ASN A N 1
ATOM 3032 C CA . ASN A 1 372 ? -5.725 16.035 19.188 1.00 93.50 372 ASN A CA 1
ATOM 3033 C C . ASN A 1 372 ? -5.778 17.497 18.714 1.00 93.50 372 ASN A C 1
ATOM 3035 O O . ASN A 1 372 ? -4.770 18.199 18.668 1.00 93.50 372 ASN A O 1
ATOM 3039 N N . ASN A 1 373 ? -6.989 17.978 18.433 1.00 92.38 373 ASN A N 1
ATOM 3040 C CA . ASN A 1 373 ? -7.248 19.373 18.072 1.00 92.38 373 ASN A CA 1
ATOM 3041 C C . ASN A 1 373 ? -7.756 20.228 19.248 1.00 92.38 373 ASN A C 1
ATOM 3043 O O . ASN A 1 373 ? -8.339 21.294 19.047 1.00 92.38 373 ASN A O 1
ATOM 3047 N N . THR A 1 374 ? -7.602 19.743 20.480 1.00 91.69 374 THR A N 1
ATOM 3048 C CA . THR A 1 374 ? -8.210 20.374 21.661 1.00 91.69 374 THR A CA 1
ATOM 3049 C C . THR A 1 374 ? -7.456 21.623 22.124 1.00 91.69 374 THR A C 1
ATOM 3051 O O . THR A 1 374 ? -8.020 22.451 22.837 1.00 91.69 374 THR A O 1
ATOM 3054 N N . GLY A 1 375 ? -6.190 21.770 21.714 1.00 88.00 375 GLY A N 1
ATOM 3055 C CA . GLY A 1 375 ? -5.267 22.783 22.234 1.00 88.00 375 GLY A CA 1
ATOM 3056 C C . GLY A 1 375 ? -4.697 22.442 23.616 1.00 88.00 375 GLY A C 1
ATOM 3057 O O . GLY A 1 375 ? -3.850 23.175 24.124 1.00 88.00 375 GLY A O 1
ATOM 3058 N N . GLU A 1 376 ? -5.135 21.331 24.212 1.00 88.44 376 GLU A N 1
ATOM 3059 C CA . GLU A 1 376 ? -4.621 20.797 25.468 1.00 88.44 376 GLU A CA 1
ATOM 3060 C C . GLU A 1 376 ? -3.407 19.894 25.187 1.00 88.44 376 GLU A C 1
ATOM 3062 O O . GLU A 1 376 ? -3.348 19.188 24.173 1.00 88.44 376 GLU A O 1
ATOM 3067 N N . LYS A 1 377 ? -2.421 19.909 26.090 1.00 85.62 377 LYS A N 1
ATOM 3068 C CA . LYS A 1 377 ? -1.260 19.015 25.997 1.00 85.62 377 LYS A CA 1
ATOM 3069 C C . LYS A 1 377 ? -1.647 17.617 26.472 1.00 85.62 377 LYS A C 1
ATOM 3071 O O . LYS A 1 377 ? -2.200 17.488 27.560 1.00 85.62 377 LYS A O 1
ATOM 3076 N N . SER A 1 378 ? -1.306 16.606 25.680 1.00 82.94 378 SER A N 1
ATOM 3077 C CA . SER A 1 378 ? -1.350 15.202 26.089 1.00 82.94 378 SER A CA 1
ATOM 3078 C C . SER A 1 378 ? 0.052 14.737 26.468 1.00 82.94 378 SER A C 1
ATOM 3080 O O . SER A 1 378 ? 1.031 15.186 25.873 1.00 82.94 378 SER A O 1
ATOM 3082 N N . GLU A 1 379 ? 0.144 13.839 27.444 1.00 73.88 379 GLU A N 1
ATOM 3083 C CA . GLU A 1 379 ? 1.361 13.052 27.699 1.00 73.88 379 GLU A CA 1
ATOM 3084 C C . GLU A 1 379 ? 1.315 11.686 26.989 1.00 73.88 379 GLU A C 1
ATOM 3086 O O . GLU A 1 379 ? 2.317 10.978 26.953 1.00 73.88 379 GLU A O 1
ATOM 3091 N N . ASN A 1 380 ? 0.161 11.326 26.413 1.00 68.62 380 ASN A N 1
ATOM 3092 C CA . ASN A 1 380 ? -0.147 9.999 25.874 1.00 68.62 380 ASN A CA 1
ATOM 3093 C C . ASN A 1 380 ? -0.376 9.992 24.350 1.00 68.62 380 ASN A C 1
ATOM 3095 O O . ASN A 1 380 ? -0.626 8.927 23.783 1.00 68.62 380 ASN A O 1
ATOM 3099 N N . ILE A 1 381 ? -0.348 11.162 23.698 1.00 68.81 381 ILE A N 1
ATOM 3100 C CA . ILE A 1 381 ? -0.582 11.357 22.259 1.00 68.81 381 ILE A CA 1
ATOM 3101 C C . ILE A 1 381 ? 0.459 12.290 21.690 1.00 68.81 381 ILE A C 1
ATOM 3103 O O . ILE A 1 381 ? 0.732 13.348 22.299 1.00 68.81 381 ILE A O 1
#

Solvent-accessible surface area (backbone atoms only — not comparable to full-atom values): 20936 Å² total; per-residue (Å²): 139,89,86,84,89,78,90,75,55,46,80,43,79,24,61,74,44,66,80,53,49,73,45,64,70,40,49,91,78,38,56,34,37,42,39,37,23,33,42,70,49,95,57,92,35,73,59,61,60,50,58,43,65,39,53,63,79,23,41,35,40,39,36,29,24,59,80,75,64,59,92,72,70,74,80,73,94,58,97,63,97,68,52,61,32,55,55,24,46,55,48,50,49,48,53,54,60,74,62,32,47,89,70,38,59,29,48,38,40,30,28,43,23,89,85,49,72,55,25,38,40,29,35,64,55,29,30,30,43,42,70,49,47,71,23,63,83,44,24,76,39,84,30,47,32,36,40,34,61,53,46,73,58,26,48,45,44,49,74,51,55,48,45,51,53,55,73,73,30,46,60,37,37,31,28,45,36,54,58,52,51,55,52,50,52,53,49,37,54,52,43,51,52,52,39,50,52,47,46,68,29,33,40,43,77,44,80,52,74,96,76,42,73,43,81,42,71,32,59,88,77,39,51,49,58,51,70,59,50,50,51,53,51,52,49,50,52,51,51,52,53,53,50,50,51,53,41,71,78,35,51,92,79,44,93,43,64,70,52,56,51,44,51,49,53,47,50,55,42,51,52,52,47,51,74,70,41,49,69,55,34,66,64,76,81,57,48,68,67,48,11,67,73,36,75,43,42,73,71,76,47,72,68,39,33,52,51,18,44,54,53,21,50,50,52,54,49,51,58,40,39,56,56,40,62,77,39,52,95,41,43,66,59,49,54,48,38,50,64,42,48,44,55,42,49,52,50,43,52,52,56,48,59,76,42,35,72,71,35,46,72,45,70,45,74,38,58,52,68,73,72,58,59,56,86,70,89,61,96,85,104

pLDDT: mean 91.17, std 5.84, range [63.09, 98.31]

Sequence (381 aa):
MKELTINNGVLNLSKNEIGYQAVLDDFKHATHVNVVTYNISQNDSQLIDSLKKLNEDVTLNVVTNIPGRFETYYVPKRKVYKTPAQKALENIEHYCSVLNPVGFKCDVFTYFNFNNHAKIISTNNIAYIGSANFSDESRSNFEAGVIIHDKAIVARINNVLVEEVISDSIRYSTSYYNIVNEFMKENLQDAEILVKEFDDSLFTWMEVGYKGDIKIMDSFHGSISEEKWDTFQNLWYGIEELIFEVVKDFEDKVDMTPISQYLSLLSDKIQFLNQHLAEIVTFKLDVSRIAEEFDLYHTGEPEDREAAFELAEEKIREEREAMFEKIEDKAKEIETSLADIPQIIQKLTAELDLKKEALSEVIRYENQHKINNTGEKSENI

Radius of gyration: 29.27 Å; Cα contacts (8 Å, |Δi|>4): 550; chains: 1; bounding box: 60×56×90 Å

Nearest PDB structures (foldseek):
  5bpd-assembly1_C  TM=6.132E-01  e=4.157E-04  Pyrococcus furiosus
  5bpd-assembly1_D  TM=6.274E-01  e=1.216E-03  Pyrococcus furiosus
  5bpi-assembly1_D  TM=5.934E-01  e=1.156E-03  Pyrococcus furiosus
  5bpd-assembly1_A  TM=6.322E-01  e=2.488E-03  Pyrococcus furiosus
  7sqc-assembly1_1V  TM=2.652E-01  e=8.438E+00  Chlamydomonas reinhardtii

Mean predicted aligned error: 7.39 Å

Secondary structure (DSSP, 8-state):
------SS-EEEEESSS-TTHHHHHHGGG-SEEEEEES---SS--HHHHHHTTS-TT-EEEEEE--TT--S--PPPSS--SS-HHHHHHHHHHHHHHHT-GGG-SSEEEEEE-TT----EEEESS-EEEES--SSGGGGGS-EEEEEE--HHHHHHIIIIIIHHHHHTSEEEEEEHHHHHHHHHHHHHHHHHHHHHHHHHHHEEEEE-GGG-EEEEE-TTT----HHHHHHHHHHHHHHHHHHHHHHHHHTTTS--HHHHHHHHHHHHHHHHHHHHHHHHHH----HHHHHTTSGGGGS--HHHHHHHHHHHHHHHHHHHHHHHHTTGGGHHHHHHHHHHHHHHHHHHHHHHHHTHHHHHSSEEE--HHHH--SSPPPS--